Protein AF-G9ERY9-F1 (afdb_monomer_lite)

Structure (mmCIF, N/CA/C/O backbone):
data_AF-G9ERY9-F1
#
_entry.id   AF-G9ERY9-F1
#
loop_
_atom_site.group_PDB
_atom_site.id
_atom_site.type_symbol
_atom_site.label_atom_id
_atom_site.label_alt_id
_atom_site.label_comp_id
_atom_site.label_asym_id
_atom_site.label_entity_id
_atom_site.label_seq_id
_atom_site.pdbx_PDB_ins_code
_atom_site.Cartn_x
_atom_site.Cartn_y
_atom_site.Cartn_z
_atom_site.occupancy
_atom_site.B_iso_or_equiv
_atom_site.auth_seq_id
_atom_site.auth_comp_id
_atom_site.auth_asym_id
_atom_site.auth_atom_id
_atom_site.pdbx_PDB_model_num
ATOM 1 N N . MET A 1 1 ? 37.069 -18.683 26.179 1.00 31.55 1 MET A N 1
ATOM 2 C CA . MET A 1 1 ? 37.207 -19.927 25.382 1.00 31.55 1 MET A CA 1
ATOM 3 C C . MET A 1 1 ? 35.954 -20.815 25.437 1.00 31.55 1 MET A C 1
ATOM 5 O O . MET A 1 1 ? 35.380 -21.038 24.384 1.00 31.55 1 MET A O 1
ATOM 9 N N . LYS A 1 2 ? 35.440 -21.227 26.614 1.00 27.58 2 LYS A N 1
ATOM 10 C CA . LYS A 1 2 ? 34.160 -21.979 26.735 1.00 27.58 2 LYS A CA 1
ATOM 11 C C . LYS A 1 2 ? 32.944 -21.283 26.090 1.00 27.58 2 LYS A C 1
ATOM 13 O O . LYS A 1 2 ? 32.167 -21.942 25.417 1.00 27.58 2 LYS A O 1
ATOM 18 N N . TYR A 1 3 ? 32.823 -19.959 26.221 1.00 30.16 3 TYR A N 1
ATOM 19 C CA . TYR A 1 3 ? 31.755 -19.169 25.582 1.00 30.16 3 TYR A CA 1
ATOM 20 C C . TYR A 1 3 ? 31.857 -19.143 24.044 1.00 30.16 3 TYR A C 1
ATOM 22 O O . TYR A 1 3 ? 30.856 -19.273 23.351 1.00 30.16 3 TYR A O 1
ATOM 30 N N . LEU A 1 4 ? 33.077 -19.050 23.501 1.00 29.89 4 LEU A N 1
ATOM 31 C CA . LEU A 1 4 ? 33.338 -19.108 22.055 1.00 29.89 4 LEU A CA 1
ATOM 32 C C . LEU A 1 4 ? 33.089 -20.513 21.484 1.00 29.89 4 LEU A C 1
ATOM 34 O O . LEU A 1 4 ? 32.514 -20.636 20.409 1.00 29.89 4 LEU A O 1
ATOM 38 N N . LEU A 1 5 ? 33.462 -21.563 22.223 1.00 34.53 5 LEU A N 1
ATOM 39 C CA . LEU A 1 5 ? 33.172 -22.960 21.874 1.00 34.53 5 LEU A CA 1
ATOM 40 C C . LEU A 1 5 ? 31.668 -23.260 21.909 1.00 34.53 5 LEU A C 1
ATOM 42 O O . LEU A 1 5 ? 31.151 -23.871 20.980 1.00 34.53 5 LEU A O 1
ATOM 46 N N . ALA A 1 6 ? 30.952 -22.777 22.929 1.00 48.00 6 ALA A N 1
ATOM 47 C CA . ALA A 1 6 ? 29.497 -22.877 22.993 1.00 48.00 6 ALA A CA 1
ATOM 48 C C . ALA A 1 6 ? 28.842 -22.152 21.807 1.00 48.00 6 ALA A C 1
ATOM 50 O O . ALA A 1 6 ? 28.004 -22.734 21.131 1.00 48.00 6 ALA A O 1
ATOM 51 N N . LYS A 1 7 ? 29.286 -20.931 21.481 1.00 52.31 7 LYS A N 1
ATOM 52 C CA . LYS A 1 7 ? 28.780 -20.167 20.331 1.00 52.31 7 LYS A CA 1
ATOM 53 C C . LYS A 1 7 ? 29.043 -20.878 18.995 1.00 52.31 7 LYS A C 1
ATOM 55 O O . LYS A 1 7 ? 28.149 -20.922 18.160 1.00 52.31 7 LYS A O 1
ATOM 60 N N . ASN A 1 8 ? 30.213 -21.497 18.815 1.00 56.69 8 ASN A N 1
ATOM 61 C CA . ASN A 1 8 ? 30.522 -22.299 17.625 1.00 56.69 8 ASN A CA 1
ATOM 62 C C . ASN A 1 8 ? 29.672 -23.572 17.523 1.00 56.69 8 ASN A C 1
ATOM 64 O O . ASN A 1 8 ? 29.185 -23.882 16.441 1.00 56.69 8 ASN A O 1
ATOM 68 N N . ASN A 1 9 ? 29.434 -24.276 18.632 1.00 62.88 9 ASN A N 1
ATOM 69 C CA . ASN A 1 9 ? 28.569 -25.459 18.636 1.00 62.88 9 ASN A CA 1
ATOM 70 C C . ASN A 1 9 ? 27.101 -25.098 18.357 1.00 62.88 9 ASN A C 1
ATOM 72 O O . ASN A 1 9 ? 26.420 -25.821 17.634 1.00 62.88 9 ASN A O 1
ATOM 76 N N . LEU A 1 10 ? 26.625 -23.961 18.876 1.00 59.19 10 LEU A N 1
ATOM 77 C CA . LEU A 1 10 ? 25.276 -23.449 18.602 1.00 59.19 10 LEU A CA 1
ATOM 78 C C . LEU A 1 10 ? 25.121 -23.050 17.126 1.00 59.19 10 LEU A C 1
ATOM 80 O O . LEU A 1 10 ? 24.116 -23.383 16.505 1.00 59.19 10 LEU A O 1
ATOM 84 N N . LEU A 1 11 ? 26.135 -22.406 16.539 1.00 60.53 11 LEU A N 1
ATOM 85 C CA . LEU A 1 11 ? 26.160 -22.068 15.111 1.00 60.53 11 LEU A CA 1
ATOM 86 C C . LEU A 1 11 ? 26.257 -23.310 14.211 1.00 60.53 11 LEU A C 1
ATOM 88 O O . LEU A 1 11 ? 25.631 -23.345 13.153 1.00 60.53 11 LEU A O 1
ATOM 92 N N . HIS A 1 12 ? 26.997 -24.340 14.629 1.00 66.88 12 HIS A N 1
ATOM 93 C CA . HIS A 1 12 ? 27.064 -25.615 13.913 1.00 66.88 12 HIS A CA 1
ATOM 94 C C . HIS A 1 12 ? 25.707 -26.324 13.913 1.00 66.88 12 HIS A C 1
ATOM 96 O O . HIS A 1 12 ? 25.222 -26.714 12.855 1.00 66.88 12 HIS A O 1
ATOM 102 N N . LYS A 1 13 ? 25.055 -26.407 15.079 1.00 68.38 13 LYS A N 1
ATOM 103 C CA . LYS A 1 13 ? 23.714 -26.987 15.213 1.00 68.38 13 LYS A CA 1
ATOM 104 C C . LYS A 1 13 ? 22.680 -26.225 14.378 1.00 68.38 13 LYS A C 1
ATOM 106 O O . LYS A 1 13 ? 21.900 -26.841 13.665 1.00 68.38 13 LYS A O 1
ATOM 111 N N . LEU A 1 14 ? 22.736 -24.889 14.381 1.00 62.44 14 LEU A N 1
ATOM 112 C CA . LEU A 1 14 ? 21.904 -24.046 13.516 1.00 62.44 14 LEU A CA 1
ATOM 113 C C . LEU A 1 14 ? 22.112 -24.367 12.027 1.00 62.44 14 LEU A C 1
ATOM 115 O O . LEU A 1 14 ? 21.144 -24.459 11.277 1.00 62.44 14 LEU A O 1
ATOM 119 N N . SER A 1 15 ? 23.361 -24.552 11.596 1.00 67.44 15 SER A N 1
ATOM 120 C CA . SER A 1 15 ? 23.687 -24.933 10.216 1.00 67.44 15 SER A CA 1
ATOM 121 C C . SER A 1 15 ? 23.118 -26.310 9.845 1.00 67.44 15 SER A C 1
ATOM 123 O O . SER A 1 15 ? 22.549 -26.470 8.763 1.00 67.44 15 SER A O 1
ATOM 125 N N . GLU A 1 16 ? 23.218 -27.293 10.745 1.00 71.88 16 GLU A N 1
ATOM 126 C CA . GLU A 1 16 ? 22.655 -28.636 10.553 1.00 71.88 16 GLU A CA 1
ATOM 127 C C . GLU A 1 16 ? 21.124 -28.623 10.501 1.00 71.88 16 GLU A C 1
ATOM 129 O O . GLU A 1 16 ? 20.548 -29.215 9.588 1.00 71.88 16 GLU A O 1
ATOM 134 N N . ASP A 1 17 ? 20.468 -27.886 11.399 1.00 67.56 17 ASP A N 1
ATOM 135 C CA . ASP A 1 17 ? 19.011 -27.742 11.414 1.00 67.56 17 ASP A CA 1
ATOM 136 C C . ASP A 1 17 ? 18.522 -27.039 10.134 1.00 67.56 17 ASP A C 1
ATOM 138 O O . ASP A 1 17 ? 17.611 -27.529 9.461 1.00 67.56 17 ASP A O 1
ATOM 142 N N . ILE A 1 18 ? 19.171 -25.941 9.714 1.00 67.56 18 ILE A N 1
ATOM 143 C CA . ILE A 1 18 ? 18.870 -25.263 8.439 1.00 67.56 18 ILE A CA 1
ATOM 144 C C . ILE A 1 18 ? 19.021 -26.234 7.263 1.00 67.56 18 ILE A C 1
ATOM 146 O O . ILE A 1 18 ? 18.171 -26.248 6.366 1.00 67.56 18 ILE A O 1
ATOM 150 N N . LYS A 1 19 ? 20.077 -27.056 7.253 1.00 69.31 19 LYS A N 1
ATOM 151 C CA . LYS A 1 19 ? 20.311 -28.053 6.204 1.00 69.31 19 LYS A CA 1
ATOM 152 C C . LYS A 1 19 ? 19.212 -29.119 6.192 1.00 69.31 19 LYS A C 1
ATOM 154 O O . LYS A 1 19 ? 18.646 -29.366 5.130 1.00 69.31 19 LYS A O 1
ATOM 159 N N . PHE A 1 20 ? 18.846 -29.664 7.351 1.00 72.44 20 PHE A N 1
ATOM 160 C CA . PHE A 1 20 ? 17.773 -30.650 7.503 1.00 72.44 20 PHE A CA 1
ATOM 161 C C . PHE A 1 20 ? 16.418 -30.124 7.002 1.00 72.44 20 PHE A C 1
ATOM 163 O O . PHE A 1 20 ? 15.750 -30.775 6.192 1.00 72.44 20 PHE A O 1
ATOM 170 N N . TYR A 1 21 ? 16.015 -28.918 7.418 1.00 59.97 21 TYR A N 1
ATOM 171 C CA . TYR A 1 21 ? 14.769 -28.310 6.938 1.00 59.97 21 TYR A CA 1
ATOM 172 C C . TYR A 1 21 ? 14.830 -27.988 5.436 1.00 59.97 21 TYR A C 1
ATOM 174 O O . TYR A 1 21 ? 13.851 -28.212 4.721 1.00 59.97 21 TYR A O 1
ATOM 182 N N . SER A 1 22 ? 15.983 -27.538 4.927 1.00 60.41 22 SER A N 1
ATOM 183 C CA . SER A 1 22 ? 16.190 -27.286 3.492 1.00 60.41 22 SER A CA 1
ATOM 184 C C . SER A 1 22 ? 16.083 -28.559 2.646 1.00 60.41 22 SER A C 1
ATOM 186 O O . SER A 1 22 ? 15.556 -28.516 1.535 1.00 60.41 22 SER A O 1
ATOM 188 N N . GLU A 1 23 ? 16.569 -29.694 3.152 1.00 63.62 23 GLU A N 1
ATOM 189 C CA . GLU A 1 23 ? 16.479 -31.000 2.489 1.00 63.62 23 GLU A CA 1
ATOM 190 C C . GLU A 1 23 ? 15.034 -31.520 2.463 1.00 63.62 23 GLU A C 1
ATOM 192 O O . GLU A 1 23 ? 14.545 -31.873 1.391 1.00 63.62 23 GLU A O 1
ATOM 197 N N . ARG A 1 24 ? 14.272 -31.409 3.564 1.00 59.38 24 ARG A N 1
ATOM 198 C CA . ARG A 1 24 ? 12.833 -31.759 3.562 1.00 59.38 24 ARG A CA 1
ATOM 199 C C . ARG A 1 24 ? 11.997 -30.905 2.606 1.00 59.38 24 ARG A C 1
ATOM 201 O O . ARG A 1 24 ? 11.005 -31.390 2.061 1.00 59.38 24 ARG A O 1
ATOM 208 N N . ILE A 1 25 ? 12.362 -29.635 2.405 1.00 55.06 25 ILE A N 1
ATOM 209 C CA . ILE A 1 25 ? 11.708 -28.772 1.408 1.00 55.06 25 ILE A CA 1
ATOM 210 C C . ILE A 1 25 ? 12.026 -29.266 -0.010 1.00 55.06 25 ILE A C 1
ATOM 212 O O . ILE A 1 25 ? 11.127 -29.307 -0.850 1.00 55.06 25 ILE A O 1
ATOM 216 N N . LYS A 1 26 ? 13.269 -29.686 -0.277 1.00 52.78 26 LYS A N 1
ATOM 217 C CA . LYS A 1 26 ? 13.679 -30.242 -1.578 1.00 52.78 26 LYS A CA 1
ATOM 218 C C . LYS A 1 26 ? 13.009 -31.581 -1.886 1.00 52.78 26 LYS A C 1
ATOM 220 O O . LYS A 1 26 ? 12.602 -31.773 -3.026 1.00 52.78 26 LYS A O 1
ATOM 225 N N . ASP A 1 27 ? 12.813 -32.450 -0.896 1.00 46.78 27 ASP A N 1
ATOM 226 C CA . ASP A 1 27 ? 12.156 -33.754 -1.089 1.00 46.78 27 ASP A CA 1
ATOM 227 C C . ASP A 1 27 ? 10.664 -33.635 -1.448 1.00 46.78 27 ASP A C 1
ATOM 229 O O . ASP A 1 27 ? 10.109 -34.499 -2.126 1.00 46.78 27 ASP A O 1
ATOM 233 N N . LYS A 1 28 ? 10.009 -32.523 -1.079 1.00 47.00 28 LYS A N 1
ATOM 234 C CA . LYS A 1 28 ? 8.652 -32.188 -1.554 1.00 47.00 28 LYS A CA 1
ATOM 235 C C . LYS A 1 28 ? 8.624 -31.654 -2.992 1.00 47.00 28 LYS A C 1
ATOM 237 O O . LYS A 1 28 ? 7.559 -31.610 -3.607 1.00 47.00 28 LYS A O 1
ATOM 242 N N . VAL A 1 29 ? 9.772 -31.268 -3.549 1.00 46.28 29 VAL A N 1
ATOM 243 C CA . VAL A 1 29 ? 9.941 -30.849 -4.946 1.00 46.28 29 VAL A CA 1
ATOM 244 C C . VAL A 1 29 ? 10.417 -32.058 -5.750 1.00 46.28 29 VAL A C 1
ATOM 246 O O . VAL A 1 29 ? 11.562 -32.126 -6.196 1.00 46.28 29 VAL A O 1
ATOM 249 N N . GLN A 1 30 ? 9.538 -33.044 -5.951 1.00 41.75 30 GLN A N 1
ATOM 250 C CA . GLN A 1 30 ? 9.819 -34.110 -6.912 1.00 41.75 30 GLN A CA 1
ATOM 251 C C . GLN A 1 30 ? 10.067 -33.477 -8.288 1.00 41.75 30 GLN A C 1
ATOM 253 O O . GLN A 1 30 ? 9.176 -32.881 -8.902 1.00 41.75 30 GLN A O 1
ATOM 258 N N . ARG A 1 31 ? 11.304 -33.583 -8.786 1.00 40.28 31 ARG A N 1
ATOM 259 C CA . ARG A 1 31 ? 11.570 -33.396 -10.214 1.00 40.28 31 ARG A CA 1
ATOM 260 C C . ARG A 1 31 ? 10.789 -34.490 -10.944 1.00 40.28 31 ARG A C 1
ATOM 262 O O . ARG A 1 31 ? 10.953 -35.650 -10.577 1.00 40.28 31 ARG A O 1
ATOM 269 N N . PRO A 1 32 ? 9.984 -34.174 -11.971 1.00 39.62 32 PRO A N 1
ATOM 270 C CA . PRO A 1 32 ? 9.470 -35.214 -12.845 1.00 39.62 32 PRO A CA 1
ATOM 271 C C . PRO A 1 32 ? 10.673 -35.918 -13.474 1.00 39.62 32 PRO A C 1
ATOM 273 O O . PRO A 1 32 ? 11.436 -35.301 -14.218 1.00 39.62 32 PRO A O 1
ATOM 276 N N . THR A 1 33 ? 10.873 -37.183 -13.123 1.00 38.81 33 THR A N 1
ATOM 277 C CA . THR A 1 33 ? 11.865 -38.071 -13.741 1.00 38.81 33 THR A CA 1
ATOM 278 C C . THR A 1 33 ? 11.364 -38.639 -15.068 1.00 38.81 33 THR A C 1
ATOM 280 O O . THR A 1 33 ? 12.100 -39.347 -15.747 1.00 38.81 33 THR A O 1
ATOM 283 N N . SER A 1 34 ? 10.134 -38.322 -15.477 1.00 40.38 34 SER A N 1
ATOM 284 C CA . SER A 1 34 ? 9.628 -38.656 -16.800 1.00 40.38 34 SER A CA 1
ATOM 285 C C . SER A 1 34 ? 10.011 -37.567 -17.801 1.00 40.38 34 SER A C 1
ATOM 287 O O . SER A 1 34 ? 9.466 -36.461 -17.817 1.00 40.38 34 SER A O 1
ATOM 289 N N . LEU A 1 35 ? 10.969 -37.903 -18.667 1.00 37.59 35 LEU A N 1
ATOM 290 C CA . LEU A 1 35 ? 11.048 -37.305 -19.996 1.00 37.59 35 LEU A CA 1
ATOM 291 C C . LEU A 1 35 ? 9.655 -37.429 -20.645 1.00 37.59 35 LEU A C 1
ATOM 293 O O . LEU A 1 35 ? 9.053 -38.502 -20.542 1.00 37.59 35 LEU A O 1
ATOM 297 N N . PRO A 1 36 ? 9.104 -36.367 -21.262 1.00 40.75 36 PRO A N 1
ATOM 298 C CA . PRO A 1 36 ? 7.878 -36.507 -22.038 1.00 40.75 36 PRO A CA 1
ATOM 299 C C . PRO A 1 36 ? 8.086 -37.590 -23.103 1.00 40.75 36 PRO A C 1
ATOM 301 O O . PRO A 1 36 ? 9.182 -37.709 -23.657 1.00 40.75 36 PRO A O 1
ATOM 304 N N . SER A 1 37 ? 7.047 -38.395 -23.336 1.00 43.81 37 SER A N 1
ATOM 305 C CA . SER A 1 37 ? 7.030 -39.441 -24.358 1.00 43.81 37 SER A CA 1
ATOM 306 C C . SER A 1 37 ? 7.540 -38.906 -25.700 1.00 43.81 37 SER A C 1
ATOM 308 O O . SER A 1 37 ? 7.298 -37.755 -26.066 1.00 43.81 37 SER A O 1
ATOM 310 N N . SER A 1 38 ? 8.275 -39.753 -26.419 1.00 48.03 38 SER A N 1
ATOM 311 C CA . SER A 1 38 ? 9.025 -39.469 -27.650 1.00 48.03 38 SER A CA 1
ATOM 312 C C . SER A 1 38 ? 8.173 -39.136 -28.884 1.00 48.03 38 SER A C 1
ATOM 314 O O . SER A 1 38 ? 8.677 -39.224 -29.997 1.00 48.03 38 SER A O 1
ATOM 316 N N . ASP A 1 39 ? 6.916 -38.735 -28.710 1.00 49.09 39 ASP A N 1
ATOM 317 C CA . ASP A 1 39 ? 5.981 -38.447 -29.806 1.00 49.09 39 ASP A CA 1
ATOM 318 C C . ASP A 1 39 ? 5.974 -36.963 -30.211 1.00 49.09 39 ASP A C 1
ATOM 320 O O . ASP A 1 39 ? 5.118 -36.513 -30.972 1.00 49.09 39 ASP A O 1
ATOM 324 N N . ALA A 1 40 ? 6.927 -36.169 -29.710 1.00 59.19 40 ALA A N 1
ATOM 325 C CA . ALA A 1 40 ? 7.118 -34.808 -30.191 1.00 59.19 40 ALA A CA 1
ATOM 326 C C . ALA A 1 40 ? 7.701 -34.854 -31.618 1.00 59.19 40 ALA A C 1
ATOM 328 O O . ALA A 1 40 ? 8.755 -35.468 -31.811 1.00 59.19 40 ALA A O 1
ATOM 329 N N . PRO A 1 41 ? 7.065 -34.213 -32.617 1.00 63.06 41 PRO A N 1
ATOM 330 C CA . PRO A 1 41 ? 7.571 -34.211 -33.985 1.00 63.06 41 PRO A CA 1
ATOM 331 C C . PRO A 1 41 ? 9.010 -33.685 -34.023 1.00 63.06 41 PRO A C 1
ATOM 333 O O . PRO A 1 41 ? 9.349 -32.712 -33.343 1.00 63.06 41 PRO A O 1
ATOM 336 N N . SER A 1 42 ? 9.867 -34.341 -34.811 1.00 71.56 42 SER A N 1
ATOM 337 C CA . SER A 1 42 ? 11.263 -33.937 -34.977 1.00 71.56 42 SER A CA 1
ATOM 338 C C . SER A 1 42 ? 11.326 -32.498 -35.488 1.00 71.56 42 SER A C 1
ATOM 340 O O . SER A 1 42 ? 10.813 -32.200 -36.568 1.00 71.56 42 SER A O 1
ATOM 342 N N . LEU A 1 43 ? 11.952 -31.610 -34.715 1.00 77.56 43 LEU A N 1
ATOM 343 C CA . LEU A 1 43 ? 12.177 -30.223 -35.118 1.00 77.56 43 LEU A CA 1
ATOM 344 C C . LEU A 1 43 ? 13.003 -30.192 -36.407 1.00 77.56 43 LEU A C 1
ATOM 346 O O . LEU A 1 43 ? 14.006 -30.902 -36.513 1.00 77.56 43 LEU A O 1
ATOM 350 N N . SER A 1 44 ? 12.626 -29.341 -37.362 1.00 86.00 44 SER A N 1
ATOM 351 C CA . SER A 1 44 ? 13.487 -29.088 -38.518 1.00 86.00 44 SER A CA 1
ATOM 352 C C . SER A 1 44 ? 14.810 -28.457 -38.068 1.00 86.00 44 SER A C 1
ATOM 354 O O . SER A 1 44 ? 14.892 -27.828 -37.006 1.00 86.00 44 SER A O 1
ATOM 356 N N . GLN A 1 45 ? 15.862 -28.596 -38.877 1.00 84.06 45 GLN A N 1
ATOM 357 C CA . GLN A 1 45 ? 17.170 -28.005 -38.578 1.00 84.06 45 GLN A CA 1
ATOM 358 C C . GLN A 1 45 ? 17.076 -26.485 -38.354 1.00 84.06 45 GLN A C 1
ATOM 360 O O . GLN A 1 45 ? 17.671 -25.970 -37.407 1.00 84.06 45 GLN A O 1
ATOM 365 N N . ASP A 1 46 ? 16.262 -25.786 -39.149 1.00 80.00 46 ASP A N 1
ATOM 366 C CA . ASP A 1 46 ? 16.034 -24.343 -39.016 1.00 80.00 46 ASP A CA 1
ATOM 367 C C . ASP A 1 46 ? 15.289 -23.984 -37.726 1.00 80.00 46 ASP A C 1
ATOM 369 O O . ASP A 1 46 ? 15.641 -23.020 -37.040 1.00 80.00 46 ASP A O 1
ATOM 373 N N . GLN A 1 47 ? 14.291 -24.787 -37.340 1.00 74.50 47 GLN A N 1
ATOM 374 C CA . GLN A 1 47 ? 13.581 -24.613 -36.072 1.00 74.50 47 GLN A CA 1
ATOM 375 C C . GLN A 1 47 ? 14.525 -24.821 -34.884 1.00 74.50 47 GLN A C 1
ATOM 377 O O . GLN A 1 47 ? 14.554 -24.003 -33.960 1.00 74.50 47 GLN A O 1
ATOM 382 N N . ALA A 1 48 ? 15.344 -25.875 -34.920 1.00 77.56 48 ALA A N 1
ATOM 383 C CA . ALA A 1 48 ? 16.335 -26.153 -33.889 1.00 77.56 48 ALA A CA 1
ATOM 384 C C . ALA A 1 48 ? 17.384 -25.031 -33.794 1.00 77.56 48 ALA A C 1
ATOM 386 O O . ALA A 1 48 ? 17.663 -24.541 -32.694 1.00 77.56 48 ALA A O 1
ATOM 387 N N . ALA A 1 49 ? 17.911 -24.564 -34.931 1.00 79.12 49 ALA A N 1
ATOM 388 C CA . ALA A 1 49 ? 18.855 -23.453 -34.996 1.00 79.12 49 ALA A CA 1
ATOM 389 C C . ALA A 1 49 ? 18.255 -22.165 -34.412 1.00 79.12 49 ALA A C 1
ATOM 391 O O . ALA A 1 49 ? 18.889 -21.516 -33.577 1.00 79.12 49 ALA A O 1
ATOM 392 N N . CYS A 1 50 ? 17.008 -21.833 -34.762 1.00 74.94 50 CYS A N 1
ATOM 393 C CA . CYS A 1 50 ? 16.308 -20.668 -34.224 1.00 74.94 50 CYS A CA 1
ATOM 394 C C . CYS A 1 50 ? 16.126 -20.758 -32.698 1.00 74.94 50 CYS A C 1
ATOM 396 O O . CYS A 1 50 ? 16.365 -19.781 -31.984 1.00 74.94 50 CYS A O 1
ATOM 398 N N . ILE A 1 51 ? 15.755 -21.931 -32.169 1.00 76.81 51 ILE A N 1
ATOM 399 C CA . ILE A 1 51 ? 15.610 -22.154 -30.720 1.00 76.81 51 ILE A CA 1
ATOM 400 C C . ILE A 1 51 ? 16.955 -21.979 -30.002 1.00 76.81 51 ILE A C 1
ATOM 402 O O . ILE A 1 51 ? 17.019 -21.310 -28.966 1.00 76.81 51 ILE A O 1
ATOM 406 N N . ILE A 1 52 ? 18.034 -22.559 -30.540 1.00 78.94 52 ILE A N 1
ATOM 407 C CA . ILE A 1 52 ? 19.383 -22.458 -29.964 1.00 78.94 52 ILE A CA 1
ATOM 408 C C . ILE A 1 52 ? 19.857 -21.003 -29.967 1.00 78.94 52 ILE A C 1
ATOM 410 O O . ILE A 1 52 ? 20.286 -20.499 -28.927 1.00 78.94 52 ILE A O 1
ATOM 414 N N . GLN A 1 53 ? 19.730 -20.306 -31.098 1.00 79.62 53 GLN A N 1
ATOM 415 C CA . GLN A 1 53 ? 20.119 -18.902 -31.223 1.00 79.62 53 GLN A CA 1
ATOM 416 C C . GLN A 1 53 ? 19.326 -18.010 -30.266 1.00 79.62 53 GLN A C 1
ATOM 418 O O . GLN A 1 53 ? 19.920 -17.181 -29.576 1.00 79.62 53 GLN A O 1
ATOM 423 N N . ARG A 1 54 ? 18.006 -18.211 -30.150 1.00 76.81 54 ARG A N 1
ATOM 424 C CA . ARG A 1 54 ? 17.163 -17.466 -29.204 1.00 76.81 54 ARG A CA 1
ATOM 425 C C . ARG A 1 54 ? 17.608 -17.692 -27.759 1.00 76.81 54 ARG A C 1
ATOM 427 O O . ARG A 1 54 ? 17.770 -16.728 -27.014 1.00 76.81 54 ARG A O 1
ATOM 434 N N . LYS A 1 55 ? 17.874 -18.942 -27.365 1.00 80.06 55 LYS A N 1
ATOM 435 C CA . LYS A 1 55 ? 18.387 -19.258 -26.019 1.00 80.06 55 LYS A CA 1
ATOM 436 C C . LYS A 1 55 ? 19.758 -18.636 -25.761 1.00 80.06 55 LYS A C 1
ATOM 438 O O . LYS A 1 55 ? 19.996 -18.130 -24.666 1.00 80.06 55 LYS A O 1
ATOM 443 N N . TRP A 1 56 ? 20.651 -18.659 -26.748 1.00 83.19 56 TRP A N 1
ATOM 444 C CA . TRP A 1 56 ? 21.982 -18.067 -26.632 1.00 83.19 56 TRP A CA 1
ATOM 445 C C . TRP A 1 56 ? 21.924 -16.538 -26.504 1.00 83.19 56 TRP A C 1
ATOM 447 O O . TRP A 1 56 ? 22.543 -15.986 -25.596 1.00 83.19 56 TRP A O 1
ATOM 457 N N . ARG A 1 57 ? 21.111 -15.856 -27.326 1.00 81.62 57 ARG A N 1
ATOM 458 C CA . ARG A 1 57 ? 20.867 -14.405 -27.218 1.00 81.62 57 ARG A CA 1
ATOM 459 C C . ARG A 1 57 ? 20.253 -14.037 -25.869 1.00 81.62 57 ARG A C 1
ATOM 461 O O . ARG A 1 57 ? 20.773 -13.165 -25.182 1.00 81.62 57 ARG A O 1
ATOM 468 N N . GLY A 1 58 ? 19.224 -14.767 -25.431 1.00 84.31 58 GLY A N 1
ATOM 469 C CA . GLY A 1 58 ? 18.622 -14.576 -24.109 1.00 84.31 58 GLY A CA 1
ATOM 470 C C . GLY A 1 58 ? 19.632 -14.758 -22.971 1.00 84.31 58 GLY A C 1
ATOM 471 O O . GLY A 1 58 ? 19.636 -13.982 -22.020 1.00 84.31 58 GLY A O 1
ATOM 472 N N . ARG A 1 59 ? 20.553 -15.725 -23.087 1.00 85.88 59 ARG A N 1
ATOM 473 C CA . ARG A 1 59 ? 21.659 -15.892 -22.133 1.00 85.88 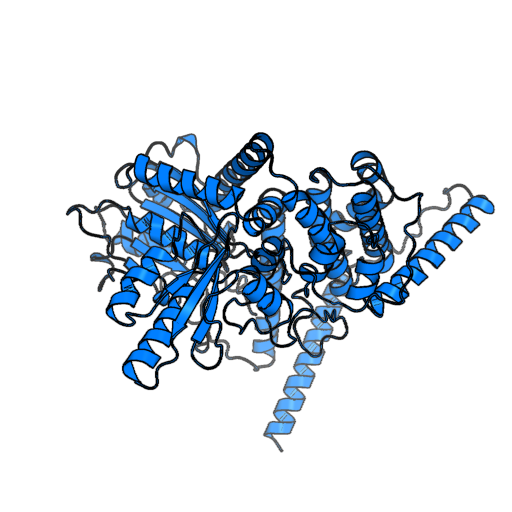59 ARG A CA 1
ATOM 474 C C . ARG A 1 59 ? 22.609 -14.689 -22.128 1.00 85.88 59 ARG A C 1
ATOM 476 O O . ARG A 1 59 ? 23.062 -14.316 -21.052 1.00 85.88 59 ARG A O 1
ATOM 483 N N . LYS A 1 60 ? 22.908 -14.081 -23.279 1.00 87.88 60 LYS A N 1
ATOM 484 C CA . LYS A 1 60 ? 23.745 -12.871 -23.345 1.00 87.88 60 LYS A CA 1
ATOM 485 C C . LYS A 1 60 ? 23.083 -11.677 -22.672 1.00 87.88 60 LYS A C 1
ATOM 487 O O . LYS A 1 60 ? 23.708 -11.057 -21.820 1.00 87.88 60 LYS A O 1
ATOM 492 N N . ILE A 1 61 ? 21.803 -11.441 -22.952 1.00 86.94 61 ILE A N 1
ATOM 493 C CA . ILE A 1 61 ? 21.019 -10.394 -22.281 1.00 86.94 61 ILE A CA 1
ATOM 494 C C . ILE A 1 61 ? 20.991 -10.634 -20.765 1.00 86.94 61 ILE A C 1
ATOM 496 O O . ILE A 1 61 ? 21.256 -9.729 -19.979 1.00 86.94 61 ILE A O 1
ATOM 500 N N . LYS A 1 62 ? 20.751 -11.883 -20.347 1.00 87.50 62 LYS A N 1
ATOM 501 C CA . LYS A 1 62 ? 20.808 -12.300 -18.942 1.00 87.50 62 LYS A CA 1
ATOM 502 C C . LYS A 1 62 ? 22.165 -11.982 -18.301 1.00 87.50 62 LYS A C 1
ATOM 504 O O . LYS A 1 62 ? 22.195 -11.447 -17.199 1.00 87.50 62 LYS A O 1
ATOM 509 N N . GLU A 1 63 ? 23.276 -12.330 -18.955 1.00 86.69 63 GLU A N 1
ATOM 510 C CA . GLU A 1 63 ? 24.635 -12.047 -18.466 1.00 86.69 63 GLU A CA 1
ATOM 511 C C . GLU A 1 63 ? 24.857 -10.539 -18.268 1.00 86.69 63 GLU A C 1
ATOM 513 O O . GLU A 1 63 ? 25.459 -10.148 -17.269 1.00 86.69 63 GLU A O 1
ATOM 518 N N . THR A 1 64 ? 24.326 -9.698 -19.158 1.00 87.19 64 THR A N 1
ATOM 519 C CA . THR A 1 64 ? 24.395 -8.235 -19.039 1.00 87.19 64 THR A CA 1
ATOM 520 C C . THR A 1 64 ? 23.550 -7.708 -17.878 1.00 87.19 64 THR A C 1
ATOM 522 O O . THR A 1 64 ? 24.075 -6.998 -17.023 1.00 87.19 64 THR A O 1
ATOM 525 N N . ILE A 1 65 ? 22.279 -8.120 -17.781 1.00 84.88 65 ILE A N 1
ATOM 526 C CA . ILE A 1 65 ? 21.377 -7.710 -16.690 1.00 84.88 65 ILE A CA 1
ATOM 527 C C . ILE A 1 65 ? 21.930 -8.135 -15.330 1.00 84.88 65 ILE A C 1
ATOM 529 O O . ILE A 1 65 ? 21.871 -7.371 -14.380 1.00 84.88 65 ILE A O 1
ATOM 533 N N . VAL A 1 66 ? 22.510 -9.333 -15.209 1.00 81.69 66 VAL A N 1
ATOM 534 C CA . VAL A 1 66 ? 23.091 -9.794 -13.936 1.00 81.69 66 VAL A CA 1
ATOM 535 C C . VAL A 1 66 ? 24.277 -8.935 -13.499 1.00 81.69 66 VAL A C 1
ATOM 537 O O . VAL A 1 66 ? 24.443 -8.724 -12.299 1.00 81.69 66 VAL A O 1
ATOM 540 N N . LYS A 1 67 ? 25.097 -8.469 -14.449 1.00 83.25 67 LYS A N 1
ATOM 541 C CA . LYS A 1 67 ? 26.278 -7.643 -14.169 1.00 83.25 67 LYS A CA 1
ATOM 542 C C . LYS A 1 67 ? 25.920 -6.211 -13.793 1.00 83.25 67 LYS A C 1
ATOM 544 O O . LYS A 1 67 ? 26.611 -5.628 -12.970 1.00 83.25 67 LYS A O 1
ATOM 549 N N . SER A 1 68 ? 24.894 -5.644 -14.422 1.00 81.94 68 SER A N 1
ATOM 550 C CA . SER A 1 68 ? 24.500 -4.256 -14.189 1.00 81.94 68 SER A CA 1
ATOM 551 C C . SER A 1 68 ? 22.989 -4.078 -14.379 1.00 81.94 68 SER A C 1
ATOM 553 O O . SER A 1 68 ? 22.556 -3.601 -15.425 1.00 81.94 68 SER A O 1
ATOM 555 N N . PRO A 1 69 ? 22.160 -4.496 -13.402 1.00 81.81 69 PRO A N 1
ATOM 556 C CA . PRO A 1 69 ? 20.711 -4.571 -13.596 1.00 81.81 69 PRO A CA 1
ATOM 557 C C . PRO A 1 69 ? 20.064 -3.214 -13.901 1.00 81.81 69 PRO A C 1
ATOM 559 O O . PRO A 1 69 ? 19.246 -3.128 -14.814 1.00 81.81 69 PRO A O 1
ATOM 562 N N . TYR A 1 70 ? 20.474 -2.164 -13.178 1.00 81.94 70 TYR A N 1
ATOM 563 C CA . TYR A 1 70 ? 20.004 -0.785 -13.354 1.00 81.94 70 TYR A CA 1
ATOM 564 C C . TYR A 1 70 ? 20.272 -0.275 -14.772 1.00 81.94 70 TYR A C 1
ATOM 566 O O . TYR A 1 70 ? 19.349 -0.010 -15.541 1.00 81.94 70 TYR A O 1
ATOM 574 N N . PHE A 1 71 ? 21.546 -0.217 -15.154 1.00 84.69 71 PHE A N 1
ATOM 575 C CA . PHE A 1 71 ? 21.949 0.323 -16.445 1.00 84.69 71 PHE A CA 1
ATOM 576 C C . PHE A 1 71 ? 21.500 -0.545 -17.626 1.00 84.69 71 PHE A C 1
ATOM 578 O O . PHE A 1 71 ? 21.133 -0.013 -18.670 1.00 84.69 71 PHE A O 1
ATOM 585 N N . ALA A 1 72 ? 21.477 -1.872 -17.467 1.00 87.38 72 ALA A N 1
ATOM 586 C CA . ALA A 1 72 ? 20.981 -2.772 -18.502 1.00 87.38 72 ALA A CA 1
ATOM 587 C C . ALA A 1 72 ? 19.487 -2.565 -18.767 1.00 87.38 72 ALA A C 1
ATOM 589 O O . ALA A 1 72 ? 19.080 -2.543 -19.923 1.00 87.38 72 ALA A O 1
ATOM 590 N N . TYR A 1 73 ? 18.669 -2.392 -17.726 1.00 86.88 73 TYR A N 1
ATOM 591 C CA . TYR A 1 73 ? 17.254 -2.095 -17.922 1.00 86.88 73 TYR A CA 1
ATOM 592 C C . TYR A 1 73 ? 17.050 -0.738 -18.605 1.00 86.88 73 TYR A C 1
ATOM 594 O O . TYR A 1 73 ? 16.343 -0.673 -19.607 1.00 86.88 73 TYR A O 1
ATOM 602 N N . LEU A 1 74 ? 17.725 0.317 -18.137 1.00 84.88 74 LEU A N 1
ATOM 603 C CA . LEU A 1 74 ? 17.601 1.647 -18.740 1.00 84.88 74 LEU A CA 1
ATOM 604 C C . LEU A 1 74 ? 18.087 1.704 -20.192 1.00 84.88 74 LEU A C 1
ATOM 606 O O . LEU A 1 74 ? 17.519 2.455 -20.976 1.00 84.88 74 LEU A O 1
ATOM 610 N N . SER A 1 75 ? 19.064 0.875 -20.581 1.00 87.12 75 SER A N 1
ATOM 611 C CA . SER A 1 75 ? 19.500 0.771 -21.985 1.00 87.12 75 SER A CA 1
ATOM 612 C C . SER A 1 75 ? 18.411 0.263 -22.940 1.00 87.12 75 SER A C 1
ATOM 614 O O . SER A 1 75 ? 18.515 0.457 -24.146 1.00 87.12 75 SER A O 1
ATOM 616 N N . LEU A 1 76 ? 17.351 -0.371 -22.417 1.00 87.69 76 LEU A N 1
ATOM 617 C CA . LEU A 1 76 ? 16.197 -0.823 -23.204 1.00 87.69 76 LEU A CA 1
ATOM 618 C C . LEU A 1 76 ? 15.181 0.299 -23.474 1.00 87.69 76 LEU A C 1
ATOM 620 O O . LEU A 1 76 ? 14.194 0.075 -24.182 1.00 87.69 76 LEU A O 1
ATOM 624 N N .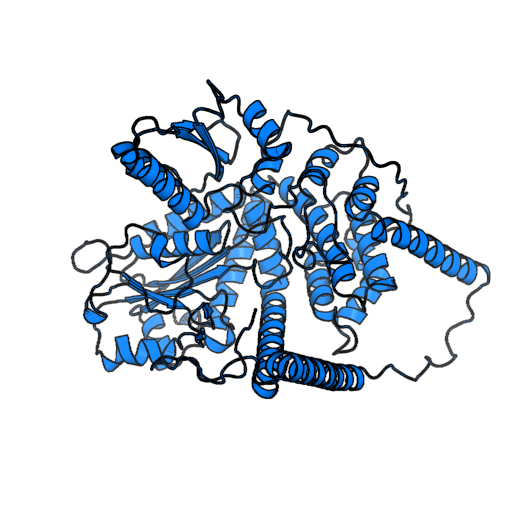 ILE A 1 77 ? 15.364 1.470 -22.863 1.00 86.75 77 ILE A N 1
ATOM 625 C CA . ILE A 1 77 ? 14.509 2.643 -23.035 1.00 86.75 77 ILE A CA 1
ATOM 626 C C . ILE A 1 77 ? 15.201 3.576 -24.021 1.00 86.75 77 ILE A C 1
ATOM 628 O O . ILE A 1 77 ? 16.375 3.905 -23.852 1.00 86.75 77 ILE A O 1
ATOM 632 N N . ASP A 1 78 ? 14.467 3.981 -25.057 1.00 82.19 78 ASP A N 1
ATOM 633 C CA . ASP A 1 78 ? 14.987 4.869 -26.092 1.00 82.19 78 ASP A CA 1
ATOM 634 C C . ASP A 1 78 ? 15.502 6.175 -25.450 1.00 82.19 78 ASP A C 1
ATOM 636 O O . ASP A 1 78 ? 14.781 6.778 -24.652 1.00 82.19 78 ASP A O 1
ATOM 640 N N . PRO A 1 79 ? 16.727 6.635 -25.766 1.00 79.62 79 PRO A N 1
ATOM 641 C CA . PRO A 1 79 ? 17.225 7.938 -25.331 1.00 79.62 79 PRO A CA 1
ATOM 642 C C . PRO A 1 79 ? 16.346 9.135 -25.700 1.00 79.62 79 PRO A C 1
ATOM 644 O O . PRO A 1 79 ? 16.442 10.183 -25.064 1.00 79.62 79 PRO A O 1
ATOM 647 N N . ALA A 1 80 ? 15.507 8.995 -26.726 1.00 80.44 80 ALA A N 1
ATOM 648 C CA . ALA A 1 80 ? 14.521 9.992 -27.116 1.00 80.44 80 ALA A CA 1
ATOM 649 C C . ALA A 1 80 ? 13.165 9.831 -26.401 1.00 80.44 80 ALA A C 1
ATOM 651 O O . ALA A 1 80 ? 12.294 10.681 -26.581 1.00 80.44 80 ALA A O 1
ATOM 652 N N . ASP A 1 81 ? 12.960 8.771 -25.607 1.00 81.31 81 ASP A N 1
ATOM 653 C CA . ASP A 1 81 ? 11.735 8.579 -24.828 1.00 81.31 81 ASP A CA 1
ATOM 654 C C . ASP A 1 81 ? 11.638 9.663 -23.746 1.00 81.31 81 ASP A C 1
ATOM 656 O O . ASP A 1 81 ? 12.523 9.819 -22.901 1.00 81.31 81 ASP A O 1
ATOM 660 N N . GLU A 1 82 ? 10.533 10.407 -23.744 1.00 76.12 82 GLU A N 1
ATOM 661 C CA . GLU A 1 82 ? 10.240 11.433 -22.738 1.00 76.12 82 GLU A CA 1
ATOM 662 C C . GLU A 1 82 ? 10.252 10.871 -21.305 1.00 76.12 82 GLU A C 1
ATOM 664 O O . GLU A 1 82 ? 10.558 11.586 -20.351 1.00 76.12 82 GLU A O 1
ATOM 669 N N . GLN A 1 83 ? 9.965 9.574 -21.143 1.00 76.50 83 GLN A N 1
ATOM 670 C CA . GLN A 1 83 ? 9.967 8.900 -19.852 1.00 76.50 83 GLN A CA 1
ATOM 671 C C . GLN A 1 83 ? 11.355 8.401 -19.450 1.00 76.50 83 GLN A C 1
ATOM 673 O O . GLN A 1 83 ? 11.477 7.858 -18.359 1.00 76.50 83 GLN A O 1
ATOM 678 N N . GLN A 1 84 ? 12.410 8.565 -20.257 1.00 79.81 84 GLN A N 1
ATOM 679 C CA . GLN A 1 84 ? 13.724 7.992 -19.949 1.00 79.81 84 GLN A CA 1
ATOM 680 C C . GLN A 1 84 ? 14.317 8.549 -18.650 1.00 79.81 84 GLN A C 1
ATOM 682 O O . GLN A 1 84 ? 14.721 7.782 -17.775 1.00 79.81 84 GLN A O 1
ATOM 687 N N . GLN A 1 85 ? 14.348 9.877 -18.499 1.00 77.94 85 GLN A N 1
ATOM 688 C CA . GLN A 1 85 ? 14.846 10.510 -17.275 1.00 77.94 85 GLN A CA 1
ATOM 689 C C . GLN A 1 85 ? 13.999 10.088 -16.075 1.00 77.94 85 GLN A C 1
ATOM 691 O O . GLN A 1 85 ? 14.532 9.694 -15.041 1.00 77.94 85 GLN A O 1
ATOM 696 N N . LEU A 1 86 ? 12.679 10.148 -16.232 1.00 78.56 86 LEU A N 1
ATOM 697 C CA . LEU A 1 86 ? 11.751 9.812 -15.168 1.00 78.56 86 LEU A CA 1
ATOM 698 C C . LEU A 1 86 ? 11.894 8.343 -14.744 1.00 78.56 86 LEU A C 1
ATOM 700 O O . LEU A 1 86 ? 11.991 8.040 -13.560 1.00 78.56 86 LEU A O 1
ATOM 704 N N . SER A 1 87 ? 12.025 7.445 -15.717 1.00 81.56 87 SER A N 1
ATOM 705 C CA . SER A 1 87 ? 12.302 6.027 -15.525 1.00 81.56 87 SER A CA 1
ATOM 706 C C . SER A 1 87 ? 13.610 5.802 -14.768 1.00 81.56 87 SER A C 1
ATOM 708 O O . SER A 1 87 ? 13.620 5.041 -13.806 1.00 81.56 87 SER A O 1
ATOM 710 N N . ALA A 1 88 ? 14.688 6.505 -15.129 1.00 78.50 88 ALA A N 1
ATOM 711 C CA . ALA A 1 88 ? 15.974 6.412 -14.440 1.00 78.50 88 ALA A CA 1
ATOM 712 C C . ALA A 1 88 ? 15.877 6.825 -12.964 1.00 78.50 88 ALA A C 1
ATOM 714 O O . ALA A 1 88 ? 16.356 6.111 -12.083 1.00 78.50 88 ALA A O 1
ATOM 715 N N . ILE A 1 89 ? 15.195 7.937 -12.682 1.00 74.25 89 ILE A N 1
ATOM 716 C CA . ILE A 1 89 ? 14.991 8.425 -11.313 1.00 74.25 89 ILE A CA 1
ATOM 717 C C . ILE A 1 89 ? 14.134 7.443 -10.503 1.00 74.25 89 ILE A C 1
ATOM 719 O O . ILE A 1 89 ? 14.440 7.138 -9.352 1.00 74.25 89 ILE A O 1
ATOM 723 N N . MET A 1 90 ? 13.064 6.932 -11.111 1.00 74.44 90 MET A N 1
ATOM 724 C CA . MET A 1 90 ? 12.065 6.095 -10.448 1.00 74.44 90 MET A CA 1
ATOM 725 C C . MET A 1 90 ? 12.492 4.624 -10.314 1.00 74.44 90 MET A C 1
ATOM 727 O O . MET A 1 90 ? 11.914 3.879 -9.517 1.00 74.44 90 MET A O 1
ATOM 731 N N . PHE A 1 91 ? 13.519 4.178 -11.041 1.00 76.25 91 PHE A N 1
ATOM 732 C CA . PHE A 1 91 ? 14.014 2.803 -10.981 1.00 76.25 91 PHE A CA 1
ATOM 733 C C . PHE A 1 91 ? 14.957 2.582 -9.787 1.00 76.25 91 PHE A C 1
ATOM 735 O O . PHE A 1 91 ? 16.174 2.494 -9.924 1.00 76.25 91 PHE A O 1
ATOM 742 N N . GLY A 1 92 ? 14.397 2.535 -8.581 1.00 66.00 92 GLY A N 1
ATOM 743 C CA . GLY A 1 92 ? 15.110 2.301 -7.325 1.00 66.00 92 GLY A CA 1
ATOM 744 C C . GLY A 1 92 ? 15.506 0.859 -6.978 1.00 66.00 92 GLY A C 1
ATOM 745 O O . GLY A 1 92 ? 15.618 -0.022 -7.830 1.00 66.00 92 GLY A O 1
ATOM 746 N N . ARG A 1 93 ? 15.801 0.622 -5.690 1.00 63.88 93 ARG A N 1
ATOM 747 C CA . ARG A 1 93 ? 16.235 -0.697 -5.200 1.00 63.88 93 ARG A CA 1
ATOM 748 C C . ARG A 1 93 ? 15.037 -1.568 -4.842 1.00 63.88 93 ARG A C 1
ATOM 750 O O . ARG A 1 93 ? 13.977 -1.089 -4.438 1.00 63.88 93 ARG A O 1
ATOM 757 N N . HIS A 1 94 ? 15.251 -2.875 -4.929 1.00 62.91 94 HIS A N 1
ATOM 758 C CA . HIS A 1 94 ? 14.305 -3.879 -4.467 1.00 62.91 94 HIS A CA 1
ATOM 759 C C . HIS A 1 94 ? 14.662 -4.352 -3.042 1.00 62.91 94 HIS A C 1
ATOM 761 O O . HIS A 1 94 ? 15.822 -4.607 -2.718 1.00 62.91 94 HIS A O 1
ATOM 767 N N . VAL A 1 95 ? 13.652 -4.518 -2.184 1.00 54.94 95 VAL A N 1
ATOM 768 C CA . VAL A 1 95 ? 13.755 -4.816 -0.744 1.00 54.94 95 VAL A CA 1
ATOM 769 C C . VAL A 1 95 ? 14.509 -6.113 -0.457 1.00 54.94 95 VAL A C 1
ATOM 771 O O . VAL A 1 95 ? 15.237 -6.195 0.533 1.00 54.94 95 VAL A O 1
ATOM 774 N N . ALA A 1 96 ? 14.415 -7.103 -1.352 1.00 51.97 96 ALA A N 1
ATOM 775 C CA . ALA A 1 96 ? 15.155 -8.364 -1.222 1.00 51.97 96 ALA A CA 1
ATOM 776 C C . ALA A 1 96 ? 16.689 -8.187 -1.204 1.00 51.97 96 ALA A C 1
ATOM 778 O O . ALA A 1 96 ? 17.404 -9.134 -0.882 1.00 51.97 96 ALA A O 1
ATOM 779 N N . GLU A 1 97 ? 17.193 -6.993 -1.524 1.00 54.06 97 GLU A N 1
ATOM 780 C CA . GLU A 1 97 ? 18.614 -6.702 -1.697 1.00 54.06 97 GLU A CA 1
ATOM 781 C C . GLU A 1 97 ? 19.106 -5.506 -0.860 1.00 54.06 97 GLU A C 1
ATOM 783 O O . GLU A 1 97 ? 20.247 -5.078 -1.011 1.00 54.06 97 GLU A O 1
ATOM 788 N N . ILE A 1 98 ? 18.285 -4.981 0.063 1.00 55.34 98 ILE A N 1
ATOM 789 C CA . ILE A 1 98 ? 18.626 -3.797 0.884 1.00 55.34 98 ILE A CA 1
ATOM 790 C C . ILE A 1 98 ? 19.861 -4.023 1.776 1.00 55.34 98 ILE A C 1
ATOM 792 O O . ILE A 1 98 ? 20.529 -3.070 2.183 1.00 55.34 98 ILE A O 1
ATOM 796 N N . ARG A 1 99 ? 20.226 -5.277 2.075 1.00 61.00 99 ARG A N 1
ATOM 797 C CA . ARG A 1 99 ? 21.453 -5.559 2.832 1.00 61.00 99 ARG A CA 1
ATOM 798 C C . ARG A 1 99 ? 22.666 -5.164 1.991 1.00 61.00 99 ARG A C 1
ATOM 800 O O . ARG A 1 99 ? 22.857 -5.698 0.906 1.00 61.00 99 ARG A O 1
ATOM 807 N N . GLN A 1 100 ? 23.542 -4.316 2.536 1.00 60.53 100 GLN A N 1
ATOM 808 C CA . GLN A 1 100 ? 24.767 -3.864 1.852 1.00 60.53 100 GLN A CA 1
ATOM 809 C C . GLN A 1 100 ? 25.644 -5.016 1.325 1.00 60.53 100 GLN A C 1
ATOM 811 O O . GLN A 1 100 ? 26.377 -4.826 0.363 1.00 60.53 100 GLN A O 1
ATOM 816 N N . SER A 1 101 ? 25.557 -6.203 1.935 1.00 60.31 101 SER A N 1
ATOM 817 C CA . SER A 1 101 ? 26.291 -7.414 1.554 1.00 60.31 101 SER A CA 1
ATOM 818 C C . SER A 1 101 ? 25.537 -8.363 0.607 1.00 60.31 101 SER A C 1
ATOM 820 O O . SER A 1 101 ? 26.038 -9.456 0.328 1.00 60.31 101 SER A O 1
ATOM 822 N N . ALA A 1 102 ? 24.340 -8.003 0.131 1.00 66.00 102 ALA A N 1
ATOM 823 C CA . ALA A 1 102 ? 23.581 -8.830 -0.803 1.00 66.00 102 ALA A CA 1
ATOM 824 C C . ALA A 1 102 ? 24.335 -8.953 -2.137 1.00 66.00 102 ALA A C 1
ATOM 826 O O . ALA A 1 102 ? 24.698 -7.955 -2.753 1.00 66.00 102 ALA A O 1
ATOM 827 N N . ARG A 1 103 ? 24.565 -10.190 -2.596 1.00 66.88 103 ARG A N 1
ATOM 828 C CA . ARG A 1 103 ? 25.299 -10.462 -3.846 1.00 66.88 103 ARG A CA 1
ATOM 829 C C . ARG A 1 103 ? 24.523 -10.028 -5.086 1.00 66.88 103 ARG A C 1
ATOM 831 O O . ARG A 1 103 ? 25.104 -9.864 -6.154 1.00 66.88 103 ARG A O 1
ATOM 838 N N . GLU A 1 104 ? 23.209 -9.925 -4.959 1.00 68.12 104 GLU A N 1
ATOM 839 C CA . GLU A 1 104 ? 22.286 -9.637 -6.048 1.00 68.12 104 GLU A CA 1
ATOM 840 C C . GLU A 1 104 ? 21.949 -8.151 -6.188 1.00 68.12 104 GLU A C 1
ATOM 842 O O . GLU A 1 104 ? 21.289 -7.808 -7.161 1.00 68.12 104 GLU A O 1
ATOM 847 N N . ARG A 1 105 ? 22.459 -7.298 -5.286 1.00 69.50 105 ARG A N 1
ATOM 848 C CA . ARG A 1 105 ? 22.139 -5.872 -5.180 1.00 69.50 105 ARG A CA 1
ATOM 849 C C . ARG A 1 105 ? 22.163 -5.121 -6.512 1.00 69.50 105 ARG A C 1
ATOM 851 O O . ARG A 1 105 ? 23.154 -5.142 -7.240 1.00 69.50 105 ARG A O 1
ATOM 858 N N . VAL A 1 106 ? 21.087 -4.380 -6.766 1.00 68.62 106 VAL A N 1
ATOM 859 C CA . VAL A 1 106 ? 21.028 -3.332 -7.789 1.00 68.62 106 VAL A CA 1
ATOM 860 C C . VAL A 1 106 ? 21.672 -2.043 -7.270 1.00 68.62 106 VAL A C 1
ATOM 862 O O . VAL A 1 106 ? 21.175 -1.423 -6.326 1.00 68.62 106 VAL A O 1
ATOM 865 N N . ASP A 1 107 ? 22.756 -1.611 -7.910 1.00 68.88 107 ASP A N 1
ATOM 866 C CA . ASP A 1 107 ? 23.337 -0.286 -7.690 1.00 68.88 107 ASP A CA 1
ATOM 867 C C . ASP A 1 107 ? 22.613 0.751 -8.563 1.00 68.88 107 ASP A C 1
ATOM 869 O O . ASP A 1 107 ? 22.693 0.696 -9.791 1.00 68.88 107 ASP A O 1
ATOM 873 N N . ASN A 1 108 ? 21.900 1.686 -7.925 1.00 72.00 108 ASN A N 1
ATOM 874 C CA . ASN A 1 108 ? 21.331 2.873 -8.566 1.00 72.00 108 ASN A CA 1
ATOM 875 C C . ASN A 1 108 ? 22.143 4.110 -8.116 1.00 72.00 108 ASN A C 1
ATOM 877 O O . ASN A 1 108 ? 22.144 4.407 -6.920 1.00 72.00 108 ASN A O 1
ATOM 881 N N . PRO A 1 109 ? 22.814 4.836 -9.032 1.00 71.12 109 PRO A N 1
ATOM 882 C CA . PRO A 1 109 ? 23.635 6.003 -8.694 1.00 71.12 109 PRO A CA 1
ATOM 883 C C . PRO A 1 109 ? 22.834 7.235 -8.237 1.00 71.12 109 PRO A C 1
ATOM 885 O O . PRO A 1 109 ? 23.417 8.161 -7.680 1.00 71.12 109 PRO A O 1
ATOM 888 N N . LEU A 1 110 ? 21.520 7.270 -8.472 1.00 71.31 110 LEU A N 1
ATOM 889 C CA . LEU A 1 110 ? 20.637 8.388 -8.124 1.00 71.31 110 LEU A CA 1
ATOM 890 C C . LEU A 1 110 ? 20.000 8.250 -6.733 1.00 71.31 110 LEU A C 1
ATOM 892 O O . LEU A 1 110 ? 19.376 9.197 -6.260 1.00 71.31 110 LEU A O 1
ATOM 896 N N . ILE A 1 111 ? 20.169 7.099 -6.076 1.00 67.69 111 ILE A N 1
ATOM 897 C CA . ILE A 1 111 ? 19.629 6.810 -4.742 1.00 67.69 111 ILE A CA 1
ATOM 898 C C . ILE A 1 111 ? 20.785 6.650 -3.763 1.00 67.69 111 ILE A C 1
ATOM 900 O O . ILE A 1 111 ? 21.732 5.898 -4.008 1.00 67.69 111 ILE A O 1
ATOM 904 N N . ASN A 1 112 ? 20.709 7.331 -2.621 1.00 67.31 112 ASN A N 1
ATOM 905 C CA . ASN A 1 112 ? 21.755 7.234 -1.610 1.00 67.31 112 ASN A CA 1
ATOM 906 C C . ASN A 1 112 ? 21.823 5.801 -1.045 1.00 67.31 112 ASN A C 1
ATOM 908 O O . ASN A 1 112 ? 20.812 5.185 -0.715 1.00 67.31 112 ASN A O 1
ATOM 912 N N . VAL A 1 113 ? 23.030 5.260 -0.861 1.00 64.62 113 VAL A N 1
ATOM 913 C CA . VAL A 1 113 ? 23.235 3.920 -0.276 1.00 64.62 113 VAL A CA 1
ATOM 914 C C . VAL A 1 113 ? 22.604 3.790 1.118 1.00 64.62 113 VAL A C 1
ATOM 916 O O . VAL A 1 113 ? 22.229 2.687 1.515 1.00 64.62 113 VAL A O 1
ATOM 919 N N . GLN A 1 114 ? 22.492 4.902 1.848 1.00 61.75 114 GLN A N 1
ATOM 920 C CA . GLN A 1 114 ? 21.893 4.979 3.180 1.00 61.75 114 GLN A CA 1
ATOM 921 C C . GLN A 1 114 ? 20.391 5.262 3.162 1.00 61.75 114 GLN A C 1
ATOM 923 O O . GLN A 1 114 ? 19.739 5.020 4.179 1.00 61.75 114 GLN A O 1
ATOM 928 N N . GLU A 1 115 ? 19.837 5.747 2.042 1.00 58.81 115 GLU A N 1
ATOM 929 C CA . GLU A 1 115 ? 18.385 5.771 1.873 1.00 58.81 115 GLU A CA 1
ATOM 930 C C . GLU A 1 115 ? 17.890 4.349 2.109 1.00 58.81 115 GLU A C 1
ATOM 932 O O . GLU A 1 115 ? 18.498 3.376 1.672 1.00 58.81 115 GLU A O 1
ATOM 937 N N . VAL A 1 116 ? 16.824 4.203 2.871 1.00 54.22 116 VAL A N 1
ATOM 938 C CA . VAL A 1 116 ? 16.124 2.940 3.059 1.00 54.22 116 VAL A CA 1
ATOM 939 C C . VAL A 1 116 ? 14.653 3.228 2.865 1.00 54.22 116 VAL A C 1
ATOM 941 O O . VAL A 1 116 ? 14.224 4.377 2.855 1.00 54.22 116 VAL A O 1
ATOM 944 N N . TYR A 1 117 ? 13.897 2.149 2.786 1.00 52.09 117 TYR A N 1
ATOM 945 C CA . TYR A 1 117 ? 12.451 2.053 2.717 1.00 52.09 117 TYR A CA 1
ATOM 946 C C . TYR A 1 117 ? 11.627 3.078 3.562 1.00 52.09 117 TYR A C 1
ATOM 948 O O . TYR A 1 117 ? 10.452 3.311 3.287 1.00 52.09 117 TYR A O 1
ATOM 956 N N . HIS A 1 118 ? 12.214 3.730 4.574 1.00 54.72 118 HIS A N 1
ATOM 957 C CA . HIS A 1 118 ? 11.531 4.612 5.522 1.00 54.72 118 HIS A CA 1
ATOM 958 C C . HIS A 1 118 ? 11.719 6.113 5.226 1.00 54.72 118 HIS A C 1
ATOM 960 O O . HIS A 1 118 ? 12.835 6.609 5.105 1.00 54.72 118 HIS A O 1
ATOM 966 N N . ARG A 1 119 ? 10.610 6.867 5.273 1.00 55.62 119 ARG A N 1
ATOM 967 C CA . ARG A 1 119 ? 10.504 8.349 5.206 1.00 55.62 119 ARG A CA 1
ATOM 968 C C . ARG A 1 119 ? 11.306 9.122 6.264 1.00 55.62 119 ARG A C 1
ATOM 970 O O . ARG A 1 119 ? 11.261 10.348 6.324 1.00 55.62 119 ARG A O 1
ATOM 977 N N . SER A 1 120 ? 11.993 8.408 7.147 1.00 50.72 120 SER A N 1
ATOM 978 C CA . SER A 1 120 ? 12.842 8.959 8.194 1.00 50.72 120 SER A CA 1
ATOM 979 C C . SER A 1 120 ? 14.255 9.289 7.718 1.00 50.72 120 SER A C 1
ATOM 981 O O . SER A 1 120 ? 14.979 9.942 8.471 1.00 50.72 120 SER A O 1
ATOM 983 N N . VAL A 1 121 ? 14.659 8.839 6.523 1.00 56.78 121 VAL A N 1
ATOM 984 C CA . VAL A 1 121 ? 16.021 9.047 6.015 1.00 56.78 121 VAL A CA 1
ATOM 985 C C . VAL A 1 121 ? 16.189 10.442 5.424 1.00 56.78 121 VAL A C 1
ATOM 987 O O . VAL A 1 121 ? 15.278 10.988 4.806 1.00 56.78 121 VAL A O 1
ATOM 990 N N . HIS A 1 122 ? 17.373 11.023 5.621 1.00 58.72 122 HIS A N 1
ATOM 991 C CA . HIS A 1 122 ? 17.758 12.251 4.943 1.00 58.72 122 HIS A CA 1
ATOM 992 C C . HIS A 1 122 ? 17.807 12.018 3.429 1.00 58.72 122 HIS A C 1
ATOM 994 O O . HIS A 1 122 ? 18.669 11.293 2.939 1.00 58.72 122 HIS A O 1
ATOM 1000 N N . LEU A 1 123 ? 16.886 12.659 2.711 1.00 63.84 123 LEU A N 1
ATOM 1001 C CA . LEU A 1 123 ? 16.905 12.773 1.257 1.00 63.84 123 LEU A CA 1
ATOM 1002 C C . LEU A 1 123 ? 18.003 13.777 0.884 1.00 63.84 123 LEU A C 1
ATOM 1004 O O . LEU A 1 123 ? 17.784 14.986 0.890 1.00 63.84 123 LEU A O 1
ATOM 1008 N N . ALA A 1 124 ? 19.217 13.276 0.675 1.00 67.06 124 ALA A N 1
ATOM 1009 C CA . ALA A 1 124 ? 20.371 14.064 0.254 1.00 67.06 124 ALA A CA 1
ATOM 1010 C C . ALA A 1 124 ? 20.961 13.397 -0.990 1.00 67.06 124 ALA A C 1
ATOM 1012 O O . ALA A 1 124 ? 21.865 12.560 -0.903 1.00 67.06 124 ALA A O 1
ATOM 1013 N N . ASN A 1 125 ? 20.365 13.717 -2.137 1.00 73.50 125 ASN A N 1
ATOM 1014 C CA . ASN A 1 125 ? 20.703 13.161 -3.440 1.00 73.50 125 ASN A CA 1
ATOM 1015 C C . ASN A 1 125 ? 20.420 14.188 -4.553 1.00 73.50 125 ASN A C 1
ATOM 1017 O O . ASN A 1 125 ? 19.689 15.161 -4.352 1.00 73.50 125 ASN A O 1
ATOM 1021 N N . ALA A 1 126 ? 20.959 13.933 -5.749 1.00 77.12 126 ALA A N 1
ATOM 1022 C CA . ALA A 1 126 ? 20.834 14.834 -6.897 1.00 77.12 126 ALA A CA 1
ATOM 1023 C C . ALA A 1 126 ? 19.376 15.091 -7.330 1.00 77.12 126 ALA A C 1
ATOM 1025 O O . ALA A 1 126 ? 19.085 16.136 -7.909 1.00 77.12 126 ALA A O 1
ATOM 1026 N N . VAL A 1 127 ? 18.457 14.160 -7.045 1.00 79.56 127 VAL A N 1
ATOM 1027 C CA . VAL A 1 127 ? 17.020 14.302 -7.334 1.00 79.56 127 VAL A CA 1
ATOM 1028 C C . VAL A 1 127 ? 16.391 15.359 -6.434 1.00 79.56 127 VAL A C 1
ATOM 1030 O O . VAL A 1 127 ? 15.659 16.225 -6.905 1.00 79.56 127 VAL A O 1
ATOM 1033 N N . THR A 1 128 ? 16.723 15.328 -5.147 1.00 79.56 128 THR A N 1
ATOM 1034 C CA . THR A 1 128 ? 16.203 16.270 -4.153 1.00 79.56 128 THR A CA 1
ATOM 1035 C C . THR A 1 128 ? 16.776 17.672 -4.378 1.00 79.56 128 THR A C 1
ATOM 1037 O O . THR A 1 128 ? 16.037 18.653 -4.317 1.00 79.56 128 THR A O 1
ATOM 1040 N N . ASP A 1 129 ? 18.060 17.773 -4.735 1.00 80.88 129 ASP A N 1
ATOM 1041 C CA . ASP A 1 129 ? 18.698 19.051 -5.082 1.00 80.88 129 ASP A CA 1
ATOM 1042 C C . ASP A 1 129 ? 18.078 19.675 -6.341 1.00 80.88 129 ASP A C 1
ATOM 1044 O O . ASP A 1 129 ? 17.775 20.872 -6.372 1.00 80.88 129 ASP A O 1
ATOM 1048 N N . ALA A 1 130 ? 17.842 18.859 -7.377 1.00 83.06 130 ALA A N 1
ATOM 1049 C CA . ALA A 1 130 ? 17.134 19.290 -8.579 1.00 83.06 130 ALA A CA 1
ATOM 1050 C C . ALA A 1 130 ? 15.715 19.771 -8.248 1.00 83.06 130 ALA A C 1
ATOM 1052 O O . ALA A 1 130 ? 15.279 20.796 -8.772 1.00 83.06 130 ALA A O 1
ATOM 1053 N N . PHE A 1 131 ? 15.028 19.076 -7.338 1.00 86.25 131 PHE A N 1
ATOM 1054 C CA . PHE A 1 131 ? 13.684 19.444 -6.909 1.00 86.25 131 PHE A CA 1
ATOM 1055 C C . PHE A 1 131 ? 13.663 20.791 -6.194 1.00 86.25 131 PHE A C 1
ATOM 1057 O O . PHE A 1 131 ? 12.884 21.659 -6.574 1.00 86.25 131 PHE A O 1
ATOM 1064 N N . PHE A 1 132 ? 14.555 21.026 -5.231 1.00 86.44 132 PHE A N 1
ATOM 1065 C CA . PHE A 1 132 ? 14.636 22.319 -4.547 1.00 86.44 132 PHE A CA 1
ATOM 1066 C C . PHE A 1 132 ? 14.957 23.476 -5.495 1.00 86.44 132 PHE A C 1
ATOM 1068 O O . PHE A 1 132 ? 14.400 24.565 -5.341 1.00 86.44 132 PHE A O 1
ATOM 1075 N N . LYS A 1 133 ? 15.799 23.235 -6.506 1.00 84.94 133 LYS A N 1
ATOM 1076 C CA . LYS A 1 133 ? 16.093 24.219 -7.551 1.00 84.94 133 LYS A CA 1
ATOM 1077 C C . LYS A 1 133 ? 14.868 24.526 -8.418 1.00 84.94 133 LYS A C 1
ATOM 1079 O O . LYS A 1 133 ? 14.611 25.686 -8.711 1.00 84.94 133 LYS A O 1
ATOM 1084 N N . GLU A 1 134 ? 14.113 23.509 -8.824 1.00 85.38 134 GLU A N 1
ATOM 1085 C CA . GLU A 1 134 ? 12.910 23.675 -9.652 1.00 85.38 134 GLU A CA 1
ATOM 1086 C C . GLU A 1 134 ? 11.740 24.320 -8.896 1.00 85.38 134 GLU A C 1
ATOM 1088 O O . GLU A 1 134 ? 10.955 25.110 -9.444 1.00 85.38 134 GLU A O 1
ATOM 1093 N N . PHE A 1 135 ? 11.644 24.009 -7.606 1.00 86.31 135 PHE A N 1
ATOM 1094 C CA . PHE A 1 135 ? 10.652 24.597 -6.722 1.00 86.31 135 PHE A CA 1
ATOM 1095 C C . PHE A 1 135 ? 10.887 26.100 -6.511 1.00 86.31 135 PHE A C 1
ATOM 1097 O O . PHE A 1 135 ? 9.938 26.806 -6.181 1.00 86.31 135 PHE A O 1
ATOM 1104 N N . ASP A 1 136 ? 12.097 26.589 -6.821 1.00 82.50 136 ASP A N 1
ATOM 1105 C CA . ASP A 1 136 ? 12.509 27.995 -6.741 1.00 82.50 136 ASP A CA 1
ATOM 1106 C C . ASP A 1 136 ? 12.316 28.554 -5.326 1.00 82.50 136 ASP A C 1
ATOM 1108 O O . ASP A 1 136 ? 11.590 29.518 -5.098 1.00 82.50 136 ASP A O 1
ATOM 1112 N N . LEU A 1 137 ? 12.907 27.861 -4.346 1.00 82.31 137 LEU A N 1
ATOM 1113 C CA . LEU A 1 137 ? 12.795 28.223 -2.936 1.00 82.31 137 LEU A CA 1
ATOM 1114 C C . LEU A 1 137 ? 13.483 29.575 -2.681 1.00 82.31 137 LEU A C 1
ATOM 1116 O O . LEU A 1 137 ? 14.712 29.647 -2.803 1.00 82.31 137 LEU A O 1
ATOM 1120 N N . PRO A 1 138 ? 12.736 30.624 -2.278 1.00 70.00 138 PRO A N 1
ATOM 1121 C CA . PRO A 1 138 ? 13.335 31.893 -1.885 1.00 70.00 138 PRO A CA 1
ATOM 1122 C C . PRO A 1 138 ? 14.316 31.654 -0.734 1.00 70.00 138 PRO A C 1
ATOM 1124 O O . PRO A 1 138 ? 13.998 30.926 0.208 1.00 70.00 138 PRO A O 1
ATOM 1127 N N . ASP A 1 139 ? 15.512 32.236 -0.822 1.00 75.88 139 ASP A N 1
ATOM 1128 C CA . ASP A 1 139 ? 16.540 32.148 0.221 1.00 75.88 139 ASP A CA 1
ATOM 1129 C C . ASP A 1 139 ? 16.939 30.705 0.600 1.00 75.88 139 ASP A C 1
ATOM 1131 O O . ASP A 1 139 ? 17.086 30.368 1.780 1.00 75.88 139 ASP A O 1
ATOM 1135 N N . PHE A 1 140 ? 17.121 29.829 -0.400 1.00 85.56 140 PHE A N 1
ATOM 1136 C CA . PHE A 1 140 ? 17.652 28.480 -0.183 1.00 85.56 140 PHE A CA 1
ATOM 1137 C C . PHE A 1 140 ? 19.030 28.522 0.508 1.00 85.56 140 PHE A C 1
ATOM 1139 O O . PHE A 1 140 ? 20.058 28.798 -0.110 1.00 85.56 140 PHE A O 1
ATOM 1146 N N . ASP A 1 141 ? 19.040 28.225 1.807 1.00 88.12 141 ASP A N 1
ATOM 1147 C CA . ASP A 1 141 ? 20.213 28.234 2.678 1.00 88.12 141 ASP A CA 1
ATOM 1148 C C . ASP A 1 141 ? 20.171 26.983 3.579 1.00 88.12 141 ASP A C 1
ATOM 1150 O O . ASP A 1 141 ? 19.599 27.006 4.679 1.00 88.12 141 ASP A O 1
ATOM 1154 N N . PRO A 1 142 ? 20.758 25.854 3.138 1.00 85.25 142 PRO A N 1
ATOM 1155 C CA . PRO A 1 142 ? 20.770 24.613 3.908 1.00 85.25 142 PRO A CA 1
ATOM 1156 C C . PRO A 1 142 ? 21.621 24.707 5.183 1.00 85.25 142 PRO A C 1
ATOM 1158 O O . PRO A 1 142 ? 21.527 23.824 6.040 1.00 85.25 142 PRO A O 1
ATOM 1161 N N . ALA A 1 143 ? 22.438 25.755 5.358 1.00 87.38 143 ALA A N 1
ATOM 1162 C CA . ALA A 1 143 ? 23.143 25.990 6.615 1.00 87.38 143 ALA A CA 1
ATOM 1163 C C . ALA A 1 143 ? 22.188 26.531 7.691 1.00 87.38 143 ALA A C 1
ATOM 1165 O O . ALA A 1 143 ? 22.306 26.141 8.853 1.00 87.38 143 ALA A O 1
ATOM 1166 N N . LYS A 1 144 ? 21.205 27.352 7.301 1.00 90.44 144 LYS A N 1
ATOM 1167 C CA . LYS A 1 144 ? 20.219 27.954 8.215 1.00 90.44 144 LYS A CA 1
ATOM 1168 C C . LYS A 1 144 ? 18.906 27.198 8.322 1.00 90.44 144 LYS A C 1
ATOM 1170 O O . LYS A 1 144 ? 18.230 27.328 9.333 1.00 90.44 144 LYS A O 1
ATOM 1175 N N . ASN A 1 145 ? 18.538 26.406 7.322 1.00 90.38 145 ASN A N 1
ATOM 1176 C CA . ASN A 1 145 ? 17.233 25.756 7.270 1.00 90.38 145 ASN A CA 1
ATOM 1177 C C . ASN A 1 145 ? 17.346 24.248 7.036 1.00 90.38 145 ASN A C 1
ATOM 1179 O O . ASN A 1 145 ? 18.337 23.730 6.519 1.00 90.38 145 ASN A O 1
ATOM 1183 N N . THR A 1 146 ? 16.301 23.534 7.440 1.00 89.56 146 THR A N 1
ATOM 1184 C CA . THR A 1 146 ? 16.027 22.152 7.043 1.00 89.56 146 THR A CA 1
ATOM 1185 C C . THR A 1 146 ? 14.845 22.166 6.085 1.00 89.56 146 THR A C 1
ATOM 1187 O O . THR A 1 146 ? 13.815 22.759 6.397 1.00 89.56 146 THR A O 1
ATOM 1190 N N . TYR A 1 147 ? 14.987 21.503 4.941 1.00 89.06 147 TYR A N 1
ATOM 1191 C CA . TYR A 1 147 ? 13.964 21.434 3.902 1.00 89.06 147 TYR A CA 1
ATOM 1192 C C . TYR A 1 147 ? 13.396 20.020 3.851 1.00 89.06 147 TYR A C 1
ATOM 1194 O O . TYR A 1 147 ? 14.146 19.052 3.725 1.00 89.06 147 TYR A O 1
ATOM 1202 N N . MET A 1 148 ? 12.077 19.892 3.969 1.00 89.81 148 MET A N 1
ATOM 1203 C CA . MET A 1 148 ? 11.388 18.607 3.886 1.00 89.81 148 MET A CA 1
ATOM 1204 C C . MET A 1 148 ? 10.371 18.637 2.743 1.00 89.81 148 MET A C 1
ATOM 1206 O O . MET A 1 148 ? 9.419 19.413 2.823 1.00 89.81 148 MET A O 1
ATOM 1210 N N . PRO A 1 149 ? 10.530 17.803 1.702 1.00 90.38 149 PRO A N 1
ATOM 1211 C CA . PRO A 1 149 ? 9.486 17.573 0.708 1.00 90.38 149 PRO A CA 1
ATOM 1212 C C . PRO A 1 149 ? 8.267 16.901 1.352 1.00 90.38 149 PRO A C 1
ATOM 1214 O O . PRO A 1 149 ? 8.403 15.869 2.014 1.00 90.38 149 PRO A O 1
ATOM 1217 N N . ILE A 1 150 ? 7.081 17.474 1.160 1.00 91.88 150 ILE A N 1
ATOM 1218 C CA . ILE A 1 150 ? 5.822 17.041 1.773 1.00 91.88 150 ILE A CA 1
ATOM 1219 C C . ILE A 1 150 ? 4.784 16.732 0.697 1.00 91.88 150 ILE A C 1
ATOM 1221 O O . ILE A 1 150 ? 4.519 17.570 -0.158 1.00 91.88 150 ILE A O 1
ATOM 1225 N N . THR A 1 151 ? 4.137 15.574 0.778 1.00 92.00 151 THR A N 1
ATOM 1226 C CA . THR A 1 151 ? 2.969 15.245 -0.048 1.00 92.00 151 THR A CA 1
ATOM 1227 C C . THR A 1 151 ? 1.736 16.006 0.435 1.00 92.00 151 THR A C 1
ATOM 1229 O O . THR A 1 151 ? 1.405 15.979 1.623 1.00 92.00 151 THR A O 1
ATOM 1232 N N . LEU A 1 152 ? 1.041 16.681 -0.481 1.00 94.12 152 LEU A N 1
ATOM 1233 C CA . LEU A 1 152 ? -0.164 17.449 -0.170 1.00 94.12 152 LEU A CA 1
ATOM 1234 C C . LEU A 1 152 ? -1.413 16.565 -0.236 1.00 94.12 152 LEU A C 1
ATOM 1236 O O . LEU A 1 152 ? -2.020 16.447 -1.293 1.00 94.12 152 LEU A O 1
ATOM 1240 N N . LEU A 1 153 ? -1.807 15.998 0.906 1.00 94.06 153 LEU A N 1
ATOM 1241 C CA . LEU A 1 153 ? -2.986 15.133 1.032 1.00 94.06 153 LEU A CA 1
ATOM 1242 C C . LEU A 1 153 ? -4.206 15.895 1.565 1.00 94.06 153 LEU A C 1
ATOM 1244 O O . LEU A 1 153 ? -4.089 16.702 2.490 1.00 94.06 153 LEU A O 1
ATOM 1248 N N . LYS A 1 154 ? -5.393 15.586 1.045 1.00 94.94 154 LYS A N 1
ATOM 1249 C CA . LYS A 1 154 ? -6.686 16.112 1.506 1.00 94.94 154 LYS A CA 1
ATOM 1250 C C . LYS A 1 154 ? -7.146 15.441 2.793 1.00 94.94 154 LYS A C 1
ATOM 1252 O O . LYS A 1 154 ? -7.598 16.123 3.711 1.00 94.94 154 LYS A O 1
ATOM 1257 N N . ASN A 1 155 ? -6.989 14.119 2.900 1.00 91.94 155 ASN A N 1
ATOM 1258 C CA . ASN A 1 155 ? -7.391 13.385 4.105 1.00 91.94 155 ASN A CA 1
ATOM 1259 C C . ASN A 1 155 ? -6.428 13.553 5.290 1.00 91.94 155 ASN A C 1
ATOM 1261 O O . ASN A 1 155 ? -6.814 13.324 6.439 1.00 91.94 155 ASN A O 1
ATOM 1265 N N . ASN A 1 156 ? -5.192 13.979 5.029 1.00 89.62 156 ASN A N 1
ATOM 1266 C CA . ASN A 1 156 ? -4.186 14.252 6.053 1.00 89.62 156 ASN A CA 1
ATOM 1267 C C . ASN A 1 156 ? -3.402 15.535 5.710 1.00 89.62 156 ASN A C 1
ATOM 1269 O O . ASN A 1 156 ? -2.255 15.459 5.268 1.00 89.62 156 ASN A O 1
ATOM 1273 N N . PRO A 1 157 ? -4.019 16.720 5.847 1.00 92.25 157 PRO A N 1
ATOM 1274 C CA . PRO A 1 157 ? -3.408 17.964 5.405 1.00 92.25 157 PRO A CA 1
ATOM 1275 C C . PRO A 1 157 ? -2.251 18.368 6.322 1.00 92.25 157 PRO A C 1
ATOM 1277 O O . PRO A 1 157 ? -2.406 18.498 7.535 1.00 92.25 157 PRO A O 1
ATOM 1280 N N . ILE A 1 158 ? -1.088 18.659 5.731 1.00 93.19 158 ILE A N 1
ATOM 1281 C CA . ILE A 1 158 ? 0.084 19.178 6.459 1.00 93.19 158 ILE A CA 1
ATOM 1282 C C . ILE A 1 158 ? -0.221 20.484 7.210 1.00 93.19 158 ILE A C 1
ATOM 1284 O O . ILE A 1 158 ? 0.405 20.770 8.232 1.00 93.19 158 ILE A O 1
ATOM 1288 N N . GLN A 1 159 ? -1.205 21.252 6.739 1.00 92.56 159 GLN A N 1
ATOM 1289 C CA . GLN A 1 159 ? -1.615 22.509 7.355 1.00 92.56 159 GLN A CA 1
ATOM 1290 C C . GLN A 1 159 ? -2.030 22.328 8.826 1.00 92.56 159 GLN A C 1
ATOM 1292 O O . GLN A 1 159 ? -1.604 23.122 9.662 1.00 92.56 159 GLN A O 1
ATOM 1297 N N . ASP A 1 160 ? -2.726 21.228 9.158 1.00 88.38 160 ASP A N 1
ATOM 1298 C CA . ASP A 1 160 ? -3.133 20.893 10.535 1.00 88.38 160 ASP A CA 1
ATOM 1299 C C . ASP A 1 160 ? -1.910 20.805 11.477 1.00 88.38 160 ASP A C 1
ATOM 1301 O O . ASP A 1 160 ? -1.976 21.171 12.652 1.00 88.38 160 ASP A O 1
ATOM 1305 N N . VAL A 1 161 ? -0.767 20.335 10.963 1.00 90.19 161 VAL A N 1
ATOM 1306 C CA . VAL A 1 161 ? 0.493 20.224 11.715 1.00 90.19 161 VAL A CA 1
ATOM 1307 C C . VAL A 1 161 ? 1.203 21.573 11.782 1.00 90.19 161 VAL A C 1
ATOM 1309 O O . VAL A 1 161 ? 1.646 21.990 12.851 1.00 90.19 161 VAL A O 1
ATOM 1312 N N . VAL A 1 162 ? 1.315 22.263 10.646 1.00 92.81 162 VAL A N 1
ATOM 1313 C CA . VAL A 1 162 ? 2.009 23.553 10.538 1.00 92.81 162 VAL A CA 1
ATOM 1314 C C . VAL A 1 162 ? 1.380 24.588 11.465 1.00 92.81 162 VAL A C 1
ATOM 1316 O O . VAL A 1 162 ? 2.105 25.260 12.195 1.00 92.81 162 VAL A O 1
ATOM 1319 N N . ASP A 1 163 ? 0.052 24.682 11.498 1.00 91.44 163 ASP A N 1
ATOM 1320 C CA . ASP A 1 163 ? -0.648 25.668 12.325 1.00 91.44 163 ASP A CA 1
ATOM 1321 C C . ASP A 1 163 ? -0.453 25.418 13.823 1.00 91.44 163 ASP A C 1
ATOM 1323 O O . ASP A 1 163 ? -0.260 26.366 14.585 1.00 91.44 163 ASP A O 1
ATOM 1327 N N . TYR A 1 164 ? -0.395 24.150 14.243 1.00 89.12 164 TYR A N 1
ATOM 1328 C CA . TYR A 1 164 ? -0.064 23.797 15.623 1.00 89.12 164 TYR A CA 1
ATOM 1329 C C . TYR A 1 164 ? 1.365 24.224 16.000 1.00 89.12 164 TYR A C 1
ATOM 1331 O O . TYR A 1 164 ? 1.587 24.794 17.070 1.00 89.12 164 TYR A O 1
ATOM 1339 N N . PHE A 1 165 ? 2.348 23.975 15.128 1.00 91.94 165 PHE A N 1
ATOM 1340 C CA . PHE A 1 165 ? 3.756 24.255 15.430 1.00 91.94 165 PHE A CA 1
ATOM 1341 C C . PHE A 1 165 ? 4.173 25.715 15.219 1.00 91.94 165 PHE A C 1
ATOM 1343 O O . PHE A 1 165 ? 5.138 26.148 15.850 1.00 91.94 165 PHE A O 1
ATOM 1350 N N . LYS A 1 166 ? 3.436 26.506 14.428 1.00 91.06 166 LYS A N 1
ATOM 1351 C CA . LYS A 1 166 ? 3.678 27.952 14.259 1.00 91.06 166 LYS A CA 1
ATOM 1352 C C . LYS A 1 166 ? 3.652 28.729 15.576 1.00 91.06 166 LYS A C 1
ATOM 1354 O O . LYS A 1 166 ? 4.398 29.691 15.727 1.00 91.06 166 LYS A O 1
ATOM 1359 N N . GLY A 1 167 ? 2.861 28.284 16.558 1.00 88.00 167 GLY A N 1
ATOM 1360 C CA . GLY A 1 167 ? 2.850 28.875 17.903 1.00 88.00 167 GLY A CA 1
ATOM 1361 C C . GLY A 1 167 ? 4.178 28.733 18.663 1.00 88.00 167 GLY A C 1
ATOM 1362 O O . GLY A 1 167 ? 4.452 29.512 19.572 1.00 88.00 167 GLY A O 1
ATOM 1363 N N . TYR A 1 168 ? 5.018 27.767 18.280 1.00 89.38 168 TYR A N 1
ATOM 1364 C CA . TYR A 1 168 ? 6.323 27.495 18.894 1.00 89.38 168 TYR A CA 1
ATOM 1365 C C . TYR A 1 168 ? 7.501 27.881 17.987 1.00 89.38 168 TYR A C 1
ATOM 1367 O O . TYR A 1 168 ? 8.582 28.213 18.476 1.00 89.38 168 TYR A O 1
ATOM 1375 N N . ILE A 1 169 ? 7.294 27.832 16.670 1.00 91.31 169 ILE A N 1
ATOM 1376 C CA . ILE A 1 169 ? 8.277 28.134 15.627 1.00 91.31 169 ILE A CA 1
ATOM 1377 C C . ILE A 1 169 ? 7.635 29.152 14.666 1.00 91.31 169 ILE A C 1
ATOM 1379 O O . ILE A 1 169 ? 7.065 28.751 13.651 1.00 91.31 169 ILE A O 1
ATOM 1383 N N . PRO A 1 170 ? 7.692 30.462 14.977 1.00 87.81 170 PRO A N 1
ATOM 1384 C CA . PRO A 1 170 ? 6.986 31.485 14.201 1.00 87.81 170 PRO A CA 1
ATOM 1385 C C . PRO A 1 170 ? 7.422 31.567 12.733 1.00 87.81 170 PRO A C 1
ATOM 1387 O O . PRO A 1 170 ? 6.592 31.803 11.861 1.00 87.81 170 PRO A O 1
ATOM 1390 N N . ASP A 1 171 ? 8.704 31.308 12.459 1.00 89.12 171 ASP A N 1
ATOM 1391 C CA . ASP A 1 171 ? 9.298 31.413 11.119 1.00 89.12 171 ASP A CA 1
ATOM 1392 C C . ASP A 1 171 ? 9.132 30.130 10.278 1.00 89.12 171 ASP A C 1
ATOM 1394 O O . ASP A 1 171 ? 9.822 29.940 9.278 1.00 89.12 171 ASP A O 1
ATOM 1398 N N . LEU A 1 172 ? 8.247 29.213 10.685 1.00 92.75 172 LEU A N 1
ATOM 1399 C CA . LEU A 1 172 ? 7.941 28.002 9.926 1.00 92.75 172 LEU A CA 1
ATOM 1400 C C . LEU A 1 172 ? 7.202 28.354 8.626 1.00 92.75 172 LEU A C 1
ATOM 1402 O O . LEU A 1 172 ? 6.134 28.971 8.662 1.00 92.75 172 LEU A O 1
ATOM 1406 N N . GLN A 1 173 ? 7.718 27.897 7.483 1.00 92.31 173 GLN A N 1
ATOM 1407 C CA . GLN A 1 173 ? 7.110 28.158 6.175 1.00 92.31 173 GLN A CA 1
ATOM 1408 C C . GLN A 1 173 ? 6.745 26.860 5.456 1.00 92.31 173 GLN A C 1
ATOM 1410 O O . GLN A 1 173 ? 7.522 25.908 5.427 1.00 92.31 173 GLN A O 1
ATOM 1415 N N . LEU A 1 174 ? 5.562 26.840 4.845 1.00 93.56 174 LEU A N 1
ATOM 1416 C CA . LEU A 1 174 ? 5.147 25.804 3.906 1.00 93.56 174 LEU A CA 1
ATOM 1417 C C . LEU A 1 174 ? 5.073 26.440 2.519 1.00 93.56 174 LEU A C 1
ATOM 1419 O O . LEU A 1 174 ? 4.147 27.199 2.233 1.00 93.56 174 LEU A O 1
ATOM 1423 N N . VAL A 1 175 ? 6.057 26.152 1.673 1.00 92.69 175 VAL A N 1
ATOM 1424 C CA . VAL A 1 175 ? 6.100 26.668 0.305 1.00 92.69 175 VAL A CA 1
ATOM 1425 C C . VAL A 1 175 ? 5.315 25.709 -0.585 1.00 92.69 175 VAL A C 1
ATOM 1427 O O . VAL A 1 175 ? 5.618 24.517 -0.644 1.00 92.69 175 VAL A O 1
ATOM 1430 N N . THR A 1 176 ? 4.294 26.226 -1.262 1.00 91.94 176 THR A N 1
ATOM 1431 C CA . THR A 1 176 ? 3.457 25.494 -2.224 1.00 91.94 176 THR A CA 1
ATOM 1432 C C . THR A 1 176 ? 3.553 26.182 -3.581 1.00 91.94 176 THR A C 1
ATOM 1434 O O . THR A 1 176 ? 3.747 27.397 -3.645 1.00 91.94 176 THR A O 1
ATOM 1437 N N . LYS A 1 177 ? 3.456 25.418 -4.668 1.00 88.31 177 LYS A N 1
ATOM 1438 C CA . LYS A 1 177 ? 3.533 25.949 -6.031 1.00 88.31 177 LYS A CA 1
ATOM 1439 C C . LYS A 1 177 ? 2.673 25.077 -6.935 1.00 88.31 177 LYS A C 1
ATOM 1441 O O . LYS A 1 177 ? 2.864 23.868 -6.987 1.00 88.31 177 LYS A O 1
ATOM 1446 N N . GLU A 1 178 ? 1.712 25.674 -7.626 1.00 84.62 178 GLU A N 1
ATOM 1447 C CA . GLU A 1 178 ? 0.954 24.959 -8.655 1.00 84.62 178 GLU A CA 1
ATOM 1448 C C . GLU A 1 178 ? 1.854 24.725 -9.884 1.00 84.62 178 GLU A C 1
ATOM 1450 O O . GLU A 1 178 ? 2.689 25.584 -10.193 1.00 84.62 178 GLU A O 1
ATOM 1455 N N . PRO A 1 179 ? 1.719 23.595 -10.601 1.00 82.44 179 PRO A N 1
ATOM 1456 C CA . PRO A 1 179 ? 0.735 22.519 -10.427 1.00 82.44 179 PRO A CA 1
ATOM 1457 C C . PRO A 1 179 ? 1.225 21.341 -9.552 1.00 82.44 179 PRO A C 1
ATOM 1459 O O . PRO A 1 179 ? 0.761 20.213 -9.724 1.00 82.44 179 PRO A O 1
ATOM 1462 N N . TYR A 1 180 ? 2.205 21.541 -8.664 1.00 87.94 180 TYR A N 1
ATOM 1463 C CA . TYR A 1 180 ? 2.850 20.431 -7.955 1.00 87.94 180 TYR A CA 1
ATOM 1464 C C . TYR A 1 180 ? 1.925 19.763 -6.919 1.00 87.94 180 TYR A C 1
ATOM 1466 O O . TYR A 1 180 ? 1.159 20.407 -6.196 1.00 87.94 180 TYR A O 1
ATOM 1474 N N . SER A 1 181 ? 2.019 18.434 -6.805 1.00 90.19 181 SER A N 1
ATOM 1475 C CA . SER A 1 181 ? 1.334 17.640 -5.768 1.00 90.19 181 SER A CA 1
ATOM 1476 C C . SER A 1 181 ? 2.087 17.608 -4.435 1.00 90.19 181 SER A C 1
ATOM 1478 O O . SER A 1 181 ? 1.610 17.030 -3.454 1.00 90.19 181 SER A O 1
ATOM 1480 N N . ILE A 1 182 ? 3.240 18.272 -4.383 1.00 91.69 182 ILE A N 1
ATOM 1481 C CA . ILE A 1 182 ? 4.121 18.350 -3.224 1.00 91.69 182 ILE A CA 1
ATOM 1482 C C . ILE A 1 182 ? 4.445 19.793 -2.848 1.00 91.69 182 ILE A C 1
ATOM 1484 O O . ILE A 1 182 ? 4.402 20.709 -3.665 1.00 91.69 182 ILE A O 1
ATOM 1488 N N . ALA A 1 183 ? 4.792 19.971 -1.582 1.00 93.56 183 ALA A N 1
ATOM 1489 C CA . ALA A 1 183 ? 5.228 21.217 -0.978 1.00 93.56 183 ALA A CA 1
ATOM 1490 C C . ALA A 1 183 ? 6.607 21.050 -0.342 1.00 93.56 183 ALA A C 1
ATOM 1492 O O . ALA A 1 183 ? 7.091 19.932 -0.158 1.00 93.56 183 ALA A O 1
ATOM 1493 N N . VAL A 1 184 ? 7.219 22.160 0.056 1.00 93.31 184 VAL A N 1
ATOM 1494 C CA . VAL A 1 184 ? 8.440 22.147 0.864 1.00 93.31 184 VAL A CA 1
ATOM 1495 C C . VAL A 1 184 ? 8.161 22.802 2.205 1.00 93.31 184 VAL A C 1
ATOM 1497 O O . VAL A 1 184 ? 7.833 23.985 2.280 1.00 93.31 184 VAL A O 1
ATOM 1500 N N . LEU A 1 185 ? 8.305 22.026 3.276 1.00 93.81 185 LEU A N 1
ATOM 1501 C CA . LEU A 1 185 ? 8.319 22.546 4.636 1.00 93.81 185 LEU A CA 1
ATOM 1502 C C . LEU A 1 185 ? 9.733 23.037 4.959 1.00 93.81 185 LEU A C 1
ATOM 1504 O O . LEU A 1 185 ? 10.683 22.251 4.966 1.00 93.81 185 LEU A O 1
ATOM 1508 N N . VAL A 1 186 ? 9.859 24.333 5.227 1.00 92.94 186 VAL A N 1
ATOM 1509 C CA . VAL A 1 186 ? 11.111 25.002 5.587 1.00 92.94 186 VAL A CA 1
ATOM 1510 C C . VAL A 1 186 ? 11.130 25.206 7.095 1.00 92.94 186 VAL A C 1
ATOM 1512 O O . VAL A 1 186 ? 10.317 25.951 7.643 1.00 92.94 186 VAL A O 1
ATOM 1515 N N . ILE A 1 187 ? 12.053 24.519 7.768 1.00 93.00 187 ILE A N 1
ATOM 1516 C CA . ILE A 1 187 ? 12.199 24.537 9.224 1.00 93.00 187 ILE A CA 1
ATOM 1517 C C . ILE A 1 187 ? 13.499 25.272 9.580 1.00 93.00 187 ILE A C 1
ATOM 1519 O O . ILE A 1 187 ? 14.579 24.762 9.258 1.00 93.00 187 ILE A O 1
ATOM 1523 N N . PRO A 1 188 ? 13.440 26.423 10.270 1.00 91.44 188 PRO A N 1
ATOM 1524 C CA . PRO A 1 188 ? 14.638 27.152 10.666 1.00 91.44 188 PRO A CA 1
ATOM 1525 C C . PRO A 1 188 ? 15.465 26.344 11.669 1.00 91.44 188 PRO A C 1
ATOM 1527 O O . PRO A 1 188 ? 14.953 25.843 12.675 1.00 91.44 188 PRO A O 1
ATOM 1530 N N . LYS A 1 189 ? 16.771 26.236 11.416 1.00 90.38 189 LYS A N 1
ATOM 1531 C CA . LYS A 1 189 ? 17.740 25.745 12.396 1.00 90.38 189 LYS A CA 1
ATOM 1532 C C . LYS A 1 189 ? 17.959 26.869 13.398 1.00 90.38 189 LYS A C 1
ATOM 1534 O O . LYS A 1 189 ? 18.384 27.962 13.038 1.00 90.38 189 LYS A O 1
ATOM 1539 N N . ASN A 1 190 ? 17.620 26.612 14.654 1.00 82.88 190 ASN A N 1
ATOM 1540 C CA . ASN A 1 190 ? 17.770 27.587 15.725 1.00 82.88 190 ASN A CA 1
ATOM 1541 C C . ASN A 1 190 ? 18.881 27.152 16.679 1.00 82.88 190 ASN A C 1
ATOM 1543 O O . ASN A 1 190 ? 19.097 25.954 16.843 1.00 82.88 190 ASN A O 1
ATOM 1547 N N . GLU A 1 191 ? 19.569 28.099 17.315 1.00 83.38 191 GLU A N 1
ATOM 1548 C CA . GLU A 1 191 ? 20.539 27.800 18.375 1.00 83.38 191 GLU A CA 1
ATOM 1549 C C . GLU A 1 191 ? 19.859 27.555 19.729 1.00 83.38 191 GLU A C 1
ATOM 1551 O O . GLU A 1 191 ? 20.392 26.804 20.544 1.00 83.38 191 GLU A O 1
ATOM 1556 N N . ASP A 1 192 ? 18.657 28.104 19.931 1.00 88.75 192 ASP A N 1
ATOM 1557 C CA . ASP A 1 192 ? 17.839 27.904 21.127 1.00 88.75 192 ASP A CA 1
ATOM 1558 C C . ASP A 1 192 ? 17.382 26.439 21.268 1.00 88.75 192 ASP A C 1
ATOM 1560 O O . ASP A 1 192 ? 16.693 25.892 20.402 1.00 88.75 192 ASP A O 1
ATOM 1564 N N . GLU A 1 193 ? 17.742 25.803 22.386 1.00 89.31 193 GLU A N 1
ATOM 1565 C CA . GLU A 1 193 ? 17.455 24.387 22.652 1.00 89.31 193 GLU A CA 1
ATOM 1566 C C . GLU A 1 193 ? 15.956 24.059 22.725 1.00 89.31 193 GLU A C 1
ATOM 1568 O O . GLU A 1 193 ? 15.531 22.985 22.287 1.00 89.31 193 GLU A O 1
ATOM 1573 N N . ALA A 1 194 ? 15.120 24.972 23.229 1.00 87.69 194 ALA A N 1
ATOM 1574 C CA . ALA A 1 194 ? 13.678 24.750 23.272 1.00 87.69 194 ALA A CA 1
ATOM 1575 C C . ALA A 1 194 ? 13.094 24.745 21.853 1.00 87.69 194 ALA A C 1
ATOM 1577 O O . ALA A 1 194 ? 12.314 23.852 21.514 1.00 87.69 194 ALA A O 1
ATOM 1578 N N . LYS A 1 195 ? 13.525 25.676 20.993 1.00 88.19 195 LYS A N 1
ATOM 1579 C CA . LYS A 1 195 ? 13.128 25.708 19.577 1.00 88.19 195 LYS A CA 1
ATOM 1580 C C . LYS A 1 195 ? 13.673 24.513 18.796 1.00 88.19 195 LYS A C 1
ATOM 1582 O O . LYS A 1 195 ? 12.922 23.926 18.017 1.00 88.19 195 LYS A O 1
ATOM 1587 N N . LYS A 1 196 ? 14.918 24.080 19.042 1.00 89.94 196 LYS A N 1
ATOM 1588 C CA . LYS A 1 196 ? 15.474 22.839 18.461 1.00 89.94 196 LYS A CA 1
ATOM 1589 C C . LYS A 1 196 ? 14.622 21.625 18.813 1.00 89.94 196 LYS A C 1
ATOM 1591 O O . LYS A 1 196 ? 14.289 20.830 17.935 1.00 89.94 196 LYS A O 1
ATOM 1596 N N . LYS A 1 197 ? 14.219 21.499 20.081 1.00 91.00 197 LYS A N 1
ATOM 1597 C CA . LYS A 1 197 ? 13.348 20.409 20.533 1.00 91.00 197 LYS A CA 1
ATOM 1598 C C . LYS A 1 197 ? 11.999 20.432 19.813 1.00 91.00 197 LYS A C 1
ATOM 1600 O O . LYS A 1 197 ? 11.540 19.385 19.366 1.00 91.00 197 LYS A O 1
ATOM 1605 N N . GLN A 1 198 ? 11.382 21.604 19.660 1.00 91.50 198 GLN A N 1
ATOM 1606 C CA . GLN A 1 198 ? 10.121 21.735 18.920 1.00 91.50 198 GLN A CA 1
ATOM 1607 C C . GLN A 1 198 ? 10.284 21.407 17.433 1.00 91.50 198 GLN A C 1
ATOM 1609 O O . GLN A 1 198 ? 9.435 20.725 16.867 1.00 91.50 198 GLN A O 1
ATOM 1614 N N . ALA A 1 199 ? 11.396 21.811 16.814 1.00 90.94 199 ALA A N 1
ATOM 1615 C CA . ALA A 1 199 ? 11.708 21.457 15.433 1.00 90.94 199 ALA A CA 1
ATOM 1616 C C . ALA A 1 199 ? 11.866 19.937 15.259 1.00 90.94 199 ALA A C 1
ATOM 1618 O O . ALA A 1 199 ? 11.334 19.378 14.304 1.00 90.94 199 ALA A O 1
ATOM 1619 N N . SER A 1 200 ? 12.532 19.252 16.196 1.00 89.69 200 SER A N 1
ATOM 1620 C CA . SER A 1 200 ? 12.626 17.784 16.195 1.00 89.69 200 SER A CA 1
ATOM 1621 C C . SER A 1 200 ? 11.248 17.133 16.323 1.00 89.69 200 SER A C 1
ATOM 1623 O O . SER A 1 200 ? 10.918 16.248 15.540 1.00 89.69 200 SER A O 1
ATOM 1625 N N . LEU A 1 201 ? 10.413 17.608 17.255 1.00 89.06 201 LEU A N 1
ATOM 1626 C CA . LEU A 1 201 ? 9.053 17.092 17.443 1.00 89.06 201 LEU A CA 1
ATOM 1627 C C . LEU A 1 201 ? 8.181 17.293 16.198 1.00 89.06 201 LEU A C 1
ATOM 1629 O O . LEU A 1 201 ? 7.425 16.393 15.842 1.00 89.06 201 LEU A O 1
ATOM 1633 N N . LEU A 1 202 ? 8.302 18.436 15.518 1.00 90.94 202 LEU A N 1
ATOM 1634 C CA . LEU A 1 202 ? 7.638 18.695 14.241 1.00 90.94 202 LEU A CA 1
ATOM 1635 C C . LEU A 1 202 ? 8.087 17.690 13.173 1.00 90.94 202 LEU A C 1
ATOM 1637 O O . LEU A 1 202 ? 7.245 17.077 12.519 1.00 90.94 202 LEU A O 1
ATOM 1641 N N . GLN A 1 203 ? 9.396 17.489 13.007 1.00 89.00 203 GLN A N 1
ATOM 1642 C CA . GLN A 1 203 ? 9.929 16.536 12.029 1.00 89.00 203 GLN A CA 1
ATOM 1643 C C . GLN A 1 203 ? 9.439 15.113 12.306 1.00 89.00 203 GLN A C 1
ATOM 1645 O O . GLN A 1 203 ? 8.973 14.431 11.391 1.00 89.00 203 GLN A O 1
ATOM 1650 N N . ASP A 1 204 ? 9.495 14.679 13.565 1.00 85.62 204 ASP A N 1
ATOM 1651 C CA . ASP A 1 204 ? 8.994 13.372 13.984 1.00 85.62 204 ASP A CA 1
ATOM 1652 C C . ASP A 1 204 ? 7.491 13.264 13.740 1.00 85.62 204 ASP A C 1
ATOM 1654 O O . ASP A 1 204 ? 7.015 12.234 13.267 1.00 85.62 204 ASP A O 1
ATOM 1658 N N . LYS A 1 205 ? 6.732 14.338 13.982 1.00 86.25 205 LYS A N 1
ATOM 1659 C CA . LYS A 1 205 ? 5.293 14.368 13.727 1.00 86.25 205 LYS A CA 1
ATOM 1660 C C . LYS A 1 205 ? 4.964 14.188 12.250 1.00 86.25 205 LYS A C 1
ATOM 1662 O O . LYS A 1 205 ? 4.123 13.362 11.914 1.00 86.25 205 LYS A O 1
ATOM 1667 N N . VAL A 1 206 ? 5.640 14.928 11.377 1.00 88.81 206 VAL A N 1
ATOM 1668 C CA . VAL A 1 206 ? 5.474 14.852 9.918 1.00 88.81 206 VAL A CA 1
ATOM 1669 C C . VAL A 1 206 ? 5.812 13.449 9.400 1.00 88.81 206 VAL A C 1
ATOM 1671 O O . VAL A 1 206 ? 5.065 12.881 8.599 1.00 88.81 206 VAL A O 1
ATOM 1674 N N . LYS A 1 207 ? 6.899 12.848 9.902 1.00 84.00 207 LYS A N 1
ATOM 1675 C CA . LYS A 1 207 ? 7.285 11.463 9.587 1.00 84.00 207 LYS A CA 1
ATOM 1676 C C . LYS A 1 207 ? 6.230 10.462 10.070 1.00 84.00 207 LYS A C 1
ATOM 1678 O O . LYS A 1 207 ? 5.775 9.636 9.282 1.00 84.00 207 LYS A O 1
ATOM 1683 N N . ASN A 1 208 ? 5.774 10.601 11.315 1.00 80.62 208 ASN A N 1
ATOM 1684 C CA . ASN A 1 208 ? 4.758 9.754 11.953 1.00 80.62 208 ASN A CA 1
ATOM 1685 C C . ASN A 1 208 ? 3.327 10.001 11.450 1.00 80.62 208 ASN A C 1
ATOM 1687 O O . ASN A 1 208 ? 2.397 9.354 11.912 1.00 80.62 208 ASN A O 1
ATOM 1691 N N . LEU A 1 209 ? 3.125 10.925 10.515 1.00 84.88 209 LEU A N 1
ATOM 1692 C CA . LEU A 1 209 ? 1.874 11.068 9.771 1.00 84.88 209 LEU A CA 1
ATOM 1693 C C . LEU A 1 209 ? 1.995 10.529 8.342 1.00 84.88 209 LEU A C 1
ATOM 1695 O O . LEU A 1 209 ? 1.016 10.528 7.599 1.00 84.88 209 LEU A O 1
ATOM 1699 N N . GLY A 1 210 ? 3.185 10.070 7.943 1.00 83.19 210 GLY A N 1
ATOM 1700 C CA . GLY A 1 210 ? 3.456 9.687 6.568 1.00 83.19 210 GLY A CA 1
ATOM 1701 C C . GLY A 1 210 ? 3.203 10.854 5.616 1.00 83.19 210 GLY A C 1
ATOM 1702 O O . GLY A 1 210 ? 2.500 10.682 4.627 1.00 83.19 210 GLY A O 1
ATOM 1703 N N . LEU A 1 211 ? 3.744 12.039 5.908 1.00 88.88 211 LEU A N 1
ATOM 1704 C CA . LEU A 1 211 ? 3.587 13.220 5.047 1.00 88.88 211 LEU A CA 1
ATOM 1705 C C . LEU A 1 211 ? 4.821 13.528 4.198 1.00 88.88 211 LEU A C 1
ATOM 1707 O O . LEU A 1 211 ? 4.711 14.246 3.214 1.00 88.88 211 LEU A O 1
ATOM 1711 N N . VAL A 1 212 ? 5.989 12.983 4.547 1.00 87.62 212 VAL A N 1
ATOM 1712 C CA . VAL A 1 212 ? 7.203 13.146 3.732 1.00 87.62 212 VAL A CA 1
ATOM 1713 C C . VAL A 1 212 ? 6.983 12.506 2.361 1.00 87.62 212 VAL A C 1
ATOM 1715 O O . VAL A 1 212 ? 6.545 11.355 2.292 1.00 87.62 212 VAL A O 1
ATOM 1718 N N . ALA A 1 213 ? 7.287 13.244 1.297 1.00 85.44 213 ALA A N 1
ATOM 1719 C CA . ALA A 1 213 ? 7.151 12.754 -0.068 1.00 85.44 213 ALA A CA 1
ATOM 1720 C C . ALA A 1 213 ? 8.124 11.599 -0.347 1.00 85.44 213 ALA A C 1
ATOM 1722 O O . ALA A 1 213 ? 9.266 11.602 0.119 1.00 85.44 213 ALA A O 1
ATOM 1723 N N . SER A 1 214 ? 7.661 10.594 -1.094 1.00 78.12 214 SER A N 1
ATOM 1724 C CA . SER A 1 214 ? 8.525 9.529 -1.605 1.00 78.12 214 SER A CA 1
ATOM 1725 C C . SER A 1 214 ? 9.437 10.078 -2.708 1.00 78.12 214 SER A C 1
ATOM 1727 O O . SER A 1 214 ? 9.142 11.107 -3.319 1.00 78.12 214 SER A O 1
ATOM 1729 N N . SER A 1 215 ? 10.533 9.378 -3.012 1.00 74.62 215 SER A N 1
ATOM 1730 C CA . SER A 1 215 ? 11.383 9.735 -4.157 1.00 74.62 215 SER A CA 1
ATOM 1731 C C . SER A 1 215 ? 10.596 9.743 -5.472 1.00 74.62 215 SER A C 1
ATOM 1733 O O . SER A 1 215 ? 10.926 10.509 -6.369 1.00 74.62 215 SER A O 1
ATOM 1735 N N . TRP A 1 216 ? 9.541 8.930 -5.572 1.00 76.38 216 TRP A N 1
ATOM 1736 C CA . TRP A 1 216 ? 8.618 8.893 -6.705 1.00 76.38 216 TRP A CA 1
ATOM 1737 C C . TRP A 1 216 ? 7.771 10.144 -6.814 1.00 76.38 216 TRP A C 1
ATOM 1739 O O . TRP A 1 216 ? 7.744 10.776 -7.866 1.00 76.38 216 TRP A O 1
ATOM 1749 N N . GLU A 1 217 ? 7.149 10.538 -5.709 1.00 81.19 217 GLU A N 1
ATOM 1750 C CA . GLU A 1 217 ? 6.358 11.756 -5.666 1.00 81.19 217 GLU A CA 1
ATOM 1751 C C . GLU A 1 217 ? 7.242 12.984 -5.967 1.00 81.19 217 GLU A C 1
ATOM 1753 O O . GLU A 1 217 ? 6.833 13.881 -6.696 1.00 81.19 217 GLU A O 1
ATOM 17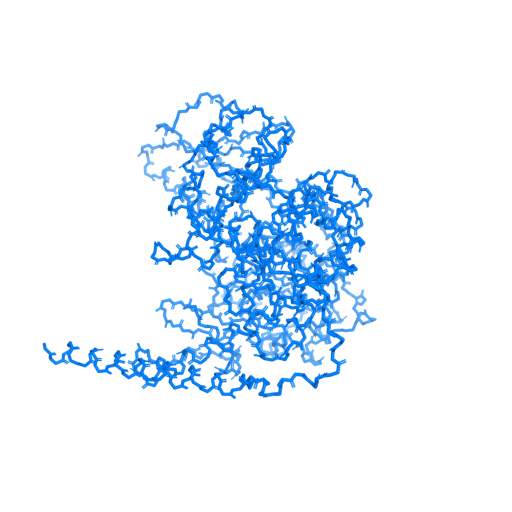58 N N . ILE A 1 218 ? 8.497 13.002 -5.503 1.00 83.06 218 ILE A N 1
ATOM 1759 C CA . ILE A 1 218 ? 9.474 14.043 -5.869 1.00 83.06 218 ILE A CA 1
ATOM 1760 C C . ILE A 1 218 ? 9.801 13.990 -7.370 1.00 83.06 218 ILE A C 1
ATOM 1762 O O . ILE A 1 218 ? 9.776 15.022 -8.037 1.00 83.06 218 ILE A O 1
ATOM 1766 N N . ALA A 1 219 ? 10.085 12.803 -7.912 1.00 79.94 219 ALA A N 1
ATOM 1767 C CA . ALA A 1 219 ? 10.482 12.613 -9.306 1.00 79.94 219 ALA A CA 1
ATOM 1768 C C . ALA A 1 219 ? 9.388 13.003 -10.305 1.00 79.94 219 ALA A C 1
ATOM 1770 O O . ALA A 1 219 ? 9.675 13.663 -11.299 1.00 79.94 219 ALA A O 1
ATOM 1771 N N . GLU A 1 220 ? 8.135 12.632 -10.042 1.00 81.38 220 GLU A N 1
ATOM 1772 C CA . GLU A 1 220 ? 6.993 13.026 -10.870 1.00 81.38 220 GLU A CA 1
ATOM 1773 C C . GLU A 1 220 ? 6.845 14.550 -10.934 1.00 81.38 220 GLU A C 1
ATOM 1775 O O . GLU A 1 220 ? 6.451 15.098 -11.965 1.00 81.38 220 GLU A O 1
ATOM 1780 N N . ASN A 1 221 ? 7.178 15.240 -9.847 1.00 83.56 221 ASN A N 1
ATOM 1781 C CA . ASN A 1 221 ? 7.095 16.690 -9.740 1.00 83.56 221 ASN A CA 1
ATOM 1782 C C . ASN A 1 221 ? 8.346 17.413 -10.276 1.00 83.56 221 ASN A C 1
ATOM 1784 O O . ASN A 1 221 ? 8.415 18.632 -10.183 1.00 83.56 221 ASN A O 1
ATOM 1788 N N . LEU A 1 222 ? 9.303 16.708 -10.889 1.00 83.12 222 LEU A N 1
ATOM 1789 C CA . LEU A 1 222 ? 10.379 17.307 -11.683 1.00 83.12 222 LEU A CA 1
ATOM 1790 C C . LEU A 1 222 ? 9.960 17.375 -13.155 1.00 83.12 222 LEU A C 1
ATOM 1792 O O . LEU A 1 222 ? 9.960 16.369 -13.864 1.00 83.12 222 LEU A O 1
ATOM 1796 N N . LYS A 1 223 ? 9.587 18.562 -13.628 1.00 76.56 223 LYS A N 1
ATOM 1797 C CA . LYS A 1 223 ? 9.092 18.813 -14.988 1.00 76.56 223 LYS A CA 1
ATOM 1798 C C . LYS A 1 223 ? 10.138 19.449 -15.903 1.00 76.56 223 LYS A C 1
ATOM 1800 O O . LYS A 1 223 ? 10.061 19.257 -17.114 1.00 76.56 223 LYS A O 1
ATOM 1805 N N . VAL A 1 224 ? 11.094 20.207 -15.362 1.00 75.38 224 VAL A N 1
ATOM 1806 C CA . VAL A 1 224 ? 12.013 21.037 -16.170 1.00 75.38 224 VAL A CA 1
ATOM 1807 C C . VAL A 1 224 ? 13.477 20.649 -15.981 1.00 75.38 224 VAL A C 1
ATOM 1809 O O . VAL A 1 224 ? 14.253 20.626 -16.940 1.00 75.38 224 VAL A O 1
ATOM 1812 N N . THR A 1 225 ? 13.885 20.356 -14.751 1.00 77.38 225 THR A N 1
ATOM 1813 C CA . THR A 1 225 ? 15.293 20.172 -14.411 1.00 77.38 225 THR A CA 1
ATOM 1814 C C . THR A 1 225 ? 15.776 18.803 -14.867 1.00 77.38 225 THR A C 1
ATOM 1816 O O . THR A 1 225 ? 15.335 17.760 -14.382 1.00 77.38 225 THR A O 1
ATOM 1819 N N . LYS A 1 226 ? 16.738 18.792 -15.794 1.00 75.94 226 LYS A N 1
ATOM 1820 C CA . LYS A 1 226 ? 17.418 17.561 -16.198 1.00 75.94 226 LYS A CA 1
ATOM 1821 C C . LYS A 1 226 ? 18.432 17.151 -15.141 1.00 75.94 226 LYS A C 1
ATOM 1823 O O . LYS A 1 226 ? 19.328 17.926 -14.809 1.00 75.94 226 LYS A O 1
ATOM 1828 N N . ILE A 1 227 ? 18.312 15.921 -14.656 1.00 74.81 227 ILE A N 1
ATOM 1829 C CA . ILE A 1 227 ? 19.310 15.326 -13.771 1.00 74.81 227 ILE A CA 1
ATOM 1830 C C . ILE A 1 227 ? 20.401 14.702 -14.643 1.00 74.81 227 ILE A C 1
ATOM 1832 O O . ILE A 1 227 ? 20.093 13.825 -15.454 1.00 74.81 227 ILE A O 1
ATOM 1836 N N . PRO A 1 228 ? 21.665 15.134 -14.512 1.00 65.44 228 PRO A N 1
ATOM 1837 C CA . PRO A 1 228 ? 22.761 14.494 -15.218 1.00 65.44 228 PRO A CA 1
ATOM 1838 C C . PRO A 1 228 ? 22.956 13.077 -14.669 1.00 65.44 228 PRO A C 1
ATOM 1840 O O . PRO A 1 228 ? 23.188 12.894 -13.476 1.00 65.44 228 PRO A O 1
ATOM 1843 N N . TYR A 1 229 ? 22.877 12.073 -15.540 1.00 68.56 229 TYR A N 1
ATOM 1844 C CA . TYR A 1 229 ? 23.271 10.703 -15.226 1.00 68.56 229 TYR A CA 1
ATOM 1845 C C . TYR A 1 229 ? 24.110 10.137 -16.372 1.00 68.56 229 TYR A C 1
ATOM 1847 O O . TYR A 1 229 ? 23.898 10.475 -17.538 1.00 68.56 229 TYR A O 1
ATOM 1855 N N . GLU A 1 230 ? 25.097 9.307 -16.038 1.00 65.94 230 GLU A N 1
ATOM 1856 C CA . GLU A 1 230 ? 25.945 8.668 -17.040 1.00 65.94 230 GLU A CA 1
ATOM 1857 C C . GLU A 1 230 ? 25.108 7.704 -17.883 1.00 65.94 230 GLU A C 1
ATOM 1859 O O . GLU A 1 230 ? 24.497 6.763 -17.364 1.00 65.94 230 GLU A O 1
ATOM 1864 N N . GLN A 1 231 ? 25.075 7.935 -19.197 1.00 63.56 231 GLN A N 1
ATOM 1865 C CA . GLN A 1 231 ? 24.524 6.955 -20.122 1.00 63.56 231 GLN A CA 1
ATOM 1866 C C . GLN A 1 231 ? 25.406 5.710 -20.095 1.00 63.56 231 GLN A C 1
ATOM 1868 O O . GLN A 1 231 ? 26.631 5.781 -20.188 1.00 63.56 231 GLN A O 1
ATOM 1873 N N . SER A 1 232 ? 24.771 4.552 -19.941 1.00 66.25 232 SER A N 1
ATOM 1874 C CA . SER A 1 232 ? 25.493 3.291 -19.937 1.00 66.25 232 SER A CA 1
ATOM 1875 C C . SER A 1 232 ? 26.069 2.986 -21.316 1.00 66.25 232 SER A C 1
ATOM 1877 O O . SER A 1 232 ? 25.371 3.107 -22.316 1.00 66.25 232 SER A O 1
ATOM 1879 N N . ASN A 1 233 ? 27.293 2.454 -21.361 1.00 70.50 233 ASN A N 1
ATOM 1880 C CA . ASN A 1 233 ? 27.868 1.845 -22.570 1.00 70.50 233 ASN A CA 1
ATOM 1881 C C . ASN A 1 233 ? 27.268 0.456 -22.889 1.00 70.50 233 ASN A C 1
ATOM 1883 O O . ASN A 1 233 ? 27.823 -0.297 -23.690 1.00 70.50 233 ASN A O 1
ATOM 1887 N N . ILE A 1 234 ? 26.188 0.065 -22.209 1.00 81.31 234 ILE A N 1
ATOM 1888 C CA . ILE A 1 234 ? 25.476 -1.187 -22.447 1.00 81.31 234 ILE A CA 1
ATOM 1889 C C . ILE A 1 234 ? 24.498 -0.980 -23.606 1.00 81.31 234 ILE A C 1
ATOM 1891 O O . ILE A 1 234 ? 23.595 -0.160 -23.507 1.00 81.31 234 ILE A O 1
ATOM 1895 N N . ASP A 1 235 ? 24.650 -1.775 -24.664 1.00 77.44 235 ASP A N 1
ATOM 1896 C CA . ASP A 1 235 ? 23.710 -1.832 -25.785 1.00 77.44 235 ASP A CA 1
ATOM 1897 C C . ASP A 1 235 ? 22.960 -3.172 -25.760 1.00 77.44 235 ASP A C 1
ATOM 1899 O O . ASP A 1 235 ? 23.546 -4.246 -25.955 1.00 77.44 235 ASP A O 1
ATOM 1903 N N . ILE A 1 236 ? 21.661 -3.118 -25.455 1.00 82.19 236 ILE A N 1
ATOM 1904 C CA . ILE A 1 236 ? 20.750 -4.258 -25.563 1.00 82.19 236 ILE A CA 1
ATOM 1905 C C . ILE A 1 236 ? 19.623 -3.876 -26.515 1.00 82.19 236 ILE A C 1
ATOM 1907 O O . ILE A 1 236 ? 18.736 -3.098 -26.179 1.00 82.19 236 ILE A O 1
ATOM 1911 N N . THR A 1 237 ? 19.594 -4.501 -27.687 1.00 81.00 237 THR A N 1
ATOM 1912 C CA . THR A 1 237 ? 18.500 -4.306 -28.640 1.00 81.00 237 THR A CA 1
ATOM 1913 C C . THR A 1 237 ? 17.308 -5.205 -28.302 1.00 81.00 237 THR A C 1
ATOM 1915 O O . THR A 1 237 ? 17.455 -6.426 -28.170 1.00 81.00 237 THR A O 1
ATOM 1918 N N . LEU A 1 238 ? 16.109 -4.621 -28.209 1.00 82.44 238 LEU A N 1
ATOM 1919 C CA . LEU A 1 238 ? 14.861 -5.381 -28.093 1.00 82.44 238 LEU A CA 1
ATOM 1920 C C . LEU A 1 238 ? 14.626 -6.214 -29.359 1.00 82.44 238 LEU A C 1
ATOM 1922 O O . LEU A 1 238 ? 14.694 -5.703 -30.476 1.00 82.44 238 LEU A O 1
ATOM 1926 N N . ASP A 1 239 ? 14.316 -7.502 -29.191 1.00 83.00 239 ASP A N 1
ATOM 1927 C CA . ASP A 1 239 ? 13.982 -8.361 -30.327 1.00 83.00 239 ASP A CA 1
ATOM 1928 C C . ASP A 1 239 ? 12.659 -7.878 -30.956 1.00 83.00 239 ASP A C 1
ATOM 1930 O O . ASP A 1 239 ? 11.621 -7.882 -30.281 1.00 83.00 239 ASP A O 1
ATOM 1934 N N . PRO A 1 240 ? 12.648 -7.482 -32.245 1.00 85.94 240 PRO A N 1
ATOM 1935 C CA . PRO A 1 240 ? 11.449 -6.977 -32.909 1.00 85.94 240 PRO A CA 1
ATOM 1936 C C . PRO A 1 240 ? 10.314 -8.008 -32.990 1.00 85.94 240 PRO A C 1
ATOM 1938 O O . PRO A 1 240 ? 9.179 -7.619 -33.264 1.00 85.94 240 PRO A O 1
ATOM 1941 N N . LYS A 1 241 ? 10.604 -9.298 -32.754 1.00 87.25 241 LYS A N 1
ATOM 1942 C CA . LYS A 1 241 ? 9.623 -10.393 -32.705 1.00 87.25 241 LYS A CA 1
ATOM 1943 C C . LYS A 1 241 ? 8.924 -10.537 -31.352 1.00 87.25 241 LYS A C 1
ATOM 1945 O O . LYS A 1 241 ? 8.015 -11.359 -31.239 1.00 87.25 241 LYS A O 1
ATOM 1950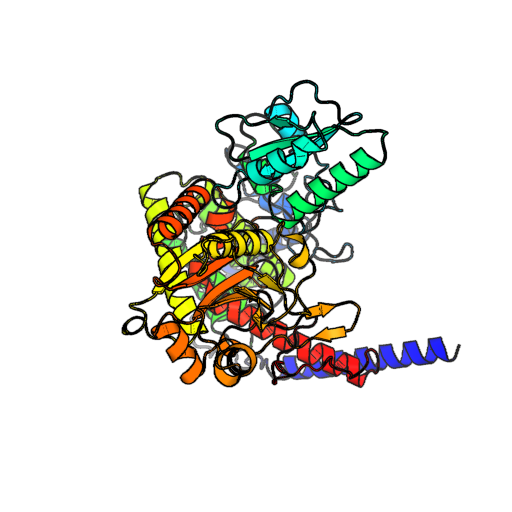 N N . LEU A 1 242 ? 9.345 -9.803 -30.319 1.00 92.12 242 LEU A N 1
ATOM 1951 C CA . LEU A 1 242 ? 8.619 -9.785 -29.048 1.00 92.12 242 LEU A CA 1
ATOM 1952 C C . LEU A 1 242 ? 7.221 -9.173 -29.237 1.00 92.12 242 LEU A C 1
ATOM 1954 O O . LEU A 1 242 ? 7.073 -8.268 -30.063 1.00 92.12 242 LEU A O 1
ATOM 1958 N N . PRO A 1 243 ? 6.213 -9.636 -28.473 1.00 96.12 243 PRO A N 1
ATOM 1959 C CA . PRO A 1 243 ? 4.874 -9.060 -28.492 1.00 96.12 243 PRO A CA 1
ATOM 1960 C C . PRO A 1 243 ? 4.885 -7.542 -28.313 1.00 96.12 243 PRO A C 1
ATOM 1962 O O . PRO A 1 243 ? 5.648 -7.018 -27.507 1.00 96.12 243 PRO A O 1
ATOM 1965 N N . LYS A 1 244 ? 4.016 -6.858 -29.061 1.00 96.19 244 LYS A N 1
ATOM 1966 C CA . LYS A 1 244 ? 3.877 -5.392 -29.075 1.00 96.19 244 LYS A CA 1
ATOM 1967 C C . LYS A 1 244 ? 2.521 -4.902 -28.570 1.00 96.19 244 LYS A C 1
ATOM 1969 O O . LYS A 1 244 ? 2.324 -3.705 -28.430 1.00 96.19 244 LYS A O 1
ATOM 1974 N N . THR A 1 245 ? 1.588 -5.814 -28.321 1.00 96.81 245 THR A N 1
ATOM 1975 C CA . THR A 1 245 ? 0.264 -5.508 -27.770 1.00 96.81 245 THR A CA 1
ATOM 1976 C C . THR A 1 245 ? -0.021 -6.430 -26.593 1.00 96.81 245 THR A C 1
ATOM 1978 O O . THR A 1 245 ? 0.592 -7.499 -26.470 1.00 96.81 245 THR A O 1
ATOM 1981 N N . LYS A 1 246 ? -0.947 -6.020 -25.723 1.00 96.44 246 LYS A N 1
ATOM 1982 C CA . LYS A 1 246 ? -1.394 -6.824 -24.582 1.00 96.44 246 LYS A CA 1
ATOM 1983 C C . LYS A 1 246 ? -1.932 -8.177 -25.047 1.00 96.44 246 LYS A C 1
ATOM 1985 O O . LYS A 1 246 ? -1.556 -9.200 -24.489 1.00 96.44 246 LYS A O 1
ATOM 1990 N N . GLU A 1 247 ? -2.734 -8.192 -26.104 1.00 96.88 247 GLU A N 1
ATOM 1991 C CA . GLU A 1 247 ? -3.350 -9.393 -26.678 1.00 96.88 247 GLU A CA 1
ATOM 1992 C C . GLU A 1 247 ? -2.268 -10.356 -27.176 1.00 96.88 247 GLU A C 1
ATOM 1994 O O . GLU A 1 247 ? -2.206 -11.505 -26.746 1.00 96.88 247 GLU A O 1
ATOM 1999 N N . ALA A 1 248 ? -1.319 -9.855 -27.975 1.00 96.75 248 ALA A N 1
ATOM 2000 C CA . ALA A 1 248 ? -0.210 -10.663 -28.474 1.00 96.75 248 ALA A CA 1
ATOM 2001 C C . ALA A 1 248 ? 0.689 -11.192 -27.343 1.00 96.75 248 ALA A C 1
ATOM 2003 O O . ALA A 1 248 ? 1.273 -12.270 -27.467 1.00 96.75 248 ALA A O 1
ATOM 2004 N N . LEU A 1 249 ? 0.834 -10.441 -26.244 1.00 96.69 249 LEU A N 1
ATOM 2005 C CA . LEU A 1 249 ? 1.561 -10.905 -25.067 1.00 96.69 249 LEU A CA 1
ATOM 2006 C C . LEU A 1 249 ? 0.802 -12.045 -24.383 1.00 96.69 249 LEU A C 1
ATOM 2008 O O . LEU A 1 249 ? 1.410 -13.084 -24.116 1.00 96.69 249 LEU A O 1
ATOM 2012 N N . LEU A 1 250 ? -0.497 -11.865 -24.132 1.00 96.50 250 LEU A N 1
ATOM 2013 C CA . LEU A 1 250 ? -1.372 -12.850 -23.489 1.00 96.50 250 LEU A CA 1
ATOM 2014 C C . LEU A 1 250 ? -1.453 -14.169 -24.271 1.00 96.50 250 LEU A C 1
ATOM 2016 O O . LEU A 1 250 ? -1.439 -15.231 -23.646 1.00 96.50 250 LEU A O 1
ATOM 2020 N N . ASP A 1 251 ? -1.401 -14.105 -25.602 1.00 95.75 251 ASP A N 1
ATOM 2021 C CA . ASP A 1 251 ? -1.424 -15.274 -26.492 1.00 95.75 251 ASP A CA 1
ATOM 2022 C C . ASP A 1 251 ? -0.045 -15.936 -26.692 1.00 95.75 251 ASP A C 1
ATOM 2024 O O . ASP A 1 251 ? 0.081 -16.981 -27.335 1.00 95.75 251 ASP A O 1
ATOM 2028 N N . SER A 1 252 ? 1.027 -15.353 -26.146 1.00 94.50 252 SER A N 1
ATOM 2029 C CA . SER A 1 252 ? 2.394 -15.822 -26.391 1.00 94.50 252 SER A CA 1
ATOM 2030 C C . SER A 1 252 ? 2.804 -17.044 -25.553 1.00 94.50 252 SER A C 1
ATOM 2032 O O . SER A 1 252 ? 2.354 -17.269 -24.424 1.00 94.50 252 SER A O 1
ATOM 2034 N N . GLU A 1 253 ? 3.810 -17.787 -26.035 1.00 91.31 253 GLU A N 1
ATOM 2035 C CA . GLU A 1 253 ? 4.458 -18.862 -25.262 1.00 91.31 253 GLU A CA 1
ATOM 2036 C C . GLU A 1 253 ? 5.044 -18.384 -23.922 1.00 91.31 253 GLU A C 1
ATOM 2038 O O . GLU A 1 253 ? 5.207 -19.179 -22.990 1.00 91.31 253 GLU A O 1
ATOM 2043 N N . ILE A 1 254 ? 5.377 -17.092 -23.812 1.00 94.06 254 ILE A N 1
ATOM 2044 C CA . ILE A 1 254 ? 5.912 -16.488 -22.588 1.00 94.06 254 ILE A CA 1
ATOM 2045 C C . ILE A 1 254 ? 4.877 -16.614 -21.464 1.00 94.06 254 ILE A C 1
ATOM 2047 O O . ILE A 1 254 ? 5.225 -17.036 -20.358 1.00 94.06 254 ILE A O 1
ATOM 2051 N N . ILE A 1 255 ? 3.604 -16.341 -21.762 1.00 95.50 255 ILE A N 1
ATOM 2052 C CA . ILE A 1 255 ? 2.498 -16.451 -20.805 1.00 95.50 255 ILE A CA 1
ATOM 2053 C C . ILE A 1 255 ? 2.154 -17.907 -20.509 1.00 95.50 255 ILE A C 1
ATOM 2055 O O . ILE A 1 255 ? 1.927 -18.255 -19.349 1.00 95.50 255 ILE A O 1
ATOM 2059 N N . ILE A 1 256 ? 2.230 -18.803 -21.497 1.00 93.25 256 ILE A N 1
ATOM 2060 C CA . ILE A 1 256 ? 2.070 -20.247 -21.255 1.00 93.25 256 ILE A CA 1
ATOM 2061 C C . ILE A 1 256 ? 3.098 -20.740 -20.220 1.00 93.25 256 ILE A C 1
ATOM 2063 O O . ILE A 1 256 ? 2.749 -21.485 -19.299 1.00 93.25 256 ILE A O 1
ATOM 2067 N N . LYS A 1 257 ? 4.364 -20.309 -20.319 1.00 93.38 257 LYS A N 1
ATOM 2068 C CA . LYS A 1 257 ? 5.397 -20.644 -19.322 1.00 93.38 257 LYS A CA 1
ATOM 2069 C C . LYS A 1 257 ? 5.101 -20.028 -17.950 1.00 93.38 257 LYS A C 1
ATOM 2071 O O . LYS A 1 257 ? 5.238 -20.734 -16.951 1.00 93.38 257 LYS A O 1
ATOM 2076 N N . LEU A 1 258 ? 4.681 -18.761 -17.896 1.00 95.12 258 LEU A N 1
ATOM 2077 C CA . LEU A 1 258 ? 4.298 -18.093 -16.646 1.00 95.12 258 LEU A CA 1
ATOM 2078 C C . LEU A 1 258 ? 3.185 -18.871 -15.930 1.00 95.12 258 LEU A C 1
ATOM 2080 O O . LEU A 1 258 ? 3.314 -19.202 -14.752 1.00 95.12 258 LEU A O 1
ATOM 2084 N N . ASN A 1 259 ? 2.137 -19.245 -16.668 1.00 94.00 259 ASN A N 1
ATOM 2085 C CA . ASN A 1 259 ? 0.998 -20.004 -16.156 1.00 94.00 259 ASN A CA 1
ATOM 2086 C C . ASN A 1 259 ? 1.432 -21.358 -15.581 1.00 94.00 259 ASN A C 1
ATOM 2088 O O . ASN A 1 259 ? 0.968 -21.755 -14.509 1.00 94.00 259 ASN A O 1
ATOM 2092 N N . ARG A 1 260 ? 2.371 -22.053 -16.240 1.00 93.56 260 ARG A N 1
ATOM 2093 C CA . ARG A 1 260 ? 2.950 -23.307 -15.725 1.00 93.56 260 ARG A CA 1
ATOM 2094 C C . ARG A 1 260 ? 3.689 -23.106 -14.402 1.00 93.56 260 ARG A C 1
ATOM 2096 O O . ARG A 1 260 ? 3.605 -23.973 -13.540 1.00 93.56 260 ARG A O 1
ATOM 2103 N N . ILE A 1 261 ? 4.403 -21.992 -14.220 1.00 92.00 261 ILE A N 1
ATOM 2104 C CA . ILE A 1 261 ? 5.088 -21.678 -12.954 1.00 92.00 261 ILE A CA 1
ATOM 2105 C C . ILE A 1 261 ? 4.058 -21.357 -11.861 1.00 92.00 261 ILE A C 1
ATOM 2107 O O . ILE A 1 261 ? 4.125 -21.934 -10.771 1.00 92.00 261 ILE A O 1
ATOM 2111 N N . ALA A 1 262 ? 3.076 -20.506 -12.167 1.00 91.31 262 ALA A N 1
ATOM 2112 C CA . ALA A 1 262 ? 2.028 -20.064 -11.244 1.00 91.31 262 ALA A CA 1
ATOM 2113 C C . ALA A 1 262 ? 1.167 -21.219 -10.695 1.00 91.31 262 ALA A C 1
ATOM 2115 O O . ALA A 1 262 ? 0.765 -21.206 -9.530 1.00 91.31 262 ALA A O 1
ATOM 2116 N N . THR A 1 263 ? 0.927 -22.248 -11.513 1.00 90.19 263 THR A N 1
ATOM 2117 C CA . THR A 1 263 ? 0.081 -23.413 -11.180 1.00 90.19 263 THR A CA 1
ATOM 2118 C C . THR A 1 263 ? 0.866 -24.638 -10.706 1.00 90.19 263 THR A C 1
ATOM 2120 O O . THR A 1 263 ? 0.287 -25.681 -10.422 1.00 90.19 263 THR A O 1
ATOM 2123 N N . SER A 1 264 ? 2.187 -24.525 -10.561 1.00 83.69 264 SER A N 1
ATOM 2124 C CA . SER A 1 264 ? 3.105 -25.655 -10.347 1.00 83.69 264 SER A CA 1
ATOM 2125 C C . SER A 1 264 ? 3.032 -26.379 -8.987 1.00 83.69 264 SER A C 1
ATOM 2127 O O . SER A 1 264 ? 3.943 -27.143 -8.648 1.00 83.69 264 SER A O 1
ATOM 2129 N N . GLY A 1 265 ? 1.995 -26.136 -8.181 1.00 73.31 265 GLY A N 1
ATOM 2130 C CA . GLY A 1 265 ? 1.841 -26.686 -6.834 1.00 73.31 265 GLY A CA 1
ATOM 2131 C C . GLY A 1 265 ? 2.929 -26.180 -5.884 1.00 73.31 265 GLY A C 1
ATOM 2132 O O . GLY A 1 265 ? 2.742 -25.163 -5.222 1.00 73.31 265 GLY A O 1
ATOM 2133 N N . GLY A 1 266 ? 4.070 -26.874 -5.822 1.00 74.38 266 GLY A N 1
ATOM 2134 C CA . GLY A 1 266 ? 5.243 -26.534 -5.001 1.00 74.38 266 GLY A CA 1
ATOM 2135 C C . GLY A 1 266 ? 6.582 -26.555 -5.744 1.00 74.38 266 GLY A C 1
ATOM 2136 O O . GLY A 1 266 ? 7.617 -26.347 -5.123 1.00 74.38 266 GLY A O 1
ATOM 2137 N N . ARG A 1 267 ? 6.588 -26.796 -7.062 1.00 82.81 267 ARG A N 1
ATOM 2138 C CA . ARG A 1 267 ? 7.830 -27.000 -7.826 1.00 82.81 267 ARG A CA 1
ATOM 2139 C C . ARG A 1 267 ? 8.726 -25.765 -7.887 1.00 82.81 267 ARG A C 1
ATOM 2141 O O . ARG A 1 267 ? 9.947 -25.905 -7.944 1.00 82.81 267 ARG A O 1
ATOM 2148 N N . TYR A 1 268 ? 8.125 -24.581 -7.958 1.00 84.06 268 TYR A N 1
ATOM 2149 C CA . TYR A 1 268 ? 8.853 -23.322 -8.068 1.00 84.06 268 TYR A CA 1
ATOM 2150 C C . TYR A 1 268 ? 8.653 -22.485 -6.799 1.00 84.06 268 TYR A C 1
ATOM 2152 O O . TYR A 1 268 ? 7.507 -22.189 -6.451 1.00 84.06 268 TYR A O 1
ATOM 2160 N N . PRO A 1 269 ? 9.735 -22.030 -6.138 1.00 81.44 269 PRO A N 1
ATOM 2161 C CA . PRO A 1 269 ? 9.629 -21.115 -5.000 1.00 81.44 269 PRO A CA 1
ATOM 2162 C C . PRO A 1 269 ? 9.039 -19.754 -5.407 1.00 81.44 269 PRO A C 1
ATOM 2164 O O . PRO A 1 269 ? 8.513 -19.027 -4.577 1.00 81.44 269 PRO A O 1
ATOM 2167 N N . THR A 1 270 ? 9.080 -19.425 -6.700 1.00 86.38 270 THR A N 1
ATOM 2168 C CA . THR A 1 270 ? 8.586 -18.172 -7.290 1.00 86.38 270 THR A CA 1
ATOM 2169 C C . THR A 1 270 ? 7.112 -18.225 -7.707 1.00 86.38 270 THR A C 1
ATOM 2171 O O . THR A 1 270 ? 6.591 -17.249 -8.241 1.00 86.38 270 THR A O 1
ATOM 2174 N N . LYS A 1 271 ? 6.407 -19.341 -7.463 1.00 89.25 271 LYS A N 1
ATOM 2175 C CA . LYS A 1 271 ? 5.026 -19.559 -7.935 1.00 89.25 271 LYS A CA 1
ATOM 2176 C C . LYS A 1 271 ? 4.052 -18.445 -7.531 1.00 89.25 271 LYS A C 1
ATOM 2178 O O . LYS A 1 271 ? 3.165 -18.113 -8.306 1.00 89.25 271 LYS A O 1
ATOM 2183 N N . ILE A 1 272 ? 4.208 -17.871 -6.336 1.00 87.44 272 ILE A N 1
ATOM 2184 C CA . ILE A 1 272 ? 3.293 -16.844 -5.825 1.00 87.44 272 ILE A CA 1
ATOM 2185 C C . ILE A 1 272 ? 3.535 -15.514 -6.554 1.00 87.44 272 ILE A C 1
ATOM 2187 O O . ILE A 1 272 ? 2.581 -14.915 -7.040 1.00 87.44 272 ILE A O 1
ATOM 2191 N N . LEU A 1 273 ? 4.800 -15.135 -6.791 1.00 87.31 273 LEU A N 1
ATOM 2192 C CA . LEU A 1 273 ? 5.143 -14.005 -7.670 1.00 87.31 273 LEU A CA 1
ATOM 2193 C C . LEU A 1 273 ? 4.629 -14.216 -9.104 1.00 87.31 273 LEU A C 1
ATOM 2195 O O . LEU A 1 273 ? 4.155 -13.279 -9.742 1.00 87.31 273 LEU A O 1
ATOM 2199 N N . ALA A 1 274 ? 4.679 -15.451 -9.611 1.00 91.81 274 ALA A N 1
ATOM 2200 C CA . ALA A 1 274 ? 4.139 -15.783 -10.926 1.00 91.81 274 ALA A CA 1
ATOM 2201 C C . ALA A 1 274 ? 2.611 -15.618 -11.001 1.00 91.81 274 ALA A C 1
ATOM 2203 O O . ALA A 1 274 ? 2.112 -15.077 -11.986 1.00 91.81 274 ALA A O 1
ATOM 2204 N N . LYS A 1 275 ? 1.869 -16.032 -9.962 1.00 92.00 275 LYS A N 1
ATOM 2205 C CA . LYS A 1 275 ? 0.415 -15.799 -9.862 1.00 92.00 275 LYS A CA 1
ATOM 2206 C C . LYS A 1 275 ? 0.089 -14.305 -9.855 1.00 92.00 275 LYS A C 1
ATOM 2208 O O . LYS A 1 275 ? -0.834 -13.879 -10.541 1.00 92.00 275 LYS A O 1
ATOM 2213 N N . CYS A 1 276 ? 0.863 -13.514 -9.118 1.00 89.75 276 CYS A N 1
ATOM 2214 C CA . CYS A 1 276 ? 0.716 -12.064 -9.097 1.00 89.75 276 CYS A CA 1
ATOM 2215 C C . CYS A 1 276 ? 0.912 -11.442 -10.483 1.00 89.75 276 CYS A C 1
ATOM 2217 O O . CYS A 1 276 ? 0.049 -10.710 -10.961 1.00 89.75 276 CYS A O 1
ATOM 2219 N N . LEU A 1 277 ? 2.016 -11.779 -11.161 1.00 91.94 277 LEU A N 1
ATOM 2220 C CA . LEU A 1 277 ? 2.266 -11.327 -12.531 1.00 91.94 277 LEU A CA 1
ATOM 2221 C C . LEU A 1 277 ? 1.130 -11.737 -13.466 1.00 91.94 277 LEU A C 1
ATOM 2223 O O . LEU A 1 277 ? 0.661 -10.912 -14.236 1.00 91.94 277 LEU A O 1
ATOM 2227 N N . GLN A 1 278 ? 0.641 -12.975 -13.374 1.00 93.12 278 GLN A N 1
ATOM 2228 C CA . GLN A 1 278 ? -0.483 -13.436 -14.188 1.00 93.12 278 GLN A CA 1
ATOM 2229 C C . GLN A 1 278 ? -1.707 -12.517 -14.033 1.00 93.12 278 GLN A C 1
ATOM 2231 O O . GLN A 1 278 ? -2.294 -12.120 -15.038 1.00 93.12 278 GLN A O 1
ATOM 2236 N N . LYS A 1 279 ? -2.068 -12.147 -12.797 1.00 92.44 279 LYS A N 1
ATOM 2237 C CA . LYS A 1 279 ? -3.205 -11.256 -12.523 1.00 92.44 279 LYS A CA 1
ATOM 2238 C C . LYS A 1 279 ? -2.984 -9.834 -13.025 1.00 92.44 279 LYS A C 1
ATOM 2240 O O . LYS A 1 279 ? -3.878 -9.283 -13.658 1.00 92.44 279 LYS A O 1
ATOM 2245 N N . MET A 1 280 ? -1.802 -9.265 -12.797 1.00 92.62 280 MET A N 1
ATOM 2246 C CA . MET A 1 280 ? -1.481 -7.918 -13.281 1.00 92.62 280 MET A CA 1
ATOM 2247 C C . MET A 1 280 ? -1.450 -7.855 -14.814 1.00 92.62 280 MET A C 1
ATOM 2249 O O . MET A 1 280 ? -1.952 -6.903 -15.396 1.00 92.62 280 MET A O 1
ATOM 2253 N N . LEU A 1 281 ? -0.919 -8.888 -15.478 1.00 94.12 281 LEU A N 1
ATOM 2254 C CA . LEU A 1 281 ? -0.788 -8.926 -16.939 1.00 94.12 281 LEU A CA 1
ATOM 2255 C C . LEU A 1 281 ? -2.134 -9.079 -17.663 1.00 94.12 281 LEU A C 1
ATOM 2257 O O . LEU A 1 281 ? -2.335 -8.501 -18.730 1.00 94.12 281 LEU A O 1
ATOM 2261 N N . GLN A 1 282 ? -3.072 -9.833 -17.079 1.00 93.12 282 GLN A N 1
ATOM 2262 C CA . GLN A 1 282 ? -4.442 -9.956 -17.601 1.00 93.12 282 GLN A CA 1
ATOM 2263 C C . GLN A 1 282 ? -5.147 -8.601 -17.690 1.00 93.12 282 GLN A C 1
ATOM 2265 O O . GLN A 1 282 ? -6.010 -8.393 -18.543 1.00 93.12 282 GLN A O 1
ATOM 2270 N N . ASP A 1 283 ? -4.744 -7.660 -16.846 1.00 90.50 283 ASP A N 1
ATOM 2271 C CA . ASP A 1 283 ? -5.418 -6.389 -16.684 1.00 90.50 283 ASP A CA 1
ATOM 2272 C C . ASP A 1 283 ? -4.449 -5.204 -16.672 1.00 90.50 283 ASP A C 1
ATOM 2274 O O . ASP A 1 283 ? -4.560 -4.292 -15.854 1.00 90.50 283 ASP A O 1
ATOM 2278 N N . LEU A 1 284 ? -3.483 -5.255 -17.596 1.00 93.12 284 LEU A N 1
ATOM 2279 C CA . LEU A 1 284 ? -2.554 -4.157 -17.847 1.00 93.12 284 LEU A CA 1
ATOM 2280 C C . LEU A 1 284 ? -3.295 -2.876 -18.243 1.00 93.12 284 LEU A C 1
ATOM 2282 O O . LEU A 1 284 ? -4.258 -2.980 -19.019 1.00 93.12 284 LEU A O 1
ATOM 2286 N N . PRO A 1 285 ? -2.804 -1.708 -17.786 1.00 91.50 285 PRO A N 1
ATOM 2287 C CA . PRO A 1 285 ? -3.201 -0.424 -18.343 1.00 91.50 285 PRO A CA 1
ATOM 2288 C C . PRO A 1 285 ? -2.689 -0.288 -19.785 1.00 91.50 285 PRO A C 1
ATOM 2290 O O . PRO A 1 285 ? -1.911 -1.116 -20.276 1.00 91.50 285 PRO A O 1
ATOM 2293 N N . GLU A 1 286 ? -3.129 0.759 -20.477 1.00 91.38 286 GLU A N 1
ATOM 2294 C CA . GLU A 1 286 ? -2.659 1.048 -21.829 1.00 91.38 286 GLU A CA 1
ATOM 2295 C C . GLU A 1 286 ? -1.159 1.378 -21.818 1.00 91.38 286 GLU A C 1
ATOM 2297 O O . GLU A 1 286 ? -0.690 2.260 -21.098 1.00 91.38 286 GLU A O 1
ATOM 2302 N N . LEU A 1 287 ? -0.384 0.633 -22.602 1.00 92.38 287 LEU A N 1
ATOM 2303 C CA . LEU A 1 287 ? 1.076 0.689 -22.628 1.00 92.38 287 LEU A CA 1
ATOM 2304 C C . LEU A 1 287 ? 1.555 0.843 -24.067 1.00 92.38 287 LEU A C 1
ATOM 2306 O O . LEU A 1 287 ? 0.961 0.291 -24.995 1.00 92.38 287 LEU A O 1
ATOM 2310 N N . SER A 1 288 ? 2.676 1.542 -24.249 1.00 92.25 288 SER A N 1
ATOM 2311 C CA . SER A 1 288 ? 3.307 1.640 -25.563 1.00 92.25 288 SER A CA 1
ATOM 2312 C C . SER A 1 288 ? 3.807 0.267 -26.040 1.00 92.25 288 SER A C 1
ATOM 2314 O O . SER A 1 288 ? 4.164 -0.592 -25.221 1.00 92.25 288 SER A O 1
ATOM 2316 N N . PRO A 1 289 ? 3.914 0.045 -27.363 1.00 93.75 289 PRO A N 1
ATOM 2317 C CA . PRO A 1 289 ? 4.470 -1.191 -27.906 1.00 93.75 289 PRO A CA 1
ATOM 2318 C C . PRO A 1 289 ? 5.843 -1.558 -27.336 1.00 93.75 289 PRO A C 1
ATOM 2320 O O . PRO A 1 289 ? 6.115 -2.724 -27.054 1.00 93.75 289 PRO A O 1
ATOM 2323 N N . GLN A 1 290 ? 6.698 -0.559 -27.123 1.00 92.25 290 GLN A N 1
ATOM 2324 C CA . GLN A 1 290 ? 8.039 -0.716 -26.571 1.00 92.25 290 GLN A CA 1
ATOM 2325 C C . GLN A 1 290 ? 7.992 -1.163 -25.105 1.00 92.25 290 GLN A C 1
ATOM 2327 O O . GLN A 1 290 ? 8.740 -2.064 -24.724 1.00 92.25 290 GLN A O 1
ATOM 2332 N N . ALA A 1 291 ? 7.084 -0.603 -24.299 1.00 93.12 291 ALA A N 1
ATOM 2333 C CA . ALA A 1 291 ? 6.874 -1.036 -22.919 1.00 93.12 291 ALA A CA 1
ATOM 2334 C C . ALA A 1 291 ? 6.396 -2.497 -22.857 1.00 93.12 291 ALA A C 1
ATOM 2336 O O . ALA A 1 291 ? 6.948 -3.298 -22.100 1.00 93.12 291 ALA A O 1
ATOM 2337 N N . ILE A 1 292 ? 5.456 -2.896 -23.726 1.00 96.44 292 ILE A N 1
ATOM 2338 C CA . ILE A 1 292 ? 5.013 -4.297 -23.831 1.00 96.44 292 ILE A CA 1
ATOM 2339 C C . ILE A 1 292 ? 6.173 -5.224 -24.224 1.00 96.44 292 ILE A C 1
ATOM 2341 O O . ILE A 1 292 ? 6.317 -6.302 -23.644 1.00 96.44 292 ILE A O 1
ATOM 23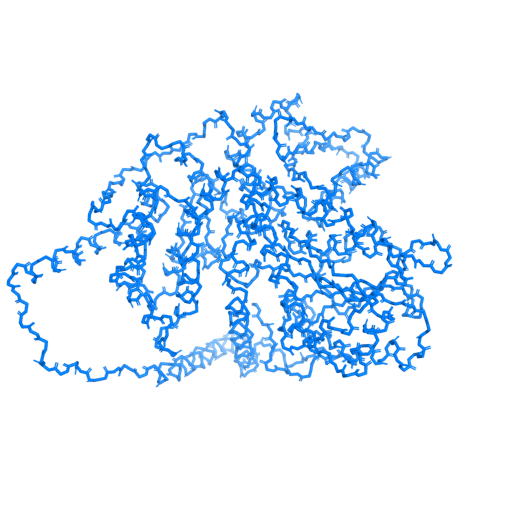45 N N . GLN A 1 293 ? 7.045 -4.810 -25.147 1.00 94.81 293 GLN A N 1
ATOM 2346 C CA . GLN A 1 293 ? 8.229 -5.594 -25.511 1.00 94.81 293 GLN A CA 1
ATOM 2347 C C . GLN A 1 293 ? 9.219 -5.735 -24.346 1.00 94.81 293 GLN A C 1
ATOM 2349 O O . GLN A 1 293 ? 9.755 -6.828 -24.141 1.00 94.81 293 GLN A O 1
ATOM 2354 N N . ARG A 1 294 ? 9.444 -4.679 -23.552 1.00 94.12 294 ARG A N 1
ATOM 2355 C CA . ARG A 1 294 ? 10.282 -4.745 -22.340 1.00 94.12 294 ARG A CA 1
ATOM 2356 C C . ARG A 1 294 ? 9.686 -5.689 -21.296 1.00 94.12 294 ARG A C 1
ATOM 2358 O O . ARG A 1 294 ? 10.405 -6.549 -20.784 1.00 94.12 294 ARG A O 1
ATOM 2365 N N . ILE A 1 295 ? 8.374 -5.615 -21.056 1.00 95.75 295 ILE A N 1
ATOM 2366 C CA . ILE A 1 295 ? 7.648 -6.566 -20.197 1.00 95.75 295 ILE A CA 1
ATOM 2367 C C . ILE A 1 295 ? 7.828 -7.997 -20.718 1.00 95.75 295 ILE A C 1
ATOM 2369 O O . ILE A 1 295 ? 8.181 -8.895 -19.951 1.00 95.75 295 ILE A O 1
ATOM 2373 N N . ALA A 1 296 ? 7.646 -8.223 -22.020 1.00 95.75 296 ALA A N 1
ATOM 2374 C CA . ALA A 1 296 ? 7.797 -9.539 -22.633 1.00 95.75 296 ALA A CA 1
ATOM 2375 C C . ALA A 1 296 ? 9.223 -10.095 -22.475 1.00 95.75 296 ALA A C 1
ATOM 2377 O O . ALA A 1 296 ? 9.389 -11.263 -22.118 1.00 95.75 296 ALA A O 1
ATOM 2378 N N . LEU A 1 297 ? 10.251 -9.266 -22.689 1.00 93.56 297 LEU A N 1
ATOM 2379 C CA . LEU A 1 297 ? 11.648 -9.643 -22.474 1.00 93.56 297 LEU A CA 1
ATOM 2380 C C . LEU A 1 297 ? 11.891 -10.044 -21.015 1.00 93.56 297 LEU A C 1
ATOM 2382 O O . LEU A 1 297 ? 12.430 -11.123 -20.757 1.00 93.56 297 LEU A O 1
ATOM 2386 N N . MET A 1 298 ? 11.470 -9.203 -20.065 1.00 93.31 298 MET A N 1
ATOM 2387 C CA . MET A 1 298 ? 11.639 -9.479 -18.639 1.00 93.31 298 MET A CA 1
ATOM 2388 C C . MET A 1 298 ? 10.913 -10.759 -18.233 1.00 93.31 298 MET A C 1
ATOM 2390 O O . MET A 1 298 ? 11.495 -11.586 -17.530 1.00 93.31 298 MET A O 1
ATOM 2394 N N . LEU A 1 299 ? 9.700 -11.000 -18.734 1.00 94.00 299 LEU A N 1
ATOM 2395 C CA . LEU A 1 299 ? 8.967 -12.244 -18.499 1.00 94.00 299 LEU A CA 1
ATOM 2396 C C . LEU A 1 299 ? 9.663 -13.469 -19.101 1.00 94.00 299 LEU A C 1
ATOM 2398 O O . LEU A 1 299 ? 9.747 -14.501 -18.435 1.00 94.00 299 LEU A O 1
ATOM 2402 N N . ASP A 1 300 ? 10.189 -13.393 -20.327 1.00 92.00 300 ASP A N 1
ATOM 2403 C CA . ASP A 1 300 ? 10.875 -14.538 -20.942 1.00 92.00 300 ASP A CA 1
ATOM 2404 C C . ASP A 1 300 ? 12.158 -14.886 -20.177 1.00 92.00 300 ASP A C 1
ATOM 2406 O O . ASP A 1 300 ? 12.411 -16.063 -19.903 1.00 92.00 300 ASP A O 1
ATOM 2410 N N . LEU A 1 301 ? 12.930 -13.879 -19.748 1.00 89.75 301 LEU A N 1
ATOM 2411 C CA . LEU A 1 301 ? 14.102 -14.068 -18.887 1.00 89.75 301 LEU A CA 1
ATOM 2412 C C . LEU A 1 301 ? 13.718 -14.693 -17.544 1.00 89.75 301 LEU A C 1
ATOM 2414 O O . LEU A 1 301 ? 14.330 -15.678 -17.118 1.00 89.75 301 LEU A O 1
ATOM 2418 N N . THR A 1 302 ? 12.675 -14.155 -16.914 1.00 89.88 302 THR A N 1
ATOM 2419 C CA . THR A 1 302 ? 12.128 -14.624 -15.638 1.00 89.88 302 THR A CA 1
ATOM 2420 C C . THR A 1 302 ? 11.750 -16.097 -15.711 1.00 89.88 302 THR A C 1
ATOM 2422 O O . THR A 1 302 ? 12.251 -16.926 -14.945 1.00 89.88 302 THR A O 1
ATOM 2425 N N . ASN A 1 303 ? 10.924 -16.447 -16.694 1.00 90.31 303 ASN A N 1
ATOM 2426 C CA . ASN A 1 303 ? 10.378 -17.788 -16.853 1.00 90.31 303 ASN A CA 1
ATOM 2427 C C . ASN A 1 303 ? 11.451 -18.795 -17.281 1.00 90.31 303 ASN A C 1
ATOM 2429 O O . ASN A 1 303 ? 11.445 -19.944 -16.833 1.00 90.31 303 ASN A O 1
ATOM 2433 N N . THR A 1 304 ? 12.388 -18.372 -18.133 1.00 87.38 304 THR A N 1
ATOM 2434 C CA . THR A 1 304 ? 13.410 -19.253 -18.709 1.00 87.38 304 THR A CA 1
ATOM 2435 C C . THR A 1 304 ? 14.592 -19.476 -17.765 1.00 87.38 304 THR A C 1
ATOM 2437 O O . THR A 1 304 ? 15.092 -20.599 -17.683 1.00 87.38 304 THR A O 1
ATOM 2440 N N . PHE A 1 305 ? 15.045 -18.449 -17.039 1.00 86.38 305 PHE A N 1
ATOM 2441 C CA . PHE A 1 305 ? 16.284 -18.515 -16.253 1.00 86.38 305 PHE A CA 1
ATOM 2442 C C . PHE A 1 305 ? 16.096 -18.389 -14.740 1.00 86.38 305 PHE A C 1
ATOM 2444 O O . PHE A 1 305 ? 16.952 -18.882 -14.004 1.00 86.38 305 PHE A O 1
ATOM 2451 N N . TYR A 1 306 ? 15.022 -17.749 -14.266 1.00 86.81 306 TYR A N 1
ATOM 2452 C CA . TYR A 1 306 ? 14.885 -17.355 -12.857 1.00 86.81 306 TYR A CA 1
ATOM 2453 C C . TYR A 1 306 ? 13.719 -18.001 -12.117 1.00 86.81 306 TYR A C 1
ATOM 2455 O O . TYR A 1 306 ? 13.538 -17.737 -10.935 1.00 86.81 306 TYR A O 1
ATOM 2463 N N . SER A 1 307 ? 12.992 -18.930 -12.738 1.00 87.56 307 SER A N 1
ATOM 2464 C CA . SER A 1 307 ? 11.883 -19.655 -12.092 1.00 87.56 307 SER A CA 1
ATOM 2465 C C . SER A 1 307 ? 12.252 -20.311 -10.747 1.00 87.56 307 SER A C 1
ATOM 2467 O O . SER A 1 307 ? 11.388 -20.505 -9.896 1.00 87.56 307 SER A O 1
ATOM 2469 N N . GLN A 1 308 ? 13.531 -20.615 -10.512 1.00 85.56 308 GLN A N 1
ATOM 2470 C CA . GLN A 1 308 ? 14.050 -21.183 -9.258 1.00 85.56 308 GLN A CA 1
ATOM 2471 C C . GLN A 1 308 ? 14.884 -20.194 -8.415 1.00 85.56 308 GLN A C 1
ATOM 2473 O O . GLN A 1 308 ? 15.366 -20.562 -7.349 1.00 85.56 308 GLN A O 1
ATOM 2478 N N . ASN A 1 309 ? 15.083 -18.954 -8.873 1.00 83.50 309 ASN A N 1
ATOM 2479 C CA . ASN A 1 309 ? 15.902 -17.941 -8.202 1.00 83.50 309 ASN A CA 1
ATOM 2480 C C . ASN A 1 309 ? 15.023 -16.749 -7.800 1.00 83.50 309 ASN A C 1
ATOM 2482 O O . ASN A 1 309 ? 14.754 -15.876 -8.621 1.00 83.50 309 ASN A O 1
ATOM 2486 N N . TYR A 1 310 ? 14.579 -16.728 -6.541 1.00 81.06 310 TYR A N 1
ATOM 2487 C CA . TYR A 1 310 ? 13.641 -15.718 -6.046 1.00 81.06 310 TYR A CA 1
ATOM 2488 C C . TYR A 1 310 ? 14.154 -14.274 -6.182 1.00 81.06 310 TYR A C 1
ATOM 2490 O O . TYR A 1 310 ? 13.425 -13.486 -6.778 1.00 81.06 310 TYR A O 1
ATOM 2498 N N . PRO A 1 311 ? 15.379 -13.907 -5.738 1.00 78.75 311 PRO A N 1
ATOM 2499 C CA . PRO A 1 311 ? 15.867 -12.532 -5.885 1.00 78.75 311 PRO A CA 1
ATOM 2500 C C . PRO A 1 311 ? 15.854 -12.036 -7.336 1.00 78.75 311 PRO A C 1
ATOM 2502 O O . PRO A 1 311 ? 15.306 -10.979 -7.633 1.00 78.75 311 PRO A O 1
ATOM 2505 N N . ARG A 1 312 ? 16.367 -12.845 -8.274 1.00 81.56 312 ARG A N 1
ATOM 2506 C CA . ARG A 1 312 ? 16.401 -12.469 -9.697 1.00 81.56 312 ARG A CA 1
ATOM 2507 C C . ARG A 1 312 ? 15.012 -12.450 -10.335 1.00 81.56 312 ARG A C 1
ATOM 2509 O O . ARG A 1 312 ? 14.769 -11.635 -11.217 1.00 81.56 312 ARG A O 1
ATOM 2516 N N . TYR A 1 313 ? 14.103 -13.315 -9.888 1.00 86.62 313 TYR A N 1
ATOM 2517 C CA . TYR A 1 313 ? 12.702 -13.272 -10.305 1.00 86.62 313 TYR A CA 1
ATOM 2518 C C . TYR A 1 313 ? 12.039 -11.973 -9.831 1.00 86.62 313 TYR A C 1
ATOM 2520 O O . TYR A 1 313 ? 11.374 -11.300 -10.613 1.00 86.62 313 TYR A O 1
ATOM 2528 N N . ALA A 1 314 ? 12.248 -11.605 -8.567 1.00 82.75 314 ALA A N 1
ATOM 2529 C CA . ALA A 1 314 ? 11.678 -10.406 -7.969 1.00 82.75 314 ALA A CA 1
ATOM 2530 C C . ALA A 1 314 ? 12.186 -9.122 -8.649 1.00 82.75 314 ALA A C 1
ATOM 2532 O O . ALA A 1 314 ? 11.384 -8.240 -8.930 1.00 82.75 314 ALA A O 1
ATOM 2533 N N . PHE A 1 315 ? 13.465 -9.058 -9.039 1.00 81.50 315 PHE A N 1
ATOM 2534 C CA . PHE A 1 315 ? 13.988 -7.961 -9.867 1.00 81.50 315 PHE A CA 1
ATOM 2535 C C . PHE A 1 315 ? 13.243 -7.807 -11.206 1.00 81.50 315 PHE A C 1
ATOM 2537 O O . PHE A 1 315 ? 12.938 -6.700 -11.643 1.00 81.50 315 PHE A O 1
ATOM 2544 N N . CYS A 1 316 ? 12.928 -8.906 -11.890 1.00 86.25 316 CYS A N 1
ATOM 2545 C CA . CYS A 1 316 ? 12.191 -8.803 -13.147 1.00 86.25 316 CYS A CA 1
ATOM 2546 C C . CYS A 1 316 ? 10.717 -8.429 -12.930 1.00 86.25 316 CYS A C 1
ATOM 2548 O O . CYS A 1 316 ? 10.169 -7.672 -13.726 1.00 86.25 316 CYS A O 1
ATOM 2550 N N . VAL A 1 317 ? 10.084 -8.915 -11.853 1.00 87.25 317 VAL A N 1
ATOM 2551 C CA . VAL A 1 317 ? 8.750 -8.446 -11.424 1.00 87.25 317 VAL A CA 1
ATOM 2552 C C . VAL A 1 317 ? 8.779 -6.939 -11.193 1.00 87.25 317 VAL A C 1
ATOM 2554 O O . VAL A 1 317 ? 7.893 -6.229 -11.654 1.00 87.25 317 VAL A O 1
ATOM 2557 N N . TYR A 1 318 ? 9.829 -6.462 -10.533 1.00 83.81 318 TYR A N 1
ATOM 2558 C CA . TYR A 1 318 ? 10.056 -5.058 -10.249 1.00 83.81 318 TYR A CA 1
ATOM 2559 C C . TYR A 1 318 ? 10.144 -4.201 -11.521 1.00 83.81 318 TYR A C 1
ATOM 2561 O O . TYR A 1 318 ? 9.426 -3.213 -11.643 1.00 83.81 318 TYR A O 1
ATOM 2569 N N . ALA A 1 319 ? 10.925 -4.625 -12.519 1.00 87.06 319 ALA A N 1
ATOM 2570 C CA . ALA A 1 319 ? 10.975 -3.946 -13.817 1.00 87.06 319 ALA A CA 1
ATOM 2571 C C . ALA A 1 319 ? 9.612 -3.923 -14.538 1.00 87.06 319 ALA A C 1
ATOM 2573 O O . ALA A 1 319 ? 9.280 -2.944 -15.195 1.00 87.06 319 ALA A O 1
ATOM 2574 N N . ILE A 1 320 ? 8.794 -4.972 -14.399 1.00 90.44 320 ILE A N 1
ATOM 2575 C CA . ILE A 1 320 ? 7.444 -5.009 -14.987 1.00 90.44 320 ILE A CA 1
ATOM 2576 C C . ILE A 1 320 ? 6.501 -4.036 -14.268 1.00 90.44 320 ILE A C 1
ATOM 2578 O O . ILE A 1 320 ? 5.749 -3.325 -14.929 1.00 90.44 320 ILE A O 1
ATOM 2582 N N . ILE A 1 321 ? 6.544 -3.988 -12.933 1.00 88.31 321 ILE A N 1
ATOM 2583 C CA . ILE A 1 321 ? 5.767 -3.021 -12.144 1.00 88.31 321 ILE A CA 1
ATOM 2584 C C . ILE A 1 321 ? 6.176 -1.597 -12.515 1.00 88.31 321 ILE A C 1
ATOM 2586 O O . ILE A 1 321 ? 5.302 -0.765 -12.708 1.00 88.31 321 ILE A O 1
ATOM 2590 N N . HIS A 1 322 ? 7.469 -1.333 -12.709 1.00 87.62 322 HIS A N 1
ATOM 2591 C CA . HIS A 1 322 ? 7.952 -0.028 -13.160 1.00 87.62 322 HIS A CA 1
ATOM 2592 C C . HIS A 1 322 ? 7.296 0.432 -14.471 1.00 87.62 322 HIS A C 1
ATOM 2594 O O . HIS A 1 322 ? 6.815 1.559 -14.544 1.00 87.62 322 HIS A O 1
ATOM 2600 N N . GLU A 1 323 ? 7.208 -0.437 -15.485 1.00 89.94 323 GLU A N 1
ATOM 2601 C CA . GLU A 1 323 ? 6.522 -0.114 -16.751 1.00 89.94 323 GLU A CA 1
ATOM 2602 C C . GLU A 1 323 ? 5.032 0.182 -16.542 1.00 89.94 323 GLU A C 1
ATOM 2604 O O . GLU A 1 323 ? 4.505 1.145 -17.098 1.00 89.94 323 GLU A O 1
ATOM 2609 N N . ILE A 1 324 ? 4.353 -0.625 -15.718 1.00 90.94 324 ILE A N 1
ATOM 2610 C CA . ILE A 1 324 ? 2.943 -0.407 -15.364 1.00 90.94 324 ILE A CA 1
ATOM 2611 C C . ILE A 1 324 ? 2.784 0.963 -14.707 1.00 90.94 324 ILE A C 1
ATOM 2613 O O . ILE A 1 324 ? 1.915 1.740 -15.087 1.00 90.94 324 ILE A O 1
ATOM 2617 N N . SER A 1 325 ? 3.649 1.283 -13.755 1.00 88.12 325 SER A N 1
ATOM 2618 C CA . SER A 1 325 ? 3.610 2.533 -13.018 1.00 88.12 325 SER A CA 1
ATOM 2619 C C . SER A 1 325 ? 3.852 3.762 -13.903 1.00 88.12 325 SER A C 1
ATOM 2621 O O . SER A 1 325 ? 3.156 4.765 -13.754 1.00 88.12 325 SER A O 1
ATOM 2623 N N . LEU A 1 326 ? 4.778 3.685 -14.867 1.00 87.12 326 LEU A N 1
ATOM 2624 C CA . LEU A 1 326 ? 4.991 4.743 -15.866 1.00 87.12 326 LEU A CA 1
ATOM 2625 C C . LEU A 1 326 ? 3.766 4.958 -16.770 1.00 87.12 326 LEU A C 1
ATOM 2627 O O . LEU A 1 326 ? 3.535 6.077 -17.230 1.00 87.12 326 LEU A O 1
ATOM 2631 N N . SER A 1 327 ? 2.986 3.907 -17.035 1.00 89.75 327 SER A N 1
ATOM 2632 C CA . SER A 1 327 ? 1.709 4.014 -17.752 1.00 89.75 327 SER A CA 1
ATOM 2633 C C . SER A 1 327 ? 0.621 4.646 -16.880 1.00 89.75 327 SER A C 1
ATOM 2635 O O . SER A 1 327 ? -0.015 5.606 -17.312 1.00 89.75 327 SER A O 1
ATOM 2637 N N . LEU A 1 328 ? 0.471 4.197 -15.629 1.00 90.38 328 LEU A N 1
ATOM 2638 C CA . LEU A 1 328 ? -0.494 4.771 -14.681 1.00 90.38 328 LEU A CA 1
ATOM 2639 C C . LEU A 1 328 ? -0.262 6.267 -14.462 1.00 90.38 328 LEU A C 1
ATOM 2641 O O . LEU A 1 328 ? -1.218 7.024 -14.339 1.00 90.38 328 LEU A O 1
ATOM 2645 N N . LEU A 1 329 ? 0.996 6.708 -14.465 1.00 87.06 329 LEU A N 1
ATOM 2646 C CA . LEU A 1 329 ? 1.346 8.121 -14.398 1.00 87.06 329 LEU A CA 1
ATOM 2647 C C . LEU A 1 329 ? 0.742 8.941 -15.552 1.00 87.06 329 LEU A C 1
ATOM 2649 O O . LEU A 1 329 ? 0.208 10.024 -15.320 1.00 87.06 329 LEU A O 1
ATOM 2653 N N . LYS A 1 330 ? 0.828 8.430 -16.788 1.00 86.25 330 LYS A N 1
ATOM 2654 C CA . LYS A 1 330 ? 0.308 9.095 -17.996 1.00 86.25 330 LYS A CA 1
ATOM 2655 C C . LYS A 1 330 ? -1.219 9.122 -18.051 1.00 86.25 330 LYS A C 1
ATOM 2657 O O . LYS A 1 330 ? -1.788 9.910 -18.802 1.00 86.25 330 LYS A O 1
ATOM 2662 N N . GLN A 1 331 ? -1.882 8.275 -17.270 1.00 86.38 331 GLN A N 1
ATOM 2663 C CA . GLN A 1 331 ? -3.331 8.200 -17.210 1.00 86.38 331 GLN A CA 1
ATOM 2664 C C . GLN A 1 331 ? -3.901 9.357 -16.374 1.00 86.38 331 GLN A C 1
ATOM 2666 O O . GLN A 1 331 ? -3.979 9.279 -15.148 1.00 86.38 331 GLN A O 1
ATOM 2671 N N . THR A 1 332 ? -4.308 10.429 -17.051 1.00 86.19 332 THR A N 1
ATOM 2672 C CA . THR A 1 332 ? -4.905 11.632 -16.440 1.00 86.19 332 THR A CA 1
ATOM 2673 C C . THR A 1 332 ? -6.393 11.804 -16.746 1.00 86.19 332 THR A C 1
ATOM 2675 O O . THR A 1 332 ? -7.024 12.716 -16.221 1.00 86.19 332 THR A O 1
ATOM 2678 N N . ASP A 1 333 ? -6.961 10.934 -17.584 1.00 93.56 333 ASP A N 1
ATOM 2679 C CA . ASP A 1 333 ? -8.387 10.922 -17.904 1.00 93.56 333 ASP A CA 1
ATOM 2680 C C . ASP A 1 333 ? -9.237 10.599 -16.665 1.00 93.56 333 ASP A C 1
ATOM 2682 O O . ASP A 1 333 ? -9.102 9.536 -16.051 1.00 93.56 333 ASP A O 1
ATOM 2686 N N . GLU A 1 334 ? -10.148 11.513 -16.335 1.00 94.31 334 GLU A N 1
ATOM 2687 C CA . GLU A 1 334 ? -11.025 11.423 -15.169 1.00 94.31 334 GLU A CA 1
ATOM 2688 C C . GLU A 1 334 ? -11.938 10.191 -15.220 1.00 94.31 334 GLU A C 1
ATOM 2690 O O . GLU A 1 334 ? -12.151 9.550 -14.194 1.00 94.31 334 GLU A O 1
ATOM 2695 N N . ALA A 1 335 ? -12.419 9.786 -16.402 1.00 95.50 335 ALA A N 1
ATOM 2696 C CA . ALA A 1 335 ? -13.317 8.638 -16.520 1.00 95.50 335 ALA A CA 1
ATOM 2697 C C . ALA A 1 335 ? -12.619 7.315 -16.155 1.00 95.50 335 ALA A C 1
ATOM 2699 O O . ALA A 1 335 ? -13.191 6.469 -15.461 1.00 95.50 335 ALA A O 1
ATOM 2700 N N . THR A 1 336 ? -11.372 7.124 -16.592 1.00 94.25 336 THR A N 1
ATOM 2701 C CA . THR A 1 336 ? -10.580 5.940 -16.243 1.00 94.25 336 THR A CA 1
ATOM 2702 C C . THR A 1 336 ? -10.112 6.006 -14.792 1.00 94.25 336 THR A C 1
ATOM 2704 O O . THR A 1 336 ? -10.102 4.975 -14.119 1.00 94.25 336 THR A O 1
ATOM 2707 N N . LEU A 1 337 ? -9.765 7.191 -14.276 1.00 95.94 337 LEU A N 1
ATOM 2708 C CA . LEU A 1 337 ? -9.436 7.366 -12.857 1.00 95.94 337 LEU A CA 1
ATOM 2709 C C . LEU A 1 337 ? -10.625 7.019 -11.946 1.00 95.94 337 LEU A C 1
ATOM 2711 O O . LEU A 1 337 ? -10.449 6.249 -11.003 1.00 95.94 337 LEU A O 1
ATOM 2715 N N . GLU A 1 338 ? -11.834 7.482 -12.267 1.00 97.31 338 GLU A N 1
ATOM 2716 C CA . GLU A 1 338 ? -13.065 7.142 -11.536 1.00 97.31 338 GLU A CA 1
ATOM 2717 C C . GLU A 1 338 ? -13.344 5.644 -11.584 1.00 97.31 338 GLU A C 1
ATOM 2719 O O . GLU A 1 338 ? -13.613 5.016 -10.561 1.00 97.31 338 GLU A O 1
ATOM 2724 N N . LYS A 1 339 ? -13.196 5.028 -12.759 1.00 96.38 339 LYS A N 1
ATOM 2725 C CA . LYS A 1 339 ? -13.365 3.582 -12.909 1.00 96.38 339 LYS A CA 1
ATOM 2726 C C . LYS A 1 339 ? -12.384 2.787 -12.039 1.00 96.38 339 LYS A C 1
ATOM 2728 O O . LYS A 1 339 ? -12.787 1.810 -11.404 1.00 96.38 339 LYS A O 1
ATOM 2733 N N . GLU A 1 340 ? -11.107 3.164 -12.009 1.00 95.69 340 GLU A N 1
ATOM 2734 C CA . GLU A 1 340 ? -10.110 2.472 -11.182 1.00 95.69 340 GLU A CA 1
ATOM 2735 C C . GLU A 1 340 ? -10.309 2.753 -9.684 1.00 95.69 340 GLU A C 1
ATOM 2737 O O . GLU A 1 340 ? -10.109 1.851 -8.866 1.00 95.69 340 GLU A O 1
ATOM 2742 N N . PHE A 1 341 ? -10.781 3.946 -9.309 1.00 97.44 341 PHE A N 1
ATOM 2743 C CA . PHE A 1 341 ? -11.148 4.247 -7.925 1.00 97.44 341 PHE A CA 1
ATOM 2744 C C . PHE A 1 341 ? -12.360 3.430 -7.460 1.00 97.44 341 PHE A C 1
ATOM 2746 O O . PHE A 1 341 ? -12.319 2.818 -6.391 1.00 97.44 341 PHE A O 1
ATOM 2753 N N . ALA A 1 342 ? -13.408 3.336 -8.281 1.00 97.50 342 ALA A N 1
ATOM 2754 C CA . ALA A 1 342 ? -14.574 2.500 -8.009 1.00 97.50 342 ALA A CA 1
ATOM 2755 C C . ALA A 1 342 ? -14.178 1.026 -7.842 1.00 97.50 342 ALA A C 1
ATOM 2757 O O . ALA A 1 342 ? -14.618 0.350 -6.914 1.00 97.50 342 ALA A O 1
ATOM 2758 N N . ARG A 1 343 ? -13.249 0.538 -8.670 1.00 96.56 343 ARG A N 1
ATOM 2759 C CA . ARG A 1 343 ? -12.697 -0.811 -8.525 1.00 96.56 343 ARG A CA 1
ATOM 2760 C C . ARG A 1 343 ? -11.960 -1.016 -7.202 1.00 96.56 343 ARG A C 1
ATOM 2762 O O . ARG A 1 343 ? -12.088 -2.076 -6.587 1.00 96.56 343 ARG A O 1
ATOM 2769 N N . PHE A 1 344 ? -11.189 -0.021 -6.767 1.00 96.81 344 PHE A N 1
ATOM 2770 C CA . PHE A 1 344 ? -10.556 -0.023 -5.451 1.00 96.81 344 PHE A CA 1
ATOM 2771 C C . PHE A 1 344 ? -11.587 -0.071 -4.317 1.00 96.81 344 PHE A C 1
ATOM 2773 O O . PHE A 1 344 ? -11.417 -0.848 -3.373 1.00 96.81 344 PHE A O 1
ATOM 2780 N N . GLN A 1 345 ? -12.671 0.700 -4.416 1.00 97.62 345 GLN A N 1
ATOM 2781 C CA . GLN A 1 345 ? -13.771 0.659 -3.450 1.00 97.62 345 GLN A CA 1
ATOM 2782 C C . GLN A 1 345 ? -14.426 -0.725 -3.396 1.00 97.62 345 GLN A C 1
ATOM 2784 O O . GLN A 1 345 ? -14.536 -1.305 -2.317 1.00 97.62 345 GLN A O 1
ATOM 2789 N N . ASP A 1 346 ? -14.784 -1.297 -4.547 1.00 97.25 346 ASP A N 1
ATOM 2790 C CA . ASP A 1 346 ? -15.464 -2.594 -4.639 1.00 97.25 346 ASP A CA 1
ATOM 2791 C C . ASP A 1 346 ? -14.614 -3.754 -4.107 1.00 97.25 346 ASP A C 1
ATOM 2793 O O . ASP A 1 346 ? -15.113 -4.647 -3.409 1.00 97.25 346 ASP A O 1
ATOM 2797 N N . GLU A 1 347 ? -13.312 -3.751 -4.404 1.00 96.19 347 GLU A N 1
ATOM 2798 C CA . GLU A 1 347 ? -12.402 -4.754 -3.857 1.00 96.19 347 GLU A CA 1
ATOM 2799 C C . GLU A 1 347 ? -12.208 -4.558 -2.347 1.00 96.19 347 GLU A C 1
ATOM 2801 O O . GLU A 1 347 ? -12.275 -5.539 -1.609 1.00 96.19 347 GLU A O 1
ATOM 2806 N N . SER A 1 348 ? -12.089 -3.312 -1.861 1.00 97.12 348 SER A N 1
ATOM 2807 C CA . SER A 1 348 ? -12.021 -3.004 -0.415 1.00 97.12 348 SER A CA 1
ATOM 2808 C C . SER A 1 348 ? -13.251 -3.499 0.324 1.00 97.12 348 SER A C 1
ATOM 2810 O O . SER A 1 348 ? -13.152 -4.103 1.392 1.00 97.12 348 SER A O 1
ATOM 2812 N N . PHE A 1 349 ? -14.412 -3.263 -0.272 1.00 97.25 349 PHE A N 1
ATOM 2813 C CA . PHE A 1 349 ? -15.700 -3.676 0.243 1.00 97.25 349 PHE A CA 1
ATOM 2814 C C . PHE A 1 349 ? -15.789 -5.199 0.358 1.00 97.25 349 PHE A C 1
ATOM 2816 O O . PHE A 1 349 ? -16.135 -5.732 1.414 1.00 97.25 349 PHE A O 1
ATOM 2823 N N . THR A 1 350 ? -15.442 -5.903 -0.722 1.00 96.50 350 THR A N 1
ATOM 2824 C CA . THR A 1 350 ? -15.473 -7.370 -0.778 1.00 96.50 350 THR A CA 1
ATOM 2825 C C . THR A 1 350 ? -14.507 -7.972 0.238 1.00 96.50 350 THR A C 1
ATOM 2827 O O . THR A 1 350 ? -14.884 -8.852 1.009 1.00 96.50 350 THR A O 1
ATOM 2830 N N . THR A 1 351 ? -13.285 -7.445 0.293 1.00 95.62 351 THR A N 1
ATOM 2831 C CA . THR A 1 351 ? -12.251 -7.887 1.228 1.00 95.62 351 THR A CA 1
ATOM 2832 C C . THR A 1 351 ? -12.677 -7.674 2.681 1.00 95.62 351 THR A C 1
ATOM 2834 O O . THR A 1 351 ? -12.552 -8.596 3.483 1.00 95.62 351 THR A O 1
ATOM 2837 N N . LEU A 1 352 ? -13.269 -6.529 3.036 1.00 96.62 352 LEU A N 1
ATOM 2838 C CA . LEU A 1 352 ? -13.745 -6.286 4.402 1.00 96.62 352 LEU A CA 1
ATOM 2839 C C . LEU A 1 352 ? -14.858 -7.254 4.831 1.00 96.62 352 LEU A C 1
ATOM 2841 O O . LEU A 1 352 ? -14.854 -7.731 5.969 1.00 96.62 352 LEU A O 1
ATOM 2845 N N . LEU A 1 353 ? -15.809 -7.549 3.939 1.00 96.69 353 LEU A N 1
ATOM 2846 C CA . LEU A 1 353 ? -16.857 -8.536 4.216 1.00 96.69 353 LEU A CA 1
ATOM 2847 C C . LEU A 1 353 ? -16.266 -9.925 4.475 1.00 96.69 353 LEU A C 1
ATOM 2849 O O . LEU A 1 353 ? -16.657 -10.573 5.448 1.00 96.69 353 LEU A O 1
ATOM 2853 N N . ASP A 1 354 ? -15.312 -10.349 3.643 1.00 95.75 354 ASP A N 1
ATOM 2854 C CA . ASP A 1 354 ? -14.655 -11.654 3.750 1.00 95.75 354 ASP A CA 1
ATOM 2855 C C . ASP A 1 354 ? -13.815 -11.768 5.035 1.00 95.75 354 ASP A C 1
ATOM 2857 O O . ASP A 1 354 ? -13.907 -12.774 5.745 1.00 95.75 354 ASP A O 1
ATOM 2861 N N . ILE A 1 355 ? -13.033 -10.729 5.360 1.00 95.44 355 ILE A N 1
ATOM 2862 C CA . ILE A 1 355 ? -12.181 -10.664 6.558 1.00 95.44 355 ILE A CA 1
ATOM 2863 C C . ILE A 1 355 ? -13.014 -10.819 7.827 1.00 95.44 355 ILE A C 1
ATOM 2865 O O . ILE A 1 355 ? -12.695 -11.639 8.682 1.00 95.44 355 ILE A O 1
ATOM 2869 N N . LEU A 1 356 ? -14.085 -10.033 7.950 1.00 96.94 356 LEU A N 1
ATOM 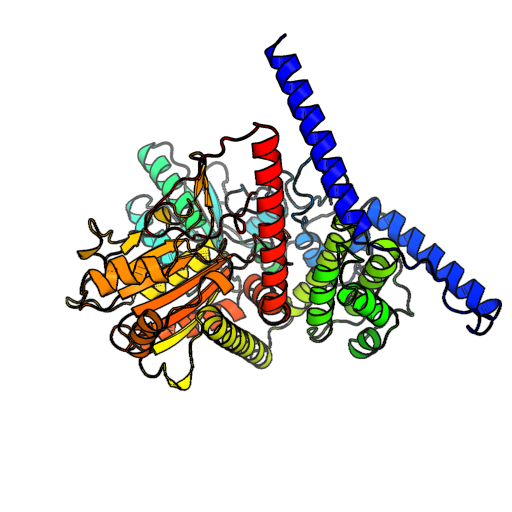2870 C CA . LEU A 1 356 ? -14.912 -10.001 9.157 1.00 96.94 356 LEU A CA 1
ATOM 2871 C C . LEU A 1 356 ? -16.023 -11.064 9.148 1.00 96.94 356 LEU A C 1
ATOM 2873 O O . LEU A 1 356 ? -16.754 -11.194 10.130 1.00 96.94 356 LEU A O 1
ATOM 2877 N N . ALA A 1 357 ? -16.155 -11.830 8.060 1.00 96.81 357 ALA A N 1
ATOM 2878 C CA . ALA A 1 357 ? -17.241 -12.780 7.820 1.00 96.81 357 ALA A CA 1
ATOM 2879 C C . ALA A 1 357 ? -18.644 -12.154 7.991 1.00 96.81 357 ALA A C 1
ATOM 2881 O O . ALA A 1 357 ? -19.542 -12.752 8.595 1.00 96.81 357 ALA A O 1
ATOM 2882 N N . LEU A 1 358 ? -18.822 -10.934 7.473 1.00 95.56 358 LEU A N 1
ATOM 2883 C CA . LEU A 1 358 ? -20.064 -10.161 7.551 1.00 95.56 358 LEU A CA 1
ATOM 2884 C C . LEU A 1 358 ? -20.950 -10.367 6.316 1.00 95.56 358 LEU A C 1
ATOM 2886 O O . LEU A 1 358 ? -20.480 -10.670 5.222 1.00 95.56 358 LEU A O 1
ATOM 2890 N N . ASN A 1 359 ? -22.257 -10.142 6.475 1.00 94.25 359 ASN A N 1
ATOM 2891 C CA . ASN A 1 359 ? -23.216 -10.179 5.372 1.00 94.25 359 ASN A CA 1
ATOM 2892 C C . ASN A 1 359 ? -23.713 -8.766 5.039 1.00 94.25 359 ASN A C 1
ATOM 2894 O O . ASN A 1 359 ? -24.384 -8.138 5.858 1.00 94.25 359 ASN A O 1
ATOM 2898 N N . LYS A 1 360 ? -23.471 -8.308 3.800 1.00 94.12 360 LYS A N 1
ATOM 2899 C CA . LYS A 1 360 ? -23.911 -6.996 3.284 1.00 94.12 360 LYS A CA 1
ATOM 2900 C C . LYS A 1 360 ? -25.367 -6.663 3.622 1.00 94.12 360 LYS A C 1
ATOM 2902 O O . LYS A 1 360 ? -25.661 -5.542 4.020 1.00 94.12 360 LYS A O 1
ATOM 2907 N N . SER A 1 361 ? -26.281 -7.625 3.477 1.00 95.19 361 SER A N 1
ATOM 2908 C CA . SER A 1 361 ? -27.725 -7.401 3.668 1.00 95.19 361 SER A CA 1
ATOM 2909 C C . SER A 1 361 ? -28.118 -7.018 5.102 1.00 95.19 361 SER A C 1
ATOM 2911 O O . SER A 1 361 ? -29.197 -6.457 5.313 1.00 95.19 361 SER A O 1
ATOM 2913 N N . LYS A 1 362 ? -27.242 -7.294 6.074 1.00 94.12 362 LYS A N 1
ATOM 2914 C CA . LYS A 1 362 ? -27.455 -7.028 7.499 1.00 94.12 362 LYS A CA 1
ATOM 2915 C C . LYS A 1 362 ? -26.802 -5.731 7.993 1.00 94.12 362 LYS A C 1
ATOM 2917 O O . LYS A 1 362 ? -27.062 -5.322 9.114 1.00 94.12 362 LYS A O 1
ATOM 2922 N N . LEU A 1 363 ? -26.014 -5.046 7.163 1.00 93.88 363 LEU A N 1
ATOM 2923 C CA . LEU A 1 363 ? -25.243 -3.852 7.541 1.00 93.88 363 LEU A CA 1
ATOM 2924 C C . LEU A 1 363 ? -25.981 -2.536 7.240 1.00 93.88 363 LEU A C 1
ATOM 2926 O O . LEU A 1 363 ? -25.388 -1.568 6.775 1.00 93.88 363 LEU A O 1
ATOM 2930 N N . LYS A 1 364 ? -27.297 -2.488 7.479 1.00 93.62 364 LYS A N 1
ATOM 2931 C CA . LYS A 1 364 ? -28.134 -1.317 7.136 1.00 93.62 364 LYS A CA 1
ATOM 2932 C C . LYS A 1 364 ? -27.801 -0.077 7.972 1.00 93.62 364 LYS A C 1
ATOM 2934 O O . LYS A 1 364 ? -27.870 1.046 7.467 1.00 93.62 364 LYS A O 1
ATOM 2939 N N . GLU A 1 365 ? -27.385 -0.312 9.214 1.00 93.25 365 GLU A N 1
ATOM 2940 C CA . GLU A 1 365 ? -27.016 0.706 10.204 1.00 93.25 365 GLU A CA 1
ATOM 2941 C C . GLU A 1 365 ? -25.559 1.169 10.083 1.00 93.25 365 GLU A C 1
ATOM 2943 O O . GLU A 1 365 ? -25.079 1.921 10.927 1.00 93.25 365 GLU A O 1
ATOM 2948 N N . SER A 1 366 ? -24.835 0.719 9.057 1.00 93.69 366 SER A N 1
ATOM 2949 C CA . SER A 1 366 ? -23.431 1.063 8.842 1.00 93.69 366 SER A CA 1
ATOM 2950 C C . SER A 1 366 ? -23.205 1.660 7.457 1.00 93.69 366 SER A C 1
ATOM 2952 O O . SER A 1 366 ? -23.892 1.331 6.491 1.00 93.69 366 SER A O 1
ATOM 2954 N N . THR A 1 367 ? -22.212 2.531 7.372 1.00 96.06 367 THR A N 1
ATOM 2955 C CA . THR A 1 367 ? -21.679 3.104 6.141 1.00 96.06 367 THR A CA 1
ATOM 2956 C C . THR A 1 367 ? -20.288 2.526 5.914 1.00 96.06 367 THR A C 1
ATOM 2958 O O . THR A 1 367 ? -19.469 2.462 6.836 1.00 96.06 367 THR A O 1
ATOM 2961 N N . PHE A 1 368 ? -20.049 2.050 4.694 1.00 97.19 368 PHE A N 1
ATOM 2962 C CA . PHE A 1 368 ? -18.735 1.585 4.269 1.00 97.19 368 PHE A CA 1
ATOM 2963 C C . PHE A 1 368 ? -17.842 2.782 3.965 1.00 97.19 368 PHE A C 1
ATOM 2965 O O . PHE A 1 368 ? -18.311 3.773 3.411 1.00 97.19 368 PHE A O 1
ATOM 2972 N N . ILE A 1 369 ? -16.560 2.666 4.285 1.00 96.94 369 ILE A N 1
ATOM 2973 C CA . ILE A 1 369 ? -15.546 3.632 3.878 1.00 96.94 369 ILE A CA 1
ATOM 2974 C C . ILE A 1 369 ? -14.287 2.893 3.452 1.00 96.94 369 ILE A C 1
ATOM 2976 O O . ILE A 1 369 ? -13.911 1.907 4.093 1.00 96.94 369 ILE A O 1
ATOM 2980 N N . ALA A 1 370 ? -13.613 3.387 2.416 1.00 97.06 370 ALA A N 1
ATOM 2981 C CA . ALA A 1 370 ? -12.262 2.956 2.085 1.00 97.06 370 ALA A CA 1
ATOM 2982 C C . ALA A 1 370 ? -11.408 4.103 1.551 1.00 97.06 370 ALA A C 1
ATOM 2984 O O . ALA A 1 370 ? -11.860 4.917 0.749 1.00 97.06 370 ALA A O 1
ATOM 2985 N N . SER A 1 371 ? -10.144 4.129 1.964 1.00 96.19 371 SER A N 1
ATOM 2986 C CA . SER A 1 371 ? -9.161 5.115 1.533 1.00 96.19 371 SER A CA 1
ATOM 2987 C C . SER A 1 371 ? -7.831 4.442 1.243 1.00 96.19 371 SER A C 1
ATOM 2989 O O . SER A 1 371 ? -7.297 3.707 2.076 1.00 96.19 371 SER A O 1
ATOM 2991 N N . SER A 1 372 ? -7.261 4.728 0.077 1.00 93.19 372 SER A N 1
ATOM 2992 C CA . SER A 1 372 ? -5.831 4.533 -0.152 1.00 93.19 372 SER A CA 1
ATOM 2993 C C . SER A 1 372 ? -5.048 5.585 0.627 1.00 93.19 372 SER A C 1
ATOM 2995 O O . SER A 1 372 ? -5.542 6.691 0.852 1.00 93.19 372 SER A O 1
ATOM 2997 N N . SER A 1 373 ? -3.828 5.261 1.032 1.00 91.50 373 SER A N 1
ATOM 2998 C CA . SER A 1 373 ? -2.937 6.202 1.701 1.00 91.50 373 SER A CA 1
ATOM 2999 C C . SER A 1 373 ? -1.492 5.965 1.289 1.00 91.50 373 SER A C 1
ATOM 3001 O O . SER A 1 373 ? -1.127 4.915 0.762 1.00 91.50 373 SER A O 1
ATOM 3003 N N . THR A 1 374 ? -0.640 6.953 1.534 1.00 86.94 374 THR A N 1
ATOM 3004 C CA . THR A 1 374 ? 0.738 6.915 1.038 1.00 86.94 374 THR A CA 1
ATOM 3005 C C . THR A 1 374 ? 1.637 5.997 1.875 1.00 86.94 374 THR A C 1
ATOM 3007 O O . THR A 1 374 ? 2.808 5.858 1.570 1.00 86.94 374 THR A O 1
ATOM 3010 N N . SER A 1 375 ? 1.159 5.394 2.969 1.00 84.19 375 SER A N 1
ATOM 3011 C CA . SER A 1 375 ? 1.908 4.430 3.798 1.00 84.19 375 SER A CA 1
ATOM 3012 C C . SER A 1 375 ? 1.011 3.817 4.874 1.00 84.19 375 SER A C 1
ATOM 3014 O O . SER A 1 375 ? -0.067 4.336 5.146 1.00 84.19 375 SER A O 1
ATOM 3016 N N . GLY A 1 376 ? 1.472 2.775 5.575 1.00 86.00 376 GLY A N 1
ATOM 3017 C CA . GLY A 1 376 ? 0.741 2.241 6.738 1.00 86.00 376 GLY A CA 1
ATOM 3018 C C . GLY A 1 376 ? 0.512 3.260 7.860 1.00 86.00 376 GLY A C 1
ATOM 3019 O O . GLY A 1 376 ? -0.544 3.272 8.486 1.00 86.00 376 GLY A O 1
ATOM 3020 N N . VAL A 1 377 ? 1.473 4.158 8.082 1.00 85.12 377 VAL A N 1
ATOM 3021 C CA . VAL A 1 377 ? 1.360 5.238 9.072 1.00 85.12 377 VAL A CA 1
ATOM 3022 C C . VAL A 1 377 ? 0.346 6.288 8.626 1.00 85.12 377 VAL A C 1
ATOM 3024 O O . VAL A 1 377 ? -0.501 6.701 9.413 1.00 85.12 377 VAL A O 1
ATOM 3027 N N . SER A 1 378 ? 0.378 6.667 7.345 1.00 89.00 378 SER A N 1
ATOM 3028 C CA . SER A 1 378 ? -0.641 7.535 6.744 1.00 89.00 378 SER A CA 1
ATOM 3029 C C . SER A 1 378 ? -2.028 6.878 6.801 1.00 89.00 378 SER A C 1
ATOM 3031 O O . SER A 1 378 ? -3.003 7.536 7.144 1.00 89.00 378 SER A O 1
ATOM 3033 N N . ALA A 1 379 ? -2.123 5.558 6.584 1.00 92.31 379 ALA A N 1
ATOM 3034 C CA . ALA A 1 379 ? -3.366 4.800 6.754 1.00 92.31 379 ALA A CA 1
ATOM 3035 C C . ALA A 1 379 ? -3.887 4.908 8.193 1.00 92.31 379 ALA A C 1
ATOM 3037 O O . ALA A 1 379 ? -5.056 5.208 8.417 1.00 92.31 379 ALA A O 1
ATOM 3038 N N . CYS A 1 380 ? -3.009 4.743 9.182 1.00 91.31 380 CYS A N 1
ATOM 3039 C CA . CYS A 1 380 ? -3.387 4.951 10.570 1.00 91.31 380 CYS A CA 1
ATOM 3040 C C . CYS A 1 380 ? -3.853 6.393 10.827 1.00 91.31 380 CYS A C 1
ATOM 3042 O O . CYS A 1 380 ? -4.858 6.587 11.506 1.00 91.31 380 CYS A O 1
ATOM 3044 N N . ALA A 1 381 ? -3.169 7.406 10.288 1.00 90.00 381 ALA A N 1
ATOM 3045 C CA . ALA A 1 381 ? -3.575 8.804 10.437 1.00 90.00 381 ALA A CA 1
ATOM 3046 C C . ALA A 1 381 ? -4.975 9.061 9.852 1.00 90.00 381 ALA A C 1
ATOM 3048 O O . ALA A 1 381 ? -5.802 9.697 10.503 1.00 90.00 381 ALA A O 1
ATOM 3049 N N . VAL A 1 382 ? -5.279 8.496 8.678 1.00 92.88 382 VAL A N 1
ATOM 3050 C CA . VAL A 1 382 ? -6.616 8.557 8.067 1.00 92.88 382 VAL A CA 1
ATOM 3051 C C . VAL A 1 382 ? -7.653 7.825 8.924 1.00 92.88 382 VAL A C 1
ATOM 3053 O O . VAL A 1 382 ? -8.718 8.378 9.185 1.00 92.88 382 VAL A O 1
ATOM 3056 N N . ALA A 1 383 ? -7.345 6.637 9.452 1.00 94.50 383 ALA A N 1
ATOM 3057 C CA . ALA A 1 383 ? -8.228 5.936 10.389 1.00 94.50 383 ALA A CA 1
ATOM 3058 C C . ALA A 1 383 ? -8.508 6.777 11.650 1.00 94.50 383 ALA A C 1
ATOM 3060 O O . ALA A 1 383 ? -9.654 6.871 12.095 1.00 94.50 383 ALA A O 1
ATOM 3061 N N . MET A 1 384 ? -7.485 7.458 12.179 1.00 91.19 384 MET A N 1
ATOM 3062 C CA . MET A 1 384 ? -7.633 8.383 13.304 1.00 91.19 384 MET A CA 1
ATOM 3063 C C . MET A 1 384 ? -8.459 9.627 12.941 1.00 91.19 384 MET A C 1
ATOM 3065 O O . MET A 1 384 ? -9.254 10.092 13.761 1.00 91.19 384 MET A O 1
ATOM 3069 N N . LYS A 1 385 ? -8.346 10.136 11.708 1.00 91.06 385 LYS A N 1
ATOM 3070 C CA . LYS A 1 385 ? -9.200 11.217 11.192 1.00 91.06 385 LYS A CA 1
ATOM 3071 C C . LYS A 1 385 ? -10.658 10.769 11.111 1.00 91.06 385 LYS A C 1
ATOM 3073 O O . LYS A 1 385 ? -11.521 11.514 11.570 1.00 91.06 385 LYS A O 1
ATOM 3078 N N . ILE A 1 386 ? -10.931 9.552 10.633 1.00 93.69 386 ILE A N 1
ATOM 3079 C CA . ILE A 1 386 ? -12.288 8.983 10.593 1.00 93.69 386 ILE A CA 1
ATOM 3080 C C . ILE A 1 386 ? -12.875 8.933 12.003 1.00 93.69 386 ILE A C 1
ATOM 3082 O O . ILE A 1 386 ? -13.914 9.539 12.250 1.00 93.69 386 ILE A O 1
ATOM 3086 N N . VAL A 1 387 ? -12.197 8.295 12.964 1.00 92.88 387 VAL A N 1
ATOM 3087 C CA . VAL A 1 387 ? -12.742 8.199 14.331 1.00 92.88 387 VAL A CA 1
ATOM 3088 C C . VAL A 1 387 ? -12.860 9.551 15.022 1.00 92.88 387 VAL A C 1
ATOM 3090 O O . VAL A 1 387 ? -13.745 9.698 15.852 1.00 92.88 387 VAL A O 1
ATOM 3093 N N . SER A 1 388 ? -12.055 10.559 14.663 1.00 90.12 388 SER A N 1
ATOM 3094 C CA . SER A 1 388 ? -12.195 11.915 15.218 1.00 90.12 388 SER A CA 1
ATOM 3095 C C . SER A 1 388 ? -13.541 12.572 14.879 1.00 90.12 388 SER A C 1
ATOM 3097 O O . SER A 1 388 ? -13.974 13.474 15.594 1.00 90.12 388 SER A O 1
ATOM 3099 N N . LYS A 1 389 ? -14.221 12.096 13.823 1.00 91.69 389 LYS A N 1
ATOM 3100 C CA . LYS A 1 389 ? -15.574 12.509 13.424 1.00 91.69 389 LYS A CA 1
ATOM 3101 C C . LYS A 1 389 ? -16.691 11.793 14.187 1.00 91.69 389 LYS A C 1
ATOM 3103 O O . LYS A 1 389 ? -17.862 12.104 13.977 1.00 91.69 389 LYS A O 1
ATOM 3108 N N . MET A 1 390 ? -16.360 10.846 15.066 1.00 92.31 390 MET A N 1
ATOM 3109 C CA . MET A 1 390 ? -17.351 10.155 15.886 1.00 92.31 390 MET A CA 1
ATOM 3110 C C . MET A 1 390 ? -18.052 11.144 16.823 1.00 92.31 390 MET A C 1
ATOM 3112 O O . MET A 1 390 ? -17.417 11.845 17.611 1.00 92.31 390 MET A O 1
ATOM 3116 N N . GLN A 1 391 ? -19.379 11.158 16.776 1.00 89.31 391 GLN A N 1
ATOM 3117 C CA . GLN A 1 391 ? -20.211 11.934 17.681 1.00 89.31 391 GLN A CA 1
ATOM 3118 C C . GLN A 1 391 ? -20.311 11.221 19.030 1.00 89.31 391 GLN A C 1
ATOM 3120 O O . GLN A 1 391 ? -20.875 10.131 19.136 1.00 89.31 391 GLN A O 1
ATOM 3125 N N . THR A 1 392 ? -19.765 11.837 20.078 1.00 83.81 392 THR A N 1
ATOM 3126 C CA . THR A 1 392 ? -19.952 11.358 21.454 1.00 83.81 392 THR A CA 1
ATOM 3127 C C . THR A 1 392 ? -21.233 11.931 22.058 1.00 83.81 392 THR A C 1
ATOM 3129 O O . THR A 1 392 ? -21.739 12.960 21.608 1.00 83.81 392 THR A O 1
ATOM 3132 N N . ILE A 1 393 ? -21.735 11.295 23.123 1.00 75.31 393 ILE A N 1
ATOM 3133 C CA . ILE A 1 393 ? -22.988 11.669 23.812 1.00 75.31 393 ILE A CA 1
ATOM 3134 C C . ILE A 1 393 ? -23.012 13.156 24.221 1.00 75.31 393 ILE A C 1
ATOM 3136 O O . ILE A 1 393 ? -24.070 13.775 24.216 1.00 75.31 393 ILE A O 1
ATOM 3140 N N . ASN A 1 394 ? -21.849 13.744 24.518 1.00 73.19 394 ASN A N 1
ATOM 3141 C CA . ASN A 1 394 ? -21.727 15.130 24.981 1.00 73.19 394 ASN A CA 1
ATOM 3142 C C . ASN A 1 394 ? -21.189 16.095 23.906 1.00 73.19 394 ASN A C 1
ATOM 3144 O O . ASN A 1 394 ? -20.839 17.225 24.234 1.00 73.19 394 ASN A O 1
ATOM 3148 N N . GLY A 1 395 ? -21.042 15.658 22.649 1.00 75.50 395 GLY A N 1
ATOM 3149 C CA . GLY A 1 395 ? -20.457 16.478 21.578 1.00 75.50 395 GLY A CA 1
ATOM 3150 C C . GLY A 1 395 ? -18.963 16.794 21.755 1.00 75.50 395 GLY A C 1
ATOM 3151 O O . GLY A 1 395 ? -18.442 17.689 21.096 1.00 75.50 395 GLY A O 1
ATOM 3152 N N . VAL A 1 396 ? -18.270 16.076 22.643 1.00 82.75 396 VAL A N 1
ATOM 3153 C CA . VAL A 1 396 ? -16.830 16.230 22.912 1.00 82.75 396 VAL A CA 1
ATOM 3154 C C . VAL A 1 396 ? -16.028 15.304 21.995 1.00 82.75 396 VAL A C 1
ATOM 3156 O O . VAL A 1 396 ? -16.524 14.253 21.586 1.00 82.75 396 VAL A O 1
ATOM 3159 N N . ALA A 1 397 ? -14.777 15.661 21.698 1.00 85.19 397 ALA A N 1
ATOM 3160 C CA . ALA A 1 397 ? -13.865 14.801 20.948 1.00 85.19 397 ALA A CA 1
ATOM 3161 C C . ALA A 1 397 ? -13.735 13.402 21.597 1.00 85.19 397 ALA A C 1
ATOM 3163 O O . ALA A 1 397 ? -13.555 13.318 22.821 1.00 85.19 397 ALA A O 1
ATOM 3164 N N . PRO A 1 398 ? -13.787 12.317 20.804 1.00 91.19 398 PRO A N 1
ATOM 3165 C CA . PRO A 1 398 ? -13.799 10.950 21.315 1.00 91.19 398 PRO A CA 1
ATOM 3166 C C . PRO A 1 398 ? -12.522 10.609 22.077 1.00 91.19 398 PRO A C 1
ATOM 3168 O O . PRO A 1 398 ? -11.416 10.971 21.665 1.00 91.19 398 PRO A O 1
ATOM 3171 N N . LYS A 1 399 ? -12.673 9.886 23.191 1.00 92.00 399 LYS A N 1
ATOM 3172 C CA . LYS A 1 399 ? -11.533 9.426 23.986 1.00 92.00 399 LYS A CA 1
ATOM 3173 C C . LYS A 1 399 ? -10.942 8.146 23.402 1.00 92.00 399 LYS A C 1
ATOM 3175 O O . LYS A 1 399 ? -11.656 7.165 23.205 1.00 92.00 399 LYS A O 1
ATOM 3180 N N . VAL A 1 400 ? -9.633 8.114 23.179 1.00 91.25 400 VAL A N 1
ATOM 3181 C CA . VAL A 1 400 ? -8.935 6.989 22.540 1.00 91.25 400 VAL A CA 1
ATOM 3182 C C . VAL A 1 400 ? -8.127 6.203 23.568 1.00 91.25 400 VAL A C 1
ATOM 3184 O O . VAL A 1 400 ? -7.326 6.775 24.309 1.00 91.25 400 VAL A O 1
ATOM 3187 N N . LYS A 1 401 ? -8.303 4.878 23.601 1.00 91.62 401 LYS A N 1
ATOM 3188 C CA . LYS A 1 401 ? -7.450 3.957 24.362 1.00 91.62 401 LYS A CA 1
ATOM 3189 C C . LYS A 1 401 ? -6.635 3.094 23.406 1.00 91.62 401 LYS A C 1
ATOM 3191 O O . LYS A 1 401 ? -7.189 2.246 22.711 1.00 91.62 401 LYS A O 1
ATOM 3196 N N . ILE A 1 402 ? -5.319 3.283 23.423 1.00 88.50 402 ILE A N 1
ATOM 3197 C CA . ILE A 1 402 ? -4.373 2.424 22.705 1.00 88.50 402 ILE A CA 1
ATOM 3198 C C . ILE A 1 402 ? -4.013 1.242 23.604 1.00 88.50 402 ILE A C 1
ATOM 3200 O O . ILE A 1 402 ? -3.529 1.434 24.724 1.00 88.50 402 ILE A O 1
ATOM 3204 N N . PHE A 1 403 ? -4.254 0.025 23.123 1.00 85.12 403 PHE A N 1
ATOM 3205 C CA . PHE A 1 403 ? -3.839 -1.194 23.804 1.00 85.12 403 PHE A CA 1
ATOM 3206 C C . PHE A 1 403 ? -2.406 -1.547 23.428 1.00 85.12 403 PHE A C 1
ATOM 3208 O O . PHE A 1 403 ? -2.027 -1.516 22.260 1.00 85.12 403 PHE A O 1
ATOM 3215 N N . LYS A 1 404 ? -1.598 -1.862 24.441 1.00 76.75 404 LYS A N 1
ATOM 3216 C CA . LYS A 1 404 ? -0.221 -2.309 24.251 1.00 76.75 404 LYS A CA 1
ATOM 3217 C C . LYS A 1 404 ? -0.159 -3.842 24.220 1.00 76.75 404 LYS A C 1
ATOM 3219 O O . LYS A 1 404 ? -0.924 -4.478 24.943 1.00 76.75 404 LYS A O 1
ATOM 3224 N N . PRO A 1 405 ? 0.783 -4.410 23.456 1.00 70.38 405 PRO A N 1
ATOM 3225 C CA . PRO A 1 405 ? 1.742 -3.705 22.612 1.00 70.38 405 PRO A CA 1
ATOM 3226 C C . PRO A 1 405 ? 1.106 -3.286 21.290 1.00 70.38 405 PRO A C 1
ATOM 3228 O O . PRO A 1 405 ? 0.247 -3.958 20.734 1.00 70.38 405 PRO A O 1
ATOM 3231 N N . CYS A 1 406 ? 1.547 -2.132 20.819 1.00 72.31 406 CYS A N 1
ATOM 3232 C CA . CYS A 1 406 ? 1.123 -1.526 19.572 1.00 72.31 406 CYS A CA 1
ATOM 3233 C C . CYS A 1 406 ? 2.384 -1.140 18.802 1.00 72.31 406 CYS A C 1
ATOM 3235 O O . CYS A 1 406 ? 3.464 -1.004 19.390 1.00 72.31 406 CYS A O 1
ATOM 3237 N N . TYR A 1 407 ? 2.265 -0.997 17.488 1.00 69.31 407 TYR A N 1
ATOM 3238 C CA . TYR A 1 407 ? 3.384 -0.574 16.662 1.00 69.31 407 TYR A CA 1
ATOM 3239 C C . TYR A 1 407 ? 3.914 0.798 17.119 1.00 69.31 407 TYR A C 1
ATOM 3241 O O . TYR A 1 407 ? 3.134 1.686 17.464 1.00 69.31 407 TYR A O 1
ATOM 3249 N N . TYR A 1 408 ? 5.241 0.970 17.154 1.00 62.38 408 TYR A N 1
ATOM 3250 C CA . TYR A 1 408 ? 5.905 2.101 17.829 1.00 62.38 408 TYR A CA 1
ATOM 3251 C C . TYR A 1 408 ? 5.513 3.485 17.283 1.00 62.38 408 TYR A C 1
ATOM 3253 O O . TYR A 1 408 ? 5.653 4.484 17.984 1.00 62.38 408 TYR A O 1
ATOM 3261 N N . GLU A 1 409 ? 5.019 3.549 16.047 1.00 64.25 409 GLU A N 1
ATOM 3262 C CA . GLU A 1 409 ? 4.605 4.794 15.388 1.00 64.25 409 GLU A CA 1
ATOM 3263 C C . GLU A 1 409 ? 3.234 5.266 15.891 1.00 64.25 409 GLU A C 1
ATOM 3265 O O . GLU A 1 409 ? 2.995 6.469 15.942 1.00 64.25 409 GLU A O 1
ATOM 3270 N N . LEU A 1 410 ? 2.367 4.350 16.349 1.00 67.06 410 LEU A N 1
ATOM 3271 C CA . LEU A 1 410 ? 0.956 4.614 16.670 1.00 67.06 410 LEU A CA 1
ATOM 3272 C C . LEU A 1 410 ? 0.744 5.587 17.847 1.00 67.06 410 LEU A C 1
ATOM 3274 O O . LEU A 1 410 ? -0.094 6.484 17.720 1.00 67.06 410 LEU A O 1
ATOM 3278 N N . PRO A 1 411 ? 1.501 5.514 18.964 1.00 63.50 411 PRO A N 1
ATOM 3279 C CA . PRO A 1 411 ? 1.369 6.477 20.061 1.00 63.50 411 PRO A CA 1
ATOM 3280 C C . PRO A 1 411 ? 1.668 7.931 19.665 1.00 63.50 411 PRO A C 1
ATOM 3282 O O . PRO A 1 411 ? 1.261 8.847 20.375 1.00 63.50 411 PRO A O 1
ATOM 3285 N N . ASN A 1 412 ? 2.353 8.157 18.538 1.00 65.00 412 ASN A N 1
ATOM 3286 C CA . ASN A 1 412 ? 2.815 9.478 18.115 1.00 65.00 412 ASN A CA 1
ATOM 3287 C C . ASN A 1 412 ? 1.879 10.161 17.090 1.00 65.00 412 ASN A C 1
ATOM 3289 O O . ASN A 1 412 ? 2.168 11.277 16.644 1.00 65.00 412 ASN A O 1
ATOM 3293 N N . ILE A 1 413 ? 0.750 9.542 16.708 1.00 62.00 413 ILE A N 1
ATOM 3294 C CA . ILE A 1 413 ? -0.022 9.929 15.504 1.00 62.00 413 ILE A CA 1
ATOM 3295 C C . ILE A 1 413 ? -0.960 11.134 15.679 1.00 62.00 413 ILE A C 1
ATOM 3297 O O . ILE A 1 413 ? -1.188 11.861 14.724 1.00 62.00 413 ILE A O 1
ATOM 3301 N N . SER A 1 414 ? -1.349 11.573 16.874 1.00 57.47 414 SER A N 1
ATOM 3302 C CA . SER A 1 414 ? -2.126 12.833 17.029 1.00 57.47 414 SER A CA 1
ATOM 3303 C C . SER A 1 414 ? -2.096 13.329 18.468 1.00 57.47 414 SER A C 1
ATOM 3305 O O . SER A 1 414 ? -1.686 12.592 19.359 1.00 57.47 414 SER A O 1
ATOM 3307 N N . ASN A 1 415 ? -2.535 14.569 18.699 1.00 63.28 415 ASN A N 1
ATOM 3308 C CA . ASN A 1 415 ? -2.929 15.035 20.031 1.00 63.28 415 ASN A CA 1
ATOM 3309 C C . ASN A 1 415 ? -4.210 14.284 20.434 1.00 63.28 415 ASN A C 1
ATOM 3311 O O . ASN A 1 415 ? -5.317 14.809 20.344 1.00 63.28 415 ASN A O 1
ATOM 3315 N N . LEU A 1 416 ? -4.067 12.996 20.753 1.00 71.81 416 LEU A N 1
ATOM 3316 C CA . LEU A 1 416 ? -5.180 12.117 21.078 1.00 71.81 416 LEU A CA 1
ATOM 3317 C C . LEU A 1 416 ? -5.748 12.501 22.440 1.00 71.81 416 LEU A C 1
ATOM 3319 O O . LEU A 1 416 ? -5.019 12.547 23.434 1.00 71.81 416 LEU A O 1
ATOM 3323 N N . ASN A 1 417 ? -7.065 12.702 22.501 1.00 78.94 417 ASN A N 1
ATOM 3324 C CA . ASN A 1 417 ? -7.779 12.774 23.769 1.00 78.94 417 ASN A CA 1
ATOM 3325 C C . ASN A 1 417 ? -7.720 11.386 24.426 1.00 78.94 417 ASN A C 1
ATOM 3327 O O . ASN A 1 417 ? -8.509 10.503 24.106 1.00 78.94 417 ASN A O 1
ATOM 3331 N N . THR A 1 418 ? -6.712 11.139 25.258 1.00 84.12 418 THR A N 1
ATOM 3332 C CA . THR A 1 418 ? -6.390 9.783 25.718 1.00 84.12 418 THR A CA 1
ATOM 3333 C C . THR A 1 418 ? -7.318 9.355 26.853 1.00 84.12 418 THR A C 1
ATOM 3335 O O . THR A 1 418 ? -7.547 10.094 27.809 1.00 84.12 418 THR A O 1
ATOM 3338 N N . ALA A 1 419 ? -7.844 8.135 26.773 1.00 82.81 419 ALA A N 1
ATOM 3339 C CA . ALA A 1 419 ? -8.642 7.549 27.839 1.00 82.81 419 ALA A CA 1
ATOM 3340 C C . ALA A 1 419 ? -7.750 6.958 28.943 1.00 82.81 419 ALA A C 1
ATOM 3342 O O . ALA A 1 419 ? -6.888 6.107 28.689 1.00 82.81 419 ALA A O 1
ATOM 3343 N N . ASN A 1 420 ? -8.013 7.344 30.193 1.00 82.38 420 ASN A N 1
ATOM 3344 C CA . ASN A 1 420 ? -7.308 6.793 31.352 1.00 82.38 420 ASN A CA 1
ATOM 3345 C C . ASN A 1 420 ? -7.702 5.326 31.594 1.00 82.38 420 ASN A C 1
ATOM 3347 O O . ASN A 1 420 ? -6.833 4.477 31.807 1.00 82.38 420 ASN A O 1
ATOM 3351 N N . SER A 1 421 ? -8.987 4.993 31.441 1.00 86.00 421 SER A N 1
ATOM 3352 C CA . SER A 1 421 ? -9.528 3.639 31.602 1.00 86.00 421 SER A CA 1
ATOM 3353 C C . SER A 1 421 ? -10.218 3.121 30.332 1.00 86.00 421 SER A C 1
ATOM 3355 O O . SER A 1 421 ? -10.517 3.879 29.408 1.00 86.00 421 SER A O 1
ATOM 3357 N N . THR A 1 422 ? -10.483 1.814 30.278 1.00 86.19 422 THR A N 1
ATOM 3358 C CA . THR A 1 422 ? -11.269 1.188 29.199 1.00 86.19 422 THR A CA 1
ATOM 3359 C C . THR A 1 422 ? -12.744 1.594 29.239 1.00 86.19 422 THR A C 1
ATOM 3361 O O . THR A 1 422 ? -13.376 1.710 28.189 1.00 86.19 422 THR A O 1
ATOM 3364 N N . ALA A 1 423 ? -13.286 1.878 30.427 1.00 86.56 423 ALA A N 1
ATOM 3365 C CA . ALA A 1 423 ? -14.654 2.365 30.599 1.00 86.56 423 ALA A CA 1
ATOM 3366 C C . ALA A 1 423 ? -14.851 3.754 29.964 1.00 86.56 423 ALA A C 1
ATOM 3368 O O . ALA A 1 423 ? -15.870 4.016 29.320 1.00 86.56 423 ALA A O 1
ATOM 3369 N N . ASP A 1 424 ? -13.839 4.618 30.071 1.00 87.31 424 ASP A N 1
ATOM 3370 C CA . ASP A 1 424 ? -13.901 5.992 29.565 1.00 87.31 424 ASP A CA 1
ATOM 3371 C C . ASP A 1 424 ? -13.670 6.100 28.059 1.00 87.31 424 ASP A C 1
ATOM 3373 O O . ASP A 1 424 ? -14.135 7.059 27.449 1.00 87.31 424 ASP A O 1
ATOM 3377 N N . ALA A 1 425 ? -12.971 5.137 27.457 1.00 91.81 425 ALA A N 1
ATOM 3378 C CA . ALA A 1 425 ? -12.644 5.138 26.032 1.00 91.81 425 ALA A CA 1
ATOM 3379 C C . ALA A 1 425 ? -13.908 5.138 25.179 1.00 91.81 425 ALA A C 1
ATOM 3381 O O . ALA A 1 425 ? -14.863 4.489 25.575 1.00 91.81 425 ALA A O 1
ATOM 3382 N N . ASP A 1 426 ? -13.922 5.811 24.035 1.00 93.50 426 ASP A N 1
ATOM 3383 C CA . ASP A 1 426 ? -14.938 5.728 22.969 1.00 93.50 426 ASP A CA 1
ATOM 3384 C C . ASP A 1 426 ? -14.386 4.980 21.750 1.00 93.50 426 ASP A C 1
ATOM 3386 O O . ASP A 1 426 ? -15.118 4.290 21.040 1.00 93.50 426 ASP A O 1
ATOM 3390 N N . VAL A 1 427 ? -13.067 5.073 21.572 1.00 94.25 427 VAL A N 1
ATOM 3391 C CA . VAL A 1 427 ? -12.306 4.398 20.530 1.00 94.25 427 VAL A CA 1
ATOM 3392 C C . VAL A 1 427 ? -11.276 3.483 21.177 1.00 94.25 427 VAL A C 1
ATOM 3394 O O . VAL A 1 427 ? -10.517 3.905 22.056 1.00 94.25 427 VAL A O 1
ATOM 3397 N N . PHE A 1 428 ? -11.216 2.243 20.708 1.00 94.06 428 PHE A N 1
ATOM 3398 C CA . PHE A 1 428 ? -10.150 1.304 21.031 1.00 94.06 428 PHE A CA 1
ATOM 3399 C C . PHE A 1 428 ? -9.224 1.142 19.840 1.00 94.06 428 PHE A C 1
ATOM 3401 O O . PHE A 1 428 ? -9.691 0.953 18.724 1.00 94.06 428 PHE A O 1
ATOM 3408 N N . MET A 1 429 ? -7.920 1.187 20.079 1.00 92.31 429 MET A N 1
ATOM 3409 C CA . MET A 1 429 ? -6.922 0.895 19.059 1.00 92.31 429 MET A CA 1
ATOM 3410 C C . MET A 1 429 ? -6.155 -0.361 19.449 1.00 92.31 429 MET A C 1
ATOM 3412 O O . MET A 1 429 ? -5.572 -0.411 20.537 1.00 92.31 429 MET A O 1
ATOM 3416 N N . ILE A 1 430 ? -6.175 -1.361 18.571 1.00 91.69 430 ILE A N 1
ATOM 3417 C CA . ILE A 1 430 ? -5.558 -2.670 18.792 1.00 91.69 430 ILE A CA 1
ATOM 3418 C C . ILE A 1 430 ? -4.671 -3.054 17.607 1.00 91.69 430 ILE A C 1
ATOM 3420 O O . ILE A 1 430 ? -4.939 -2.686 16.465 1.00 91.69 430 ILE A O 1
ATOM 3424 N N . SER A 1 431 ? -3.639 -3.847 17.875 1.00 89.69 431 SER A N 1
ATOM 3425 C CA . SER A 1 431 ? -2.880 -4.546 16.839 1.00 89.69 431 SER A CA 1
ATOM 3426 C C . SER A 1 431 ? -3.315 -6.006 16.834 1.00 89.69 431 SER A C 1
ATOM 3428 O O . SER A 1 431 ? -3.052 -6.737 17.788 1.00 89.69 431 SER A O 1
ATOM 3430 N N . ALA A 1 432 ? -4.000 -6.435 15.772 1.00 88.56 432 ALA A N 1
ATOM 3431 C CA . ALA A 1 432 ? -4.574 -7.783 15.683 1.00 88.56 432 ALA A CA 1
ATOM 3432 C C . ALA A 1 432 ? -3.552 -8.855 15.285 1.00 88.56 432 ALA A C 1
ATOM 3434 O O . ALA A 1 432 ? -3.914 -9.970 14.933 1.00 88.56 432 ALA A O 1
ATOM 3435 N N . GLY A 1 433 ? -2.275 -8.504 15.234 1.00 83.19 433 GLY A N 1
ATOM 3436 C CA . GLY A 1 433 ? -1.236 -9.335 14.665 1.00 83.19 433 GLY A CA 1
ATOM 3437 C C . GLY A 1 433 ? 0.030 -9.325 15.503 1.00 83.19 433 GLY A C 1
ATOM 3438 O O . GLY A 1 433 ? 0.221 -8.393 16.292 1.00 83.19 433 GLY A O 1
ATOM 3439 N N . PRO A 1 434 ? 0.910 -10.325 15.343 1.00 78.19 434 PRO A N 1
ATOM 3440 C CA . PRO A 1 434 ? 2.152 -10.382 16.082 1.00 78.19 434 PRO A CA 1
ATOM 3441 C C . PRO A 1 434 ? 3.042 -9.153 15.871 1.00 78.19 434 PRO A C 1
ATOM 3443 O O . PRO A 1 434 ? 3.185 -8.637 14.758 1.00 78.19 434 PRO A O 1
ATOM 3446 N N . ILE A 1 435 ? 3.679 -8.704 16.952 1.00 75.88 435 ILE A N 1
ATOM 3447 C CA . ILE A 1 435 ? 4.651 -7.606 16.963 1.00 75.88 435 ILE A CA 1
ATOM 3448 C C . ILE A 1 435 ? 5.919 -8.084 17.662 1.00 75.88 435 ILE A C 1
ATOM 3450 O O . ILE A 1 435 ? 5.873 -8.560 18.797 1.00 75.88 435 ILE A O 1
ATOM 3454 N N . VAL A 1 436 ? 7.056 -7.906 16.991 1.00 69.31 436 VAL A N 1
ATOM 3455 C CA . VAL A 1 436 ? 8.387 -8.063 17.584 1.00 69.31 436 VAL A CA 1
ATOM 3456 C C . VAL A 1 436 ? 8.833 -6.706 18.124 1.00 69.31 436 VAL A C 1
ATOM 3458 O O . VAL A 1 436 ? 8.851 -5.720 17.385 1.00 69.31 436 VAL A O 1
ATOM 3461 N N . ASN A 1 437 ? 9.186 -6.651 19.403 1.00 65.56 437 ASN A N 1
ATOM 3462 C CA . ASN A 1 437 ? 9.736 -5.478 20.077 1.00 65.56 437 ASN A CA 1
ATOM 3463 C C . ASN A 1 437 ? 10.983 -5.876 20.899 1.00 65.56 437 ASN A C 1
ATOM 3465 O O . ASN A 1 437 ? 11.291 -7.068 20.996 1.00 65.56 437 ASN A O 1
ATOM 3469 N N . PRO A 1 438 ? 11.747 -4.913 21.453 1.00 61.94 438 PRO A N 1
ATOM 3470 C CA . PRO A 1 438 ? 12.918 -5.221 22.278 1.00 61.94 438 PRO A CA 1
ATOM 3471 C C . PRO A 1 438 ? 12.620 -6.127 23.483 1.00 61.94 438 PRO A C 1
ATOM 3473 O O . PRO A 1 438 ? 13.512 -6.835 23.945 1.00 61.94 438 PRO A O 1
ATOM 3476 N N . GLU A 1 439 ? 11.383 -6.116 23.985 1.00 60.44 439 GLU A N 1
ATOM 3477 C CA . GLU A 1 439 ? 10.924 -6.925 25.115 1.00 60.44 439 GLU A CA 1
ATOM 3478 C C . GLU A 1 439 ? 10.527 -8.363 24.725 1.00 60.44 439 GLU A C 1
ATOM 3480 O O . GLU A 1 439 ? 10.394 -9.218 25.600 1.00 60.44 439 GLU A O 1
ATOM 3485 N N . GLY A 1 440 ? 10.359 -8.654 23.431 1.00 64.94 440 GLY A N 1
ATOM 3486 C CA . GLY A 1 440 ? 10.057 -9.983 22.909 1.00 64.94 440 GLY A CA 1
ATOM 3487 C C . GLY A 1 440 ? 9.043 -9.989 21.764 1.00 64.94 440 GLY A C 1
ATOM 3488 O O . GLY A 1 440 ? 8.807 -9.000 21.072 1.00 64.94 440 GLY A O 1
ATOM 3489 N N . LEU A 1 441 ? 8.439 -11.155 21.536 1.00 72.06 441 LEU A N 1
ATOM 3490 C CA . LEU A 1 441 ? 7.357 -11.322 20.572 1.00 72.06 441 LEU A CA 1
ATOM 3491 C C . LEU A 1 441 ? 6.018 -11.290 21.305 1.00 72.06 441 LEU A C 1
ATOM 3493 O O . LEU A 1 441 ? 5.776 -12.089 22.213 1.00 72.06 441 LEU A O 1
ATOM 3497 N N . THR A 1 442 ? 5.127 -10.418 20.850 1.00 76.25 442 THR A N 1
ATOM 3498 C CA . THR A 1 442 ? 3.737 -10.397 21.303 1.00 76.25 442 THR A CA 1
ATOM 3499 C C . THR A 1 442 ? 2.834 -10.965 20.213 1.00 76.25 442 THR A C 1
ATOM 3501 O O . THR A 1 442 ? 2.938 -10.488 19.089 1.00 76.25 442 THR A O 1
ATOM 3504 N N . PRO A 1 443 ? 1.962 -11.946 20.506 1.00 73.62 443 PRO A N 1
ATOM 3505 C CA . PRO A 1 443 ? 1.106 -12.643 19.531 1.00 73.62 443 PRO A CA 1
ATOM 3506 C C . PRO A 1 443 ? 0.023 -11.794 18.839 1.00 73.62 443 PRO A C 1
ATOM 3508 O O . PRO A 1 443 ? -0.496 -12.221 17.816 1.00 73.62 443 PRO A O 1
ATOM 3511 N N . GLY A 1 444 ? -0.293 -10.595 19.337 1.00 84.12 444 GLY A N 1
ATOM 3512 C CA . GLY A 1 444 ? -1.380 -9.760 18.810 1.00 84.12 444 GLY A CA 1
ATOM 3513 C C . GLY A 1 444 ? -2.722 -10.028 19.496 1.00 84.12 444 GLY A C 1
ATOM 3514 O O . GLY A 1 444 ? -2.877 -11.000 20.236 1.00 84.12 444 GLY A O 1
ATOM 3515 N N . VAL A 1 445 ? -3.688 -9.136 19.273 1.00 89.00 445 VAL A N 1
ATOM 3516 C CA . VAL A 1 445 ? -5.001 -9.146 19.937 1.00 89.00 445 VAL A CA 1
ATOM 3517 C C . VAL A 1 445 ? -6.045 -9.906 19.114 1.00 89.00 445 VAL A C 1
ATOM 3519 O O . VAL A 1 445 ? -6.293 -9.573 17.957 1.00 89.00 445 VAL A O 1
ATOM 3522 N N . ASP A 1 446 ? -6.702 -10.887 19.727 1.00 91.69 446 ASP A N 1
ATOM 3523 C CA . ASP A 1 446 ? -7.917 -11.512 19.205 1.00 91.69 446 ASP A CA 1
ATOM 3524 C C . ASP A 1 446 ? -9.106 -10.559 19.395 1.00 91.69 446 ASP A C 1
ATOM 3526 O O . ASP A 1 446 ? -9.470 -10.192 20.518 1.00 91.69 446 ASP A O 1
ATOM 3530 N N . ILE A 1 447 ? -9.721 -10.146 18.285 1.00 93.56 447 ILE A N 1
ATOM 3531 C CA . ILE A 1 447 ? -10.820 -9.180 18.312 1.00 93.56 447 ILE A CA 1
ATOM 3532 C C . ILE A 1 447 ? -12.064 -9.718 19.034 1.00 93.56 447 ILE A C 1
ATOM 3534 O O . ILE A 1 447 ? -12.753 -8.955 19.712 1.00 93.56 447 ILE A O 1
ATOM 3538 N N . ASN A 1 448 ? -12.351 -11.016 18.943 1.00 95.56 448 ASN A N 1
ATOM 3539 C CA . ASN A 1 448 ? -13.535 -11.607 19.556 1.00 95.56 448 ASN A CA 1
ATOM 3540 C C . ASN A 1 448 ? -13.392 -11.652 21.076 1.00 95.56 448 ASN A C 1
ATOM 3542 O O . ASN A 1 448 ? -14.307 -11.243 21.795 1.00 95.56 448 ASN A O 1
ATOM 3546 N N . LEU A 1 449 ? -12.229 -12.087 21.574 1.00 94.56 449 LEU A N 1
ATOM 3547 C CA . LEU A 1 449 ? -11.923 -12.045 23.008 1.00 94.56 449 LEU A CA 1
ATOM 3548 C C . LEU A 1 449 ? -11.964 -10.606 23.529 1.00 94.56 449 LEU A C 1
ATOM 3550 O O . LEU A 1 449 ? -12.653 -10.321 24.515 1.00 94.56 449 LEU A O 1
ATOM 3554 N N . PHE A 1 450 ? -11.333 -9.687 22.794 1.00 94.56 450 PHE A N 1
ATOM 3555 C CA . PHE A 1 450 ? -11.290 -8.275 23.143 1.00 94.56 450 PHE A CA 1
ATOM 3556 C C . PHE A 1 450 ? -12.688 -7.657 23.272 1.00 94.56 450 PHE A C 1
ATOM 3558 O O . PHE A 1 450 ? -12.988 -7.009 24.282 1.00 94.56 450 PHE A O 1
ATOM 3565 N N . VAL A 1 451 ? -13.555 -7.858 22.271 1.00 95.94 451 VAL A N 1
ATOM 3566 C CA . VAL A 1 451 ? -14.928 -7.331 22.260 1.00 95.94 451 VAL A CA 1
ATOM 3567 C C . VAL A 1 451 ? -15.756 -7.952 23.379 1.00 95.94 451 VAL A C 1
ATOM 3569 O O . VAL A 1 451 ? -16.450 -7.230 24.102 1.00 95.94 451 VAL A O 1
ATOM 3572 N N . ARG A 1 452 ? -15.666 -9.271 23.581 1.00 96.44 452 ARG A N 1
ATOM 3573 C CA . ARG A 1 452 ? -16.387 -9.940 24.670 1.00 96.44 452 ARG A CA 1
ATOM 3574 C C . ARG A 1 452 ? -16.009 -9.363 26.018 1.00 96.44 452 ARG A C 1
ATOM 3576 O O . ARG A 1 452 ? -16.890 -9.014 26.795 1.00 96.44 452 ARG A O 1
ATOM 3583 N N . ARG A 1 453 ? -14.716 -9.197 26.283 1.00 94.19 453 ARG A N 1
ATOM 3584 C CA . ARG A 1 453 ? -14.225 -8.663 27.551 1.00 94.19 453 ARG A CA 1
ATOM 3585 C C . ARG A 1 453 ? -14.616 -7.199 27.761 1.00 94.19 453 ARG A C 1
ATOM 3587 O O . ARG A 1 453 ? -15.180 -6.862 28.800 1.00 94.19 453 ARG A O 1
ATOM 3594 N N . ASN A 1 454 ? -14.324 -6.333 26.790 1.00 94.00 454 ASN A N 1
ATOM 3595 C CA . ASN A 1 454 ? -14.377 -4.876 26.973 1.00 94.00 454 ASN A CA 1
ATOM 3596 C C . ASN A 1 454 ? -15.723 -4.239 26.597 1.00 94.00 454 ASN A C 1
ATOM 3598 O O . ASN A 1 454 ? -15.967 -3.085 26.953 1.00 94.00 454 ASN A O 1
ATOM 3602 N N . ILE A 1 455 ? -16.594 -4.961 25.886 1.00 94.88 455 ILE A N 1
ATOM 3603 C CA . ILE A 1 455 ? -17.886 -4.443 25.415 1.00 94.88 455 ILE A CA 1
ATOM 3604 C C . ILE A 1 455 ? -19.036 -5.282 25.979 1.00 94.88 455 ILE A C 1
ATOM 3606 O O . ILE A 1 455 ? -19.859 -4.749 26.723 1.00 94.88 455 ILE A O 1
ATOM 3610 N N . ILE A 1 456 ? -19.077 -6.589 25.694 1.00 95.00 456 ILE A N 1
ATOM 3611 C CA . ILE A 1 456 ? -20.215 -7.456 26.063 1.00 95.00 456 ILE A CA 1
ATOM 3612 C C . ILE A 1 456 ? -20.256 -7.712 27.577 1.00 95.00 456 ILE A C 1
ATOM 3614 O O . ILE A 1 456 ? -21.234 -7.371 28.241 1.00 95.00 456 ILE A O 1
ATOM 3618 N N . ASN A 1 457 ? -19.181 -8.258 28.148 1.00 95.25 457 ASN A N 1
ATOM 3619 C CA . ASN A 1 457 ? -19.076 -8.582 29.575 1.00 95.25 457 ASN A CA 1
ATOM 3620 C C . ASN A 1 457 ? -19.054 -7.318 30.438 1.00 95.25 457 ASN A C 1
ATOM 3622 O O . ASN A 1 457 ? -19.632 -7.297 31.524 1.00 95.25 457 ASN A O 1
ATOM 3626 N N . ALA A 1 458 ? -18.452 -6.244 29.920 1.00 93.31 458 ALA A N 1
ATOM 3627 C CA . ALA A 1 458 ? -18.510 -4.914 30.517 1.00 93.31 458 ALA A CA 1
ATOM 3628 C C . ALA A 1 458 ? -19.912 -4.272 30.439 1.00 93.31 458 ALA A C 1
ATOM 3630 O O . ALA A 1 458 ? -20.113 -3.197 31.000 1.00 93.31 458 ALA A O 1
ATOM 3631 N N . LYS A 1 459 ? -20.876 -4.914 29.753 1.00 93.44 459 LYS A N 1
ATOM 3632 C CA . LYS A 1 459 ? -22.262 -4.452 29.556 1.00 93.44 459 LYS A CA 1
ATOM 3633 C C . LYS A 1 459 ? -22.327 -3.017 29.058 1.00 93.44 459 LYS A C 1
ATOM 3635 O O . LYS A 1 459 ? -23.110 -2.191 29.529 1.00 93.44 459 LYS A O 1
ATOM 3640 N N . ARG A 1 460 ? -21.446 -2.710 28.118 1.00 89.94 460 ARG A N 1
ATOM 3641 C CA . ARG A 1 460 ? -21.272 -1.363 27.619 1.00 89.94 460 ARG A CA 1
ATOM 3642 C C . ARG A 1 460 ? -22.467 -0.964 26.758 1.00 89.94 460 ARG A C 1
ATOM 3644 O O . ARG A 1 460 ? -22.814 -1.655 25.809 1.00 89.94 460 ARG A O 1
ATOM 3651 N N . THR A 1 461 ? -23.074 0.169 27.090 1.00 85.19 461 THR A N 1
ATOM 3652 C CA . THR A 1 461 ? -24.272 0.684 26.407 1.00 85.19 461 THR A CA 1
ATOM 3653 C C . THR A 1 461 ? -23.961 1.783 25.396 1.00 85.19 461 THR A C 1
ATOM 3655 O O . THR A 1 461 ? -24.762 2.028 24.498 1.00 85.19 461 THR A O 1
ATOM 3658 N N . LYS A 1 462 ? -22.804 2.449 25.519 1.00 85.38 462 LYS A N 1
ATOM 3659 C CA . LYS A 1 462 ? -22.372 3.469 24.558 1.00 85.38 462 LYS A CA 1
ATOM 3660 C C . LYS A 1 462 ? -21.738 2.831 23.315 1.00 85.38 462 LYS A C 1
ATOM 3662 O O . LYS A 1 462 ? -20.946 1.897 23.486 1.00 85.38 462 LYS A O 1
ATOM 3667 N N . PRO A 1 463 ? -22.015 3.357 22.104 1.00 85.06 463 PRO A N 1
ATOM 3668 C CA . PRO A 1 463 ? -21.342 2.918 20.889 1.00 85.06 463 PRO A CA 1
ATOM 3669 C C . PRO A 1 463 ? -19.818 3.014 20.989 1.00 85.06 463 PRO A C 1
ATOM 3671 O O . PRO A 1 463 ? -19.270 3.790 21.781 1.00 85.06 463 PRO A O 1
ATOM 3674 N N . VAL A 1 464 ? -19.137 2.196 20.192 1.00 93.81 464 VAL A N 1
ATOM 3675 C CA . VAL A 1 464 ? -17.677 2.052 20.209 1.00 93.81 464 VAL A CA 1
ATOM 3676 C C . VAL A 1 464 ? -17.141 2.000 18.791 1.00 93.81 464 VAL A C 1
ATOM 3678 O O . VAL A 1 464 ? -17.716 1.320 17.946 1.00 93.81 464 VAL A O 1
ATOM 3681 N N . ALA A 1 465 ? -15.997 2.635 18.550 1.00 96.19 465 ALA A N 1
ATOM 3682 C CA . ALA A 1 465 ? -15.184 2.348 17.373 1.00 96.19 465 ALA A CA 1
ATOM 3683 C C . ALA A 1 465 ? -13.938 1.537 17.759 1.00 96.19 465 ALA A C 1
ATOM 3685 O O . ALA A 1 465 ? -13.291 1.816 18.769 1.00 96.19 465 ALA A O 1
ATOM 3686 N N . ILE A 1 466 ? -13.591 0.540 16.950 1.00 96.56 466 ILE A N 1
ATOM 3687 C CA . ILE A 1 466 ? -12.360 -0.240 17.079 1.00 96.56 466 ILE A CA 1
ATOM 3688 C C . ILE A 1 466 ? -11.510 0.023 15.837 1.00 96.56 466 ILE A C 1
ATOM 3690 O O . ILE A 1 466 ? -11.930 -0.276 14.721 1.00 96.56 466 ILE A O 1
ATOM 3694 N N . VAL A 1 467 ? -10.324 0.591 16.041 1.00 95.81 467 VAL A N 1
ATOM 3695 C CA . VAL A 1 467 ? -9.291 0.766 15.020 1.00 95.81 467 VAL A CA 1
ATOM 3696 C C . VAL A 1 467 ? -8.314 -0.398 15.124 1.00 95.81 467 VAL A C 1
ATOM 3698 O O . VAL A 1 467 ? -7.747 -0.642 16.191 1.00 95.81 467 VAL A O 1
ATOM 3701 N N . ILE A 1 468 ? -8.126 -1.119 14.024 1.00 94.56 468 ILE A N 1
ATOM 3702 C CA . ILE A 1 468 ? -7.321 -2.336 13.971 1.00 94.56 468 ILE A CA 1
ATOM 3703 C C . ILE A 1 468 ? -6.139 -2.120 13.037 1.00 94.56 468 ILE A C 1
ATOM 3705 O O . ILE A 1 468 ? -6.325 -1.898 11.841 1.00 94.56 468 ILE A O 1
ATOM 3709 N N . ASP A 1 469 ? -4.928 -2.262 13.571 1.00 91.94 469 ASP A N 1
ATOM 3710 C CA . ASP A 1 469 ? -3.735 -2.449 12.751 1.00 91.94 469 ASP A CA 1
ATOM 3711 C C . ASP A 1 469 ? -3.672 -3.910 12.290 1.00 91.94 469 ASP A C 1
ATOM 3713 O O . ASP A 1 469 ? -3.369 -4.818 13.074 1.00 91.94 469 ASP A O 1
ATOM 3717 N N . ALA A 1 470 ? -3.978 -4.129 11.011 1.00 90.69 470 ALA A N 1
ATOM 3718 C CA . ALA A 1 470 ? -3.936 -5.435 10.363 1.00 90.69 470 ALA A CA 1
ATOM 3719 C C . ALA A 1 470 ? -2.621 -5.690 9.616 1.00 90.69 470 ALA A C 1
ATOM 3721 O O . ALA A 1 470 ? -2.452 -6.757 9.018 1.00 90.69 470 ALA A O 1
ATOM 3722 N N . THR A 1 471 ? -1.658 -4.759 9.669 1.00 86.62 471 THR A N 1
ATOM 3723 C CA . THR A 1 471 ? -0.391 -4.862 8.930 1.00 86.62 471 THR A CA 1
ATOM 3724 C C . THR A 1 471 ? 0.280 -6.210 9.166 1.00 86.62 471 THR A C 1
ATOM 3726 O O . THR A 1 471 ? 0.646 -6.894 8.214 1.00 86.62 471 THR A O 1
ATOM 3729 N N . THR A 1 472 ? 0.386 -6.631 10.426 1.00 83.00 472 THR A N 1
ATOM 3730 C CA . THR A 1 472 ? 0.977 -7.913 10.824 1.00 83.00 472 THR A CA 1
ATOM 3731 C C . THR A 1 472 ? -0.071 -8.938 11.261 1.00 83.00 472 THR A C 1
ATOM 3733 O O . THR A 1 472 ? 0.251 -9.792 12.068 1.00 83.00 472 THR A O 1
ATOM 3736 N N . SER A 1 473 ? -1.311 -8.896 10.758 1.00 87.00 473 SER A N 1
ATOM 3737 C CA . SER A 1 473 ? -2.369 -9.872 11.100 1.00 87.00 473 SER A CA 1
ATOM 3738 C C . SER A 1 473 ? -2.865 -10.647 9.882 1.00 87.00 473 SER A C 1
ATOM 3740 O O . SER A 1 473 ? -3.099 -10.031 8.848 1.00 87.00 473 SER A O 1
ATOM 3742 N N . LEU A 1 474 ? -3.057 -11.963 9.978 1.00 89.00 474 LEU A N 1
ATOM 3743 C CA . LEU A 1 474 ? -3.698 -12.727 8.901 1.00 89.00 474 LEU A CA 1
ATOM 3744 C C . LEU A 1 474 ? -5.210 -12.481 8.898 1.00 89.00 474 LEU A C 1
ATOM 3746 O O . LEU A 1 474 ? -5.865 -12.531 9.938 1.00 89.00 474 LEU A O 1
ATOM 3750 N N . TYR A 1 475 ? -5.783 -12.273 7.717 1.00 91.69 475 TYR A N 1
ATOM 3751 C CA . TYR A 1 475 ? -7.198 -11.958 7.517 1.00 91.69 475 TYR A CA 1
ATOM 3752 C C . TYR A 1 475 ? -8.132 -13.001 8.116 1.00 91.69 475 TYR A C 1
ATOM 3754 O O . TYR A 1 475 ? -9.154 -12.663 8.711 1.00 91.69 475 TYR A O 1
ATOM 3762 N N . LYS A 1 476 ? -7.756 -14.278 8.029 1.00 90.38 476 LYS A N 1
ATOM 3763 C CA . LYS A 1 476 ? -8.527 -15.374 8.622 1.00 90.38 476 LYS A CA 1
ATOM 3764 C C . LYS A 1 476 ? -8.673 -15.265 10.148 1.00 90.38 476 LYS A C 1
ATOM 3766 O O . LYS A 1 476 ? -9.670 -15.760 10.667 1.00 90.38 476 LYS A O 1
ATOM 3771 N N . ASN A 1 477 ? -7.748 -14.586 10.835 1.00 89.25 477 ASN A N 1
ATOM 3772 C CA . ASN A 1 477 ? -7.748 -14.422 12.293 1.00 89.25 477 ASN A CA 1
ATOM 3773 C C . ASN A 1 477 ? -8.585 -13.220 12.763 1.00 89.25 477 ASN A C 1
ATOM 3775 O O . ASN A 1 477 ? -8.729 -13.003 13.963 1.00 89.25 477 ASN A O 1
ATOM 3779 N N . MET A 1 478 ? -9.140 -12.434 11.836 1.00 93.12 478 MET A N 1
ATOM 3780 C CA . MET A 1 478 ? -10.015 -11.295 12.140 1.00 93.12 478 MET A CA 1
ATOM 3781 C C . MET A 1 478 ? -11.503 -11.606 11.929 1.00 93.12 478 MET A C 1
ATOM 3783 O O . MET A 1 478 ? -12.345 -10.724 12.106 1.00 93.12 478 MET A O 1
ATOM 3787 N N . LYS A 1 479 ? -11.847 -12.851 11.573 1.00 95.88 479 LYS A N 1
ATOM 3788 C CA . LYS A 1 479 ? -13.242 -13.277 11.428 1.00 95.88 479 LYS A CA 1
ATOM 3789 C C . LYS A 1 479 ? -13.982 -13.107 12.745 1.00 95.88 479 LYS A C 1
ATOM 3791 O O . LYS A 1 479 ? -13.527 -13.568 13.790 1.00 95.88 479 LYS A O 1
ATOM 3796 N N . LEU A 1 480 ? -15.135 -12.455 12.676 1.00 97.12 480 LEU A N 1
ATOM 3797 C CA . LEU A 1 480 ? -15.955 -12.205 13.849 1.00 97.12 480 LEU A CA 1
ATOM 3798 C C . LEU A 1 480 ? -16.785 -13.441 14.193 1.00 97.12 480 LEU A C 1
ATOM 3800 O O . LEU A 1 480 ? -17.251 -14.157 13.304 1.00 97.12 480 LEU A O 1
ATOM 3804 N N . ASP A 1 481 ? -17.022 -13.640 15.481 1.00 97.31 481 ASP A N 1
ATOM 3805 C CA . ASP A 1 481 ? -18.024 -14.568 15.988 1.00 97.31 481 ASP A CA 1
ATOM 3806 C C . ASP A 1 481 ? -19.420 -13.925 15.946 1.00 97.31 481 ASP A C 1
ATOM 3808 O O . ASP A 1 481 ? -19.564 -12.702 15.874 1.00 97.31 481 ASP A O 1
ATOM 3812 N N . ASP A 1 482 ? -20.478 -14.738 15.966 1.00 97.50 482 ASP A N 1
ATOM 3813 C CA . ASP A 1 482 ? -21.844 -14.264 15.701 1.00 97.50 482 ASP A CA 1
ATOM 3814 C C . ASP A 1 482 ? -22.359 -13.230 16.720 1.00 97.50 482 ASP A C 1
ATOM 3816 O O . ASP A 1 482 ? -23.099 -12.315 16.351 1.00 97.50 482 ASP A O 1
ATOM 3820 N N . ASP A 1 483 ? -21.937 -13.319 17.985 1.00 96.69 483 ASP A N 1
ATOM 3821 C CA . ASP A 1 483 ? -22.245 -12.323 19.016 1.00 96.69 483 ASP A CA 1
ATOM 3822 C C . ASP A 1 483 ? -21.589 -10.966 18.723 1.00 96.69 483 ASP A C 1
ATOM 3824 O O . ASP A 1 483 ? -22.208 -9.920 18.925 1.00 96.69 483 ASP A O 1
ATOM 3828 N N . VAL A 1 484 ? -20.370 -10.974 18.178 1.00 96.94 484 VAL A N 1
ATOM 3829 C CA . VAL A 1 484 ? -19.644 -9.765 17.773 1.00 96.94 484 VAL A CA 1
ATOM 3830 C C . VAL A 1 484 ? -20.199 -9.195 16.466 1.00 96.94 484 VAL A C 1
ATOM 3832 O O . VAL A 1 484 ? -20.412 -7.984 16.380 1.00 96.94 484 VAL A O 1
ATOM 3835 N N . LYS A 1 485 ? -20.517 -10.039 15.471 1.00 97.38 485 LYS A N 1
ATOM 3836 C CA . LYS A 1 485 ? -21.168 -9.604 14.218 1.00 97.38 485 LYS A CA 1
ATOM 3837 C C . LYS A 1 485 ? -22.455 -8.851 14.497 1.00 97.38 485 LYS A C 1
ATOM 3839 O O . LYS A 1 485 ? -22.664 -7.784 13.929 1.00 97.38 485 LYS A O 1
ATOM 3844 N N . LYS A 1 486 ? -23.282 -9.370 15.409 1.00 96.31 486 LYS A N 1
ATOM 3845 C CA . LYS A 1 486 ? -24.547 -8.742 15.794 1.00 96.31 486 LYS A CA 1
ATOM 3846 C C . LYS A 1 486 ? -24.350 -7.300 16.272 1.00 96.31 486 LYS A C 1
ATOM 3848 O O . LYS A 1 486 ? -25.128 -6.430 15.899 1.00 96.31 486 LYS A O 1
ATOM 3853 N N . LEU A 1 487 ? -23.287 -7.016 17.029 1.00 96.56 487 LEU A N 1
ATOM 3854 C CA . LEU A 1 487 ? -22.983 -5.650 17.472 1.00 96.56 487 LEU A CA 1
ATOM 3855 C C . LEU A 1 487 ? -22.656 -4.705 16.309 1.00 96.56 487 LEU A C 1
ATOM 3857 O O . LEU A 1 487 ? -23.022 -3.532 16.366 1.00 96.56 487 LEU A O 1
ATOM 3861 N N . VAL A 1 488 ? -21.977 -5.198 15.272 1.00 96.00 488 VAL A N 1
ATOM 3862 C CA . VAL A 1 488 ? -21.674 -4.421 14.059 1.00 96.00 488 VAL A CA 1
ATOM 3863 C C . VAL A 1 488 ? -22.939 -4.216 13.222 1.00 96.00 488 VAL A C 1
ATOM 3865 O O . VAL A 1 488 ? -23.238 -3.095 12.820 1.00 96.00 488 VAL A O 1
ATOM 3868 N N . GLU A 1 489 ? -23.726 -5.276 13.018 1.00 95.44 489 GLU A N 1
ATOM 3869 C CA . GLU A 1 489 ? -25.001 -5.252 12.282 1.00 95.44 489 GLU A CA 1
ATOM 3870 C C . GLU A 1 489 ? -26.009 -4.273 12.906 1.00 95.44 489 GLU A C 1
ATOM 3872 O O . GLU A 1 489 ? -26.675 -3.521 12.197 1.00 95.44 489 GLU A O 1
ATOM 3877 N N . GLU A 1 490 ? -26.074 -4.226 14.238 1.00 94.50 490 GLU A N 1
ATOM 3878 C CA . GLU A 1 490 ? -26.920 -3.296 14.992 1.00 94.50 490 GLU A CA 1
ATOM 3879 C C . GLU A 1 490 ? -26.330 -1.879 15.096 1.00 94.50 490 GLU A C 1
ATOM 3881 O O . GLU A 1 490 ? -26.964 -1.004 15.687 1.00 94.50 490 GLU A O 1
ATOM 3886 N N . GLY A 1 491 ? -25.123 -1.630 14.575 1.00 93.31 491 GLY A N 1
ATOM 3887 C CA . GLY A 1 491 ? -24.450 -0.330 14.639 1.00 93.31 491 GLY A CA 1
ATOM 3888 C C . GLY A 1 491 ? -23.969 0.067 16.042 1.00 93.31 491 GLY A C 1
ATOM 3889 O O . GLY A 1 491 ? -23.792 1.254 16.320 1.00 93.31 491 GLY A O 1
ATOM 3890 N N . ASN A 1 492 ? -23.786 -0.893 16.950 1.00 94.31 492 ASN A N 1
ATOM 3891 C CA . ASN A 1 492 ? -23.253 -0.657 18.297 1.00 94.31 492 ASN A CA 1
ATOM 3892 C C . ASN A 1 492 ? -21.714 -0.639 18.312 1.00 94.31 492 ASN A C 1
ATOM 3894 O O . ASN A 1 492 ? -21.112 -0.001 19.178 1.00 94.31 492 ASN A O 1
ATOM 3898 N N . VAL A 1 493 ? -21.082 -1.316 17.349 1.00 96.06 493 VAL A N 1
ATOM 3899 C CA . VAL A 1 493 ? -19.627 -1.331 17.156 1.00 96.06 493 VAL A CA 1
ATOM 3900 C C . VAL A 1 493 ? -19.292 -0.965 15.713 1.00 96.06 493 VAL A C 1
ATOM 3902 O O . VAL A 1 493 ? -19.785 -1.590 14.781 1.00 96.06 493 VAL A O 1
ATOM 3905 N N . SER A 1 494 ? -18.422 0.027 15.539 1.00 97.69 494 SER A N 1
ATOM 3906 C CA . SER A 1 494 ? -17.754 0.322 14.269 1.00 97.69 494 SER A CA 1
ATOM 3907 C C . SER A 1 494 ? -16.376 -0.325 14.241 1.00 97.69 494 SER A C 1
ATOM 3909 O O . SER A 1 494 ? -15.671 -0.310 15.250 1.00 97.69 494 SER A O 1
ATOM 3911 N N . ILE A 1 495 ? -15.970 -0.855 13.090 1.00 97.94 495 ILE A N 1
ATOM 3912 C CA . ILE A 1 495 ? -14.654 -1.476 12.901 1.00 97.94 495 ILE A CA 1
ATOM 3913 C C . ILE A 1 495 ? -13.966 -0.792 11.727 1.00 97.94 495 ILE A C 1
ATOM 3915 O O . ILE A 1 495 ? -14.489 -0.798 10.616 1.00 97.94 495 ILE A O 1
ATOM 3919 N N . ILE A 1 496 ? -12.792 -0.218 11.976 1.00 97.81 496 ILE A N 1
ATOM 3920 C CA . ILE A 1 496 ? -11.951 0.433 10.969 1.00 97.81 496 ILE A CA 1
ATOM 3921 C C . ILE A 1 496 ? -10.609 -0.285 10.963 1.00 97.81 496 ILE A C 1
ATOM 3923 O O . ILE A 1 496 ? -9.923 -0.344 11.981 1.00 97.81 496 ILE A O 1
ATOM 3927 N N . ILE A 1 497 ? -10.234 -0.833 9.818 1.00 96.56 497 ILE A N 1
ATOM 3928 C CA . ILE A 1 497 ? -8.988 -1.564 9.626 1.00 96.56 497 ILE A CA 1
ATOM 3929 C C . ILE A 1 497 ? -8.031 -0.673 8.846 1.00 96.56 497 ILE A C 1
ATOM 3931 O O . ILE A 1 497 ? -8.424 -0.053 7.856 1.00 96.56 497 ILE A O 1
ATOM 3935 N N . HIS A 1 498 ? -6.775 -0.619 9.278 1.00 94.06 498 HIS A N 1
ATOM 3936 C CA . HIS A 1 498 ? -5.695 -0.053 8.485 1.00 94.06 498 HIS A CA 1
ATOM 3937 C C . HIS A 1 498 ? -4.550 -1.053 8.330 1.00 94.06 498 HIS A C 1
ATOM 3939 O O . HIS A 1 498 ? -4.282 -1.873 9.209 1.00 94.06 498 HIS A O 1
ATOM 3945 N N . GLU A 1 499 ? -3.846 -0.969 7.208 1.00 89.25 499 GLU A N 1
ATOM 3946 C CA . GLU A 1 499 ? -2.720 -1.850 6.913 1.00 89.25 499 GLU A CA 1
ATOM 3947 C C . GLU A 1 499 ? -1.664 -1.173 6.032 1.00 89.25 499 GLU A C 1
ATOM 3949 O O . GLU A 1 499 ? -1.952 -0.274 5.239 1.00 89.25 499 GLU A O 1
ATOM 3954 N N . SER A 1 500 ? -0.418 -1.627 6.176 1.00 86.44 500 SER A N 1
ATOM 3955 C CA . SER A 1 500 ? 0.674 -1.361 5.236 1.00 86.44 500 SER A CA 1
ATOM 3956 C C . SER A 1 500 ? 0.840 -2.539 4.279 1.00 86.44 500 SER A C 1
ATOM 3958 O O . SER A 1 500 ? 1.050 -3.668 4.723 1.00 86.44 500 SER A O 1
ATOM 3960 N N . HIS A 1 501 ? 0.859 -2.276 2.971 1.00 80.12 501 HIS A N 1
ATOM 3961 C CA . HIS A 1 501 ? 1.202 -3.293 1.957 1.00 80.12 501 HIS A CA 1
ATOM 3962 C C . HIS A 1 501 ? 2.700 -3.362 1.665 1.00 80.12 501 HIS A C 1
ATOM 3964 O O . HIS A 1 501 ? 3.150 -4.057 0.760 1.00 80.12 501 HIS A O 1
ATOM 3970 N N . GLN A 1 502 ? 3.491 -2.635 2.443 1.00 70.81 502 GLN A N 1
ATOM 3971 C CA . GLN A 1 502 ? 4.903 -2.444 2.163 1.00 70.81 502 GLN A CA 1
ATOM 3972 C C . GLN A 1 502 ? 5.776 -3.517 2.829 1.00 70.81 502 GLN A C 1
ATOM 3974 O O . GLN A 1 502 ? 6.894 -3.795 2.399 1.00 70.81 502 GLN A O 1
ATOM 3979 N N . LYS A 1 503 ? 5.255 -4.145 3.891 1.00 64.25 503 LYS A N 1
ATOM 3980 C CA . LYS A 1 503 ? 5.949 -5.210 4.629 1.00 64.25 503 LYS A CA 1
ATOM 3981 C C . LYS A 1 503 ? 5.808 -6.586 3.984 1.00 64.25 503 LYS A C 1
ATOM 3983 O O . LYS A 1 503 ? 6.712 -7.404 4.122 1.00 64.25 503 LYS A O 1
ATOM 3988 N N . PHE A 1 504 ? 4.698 -6.833 3.289 1.00 55.91 504 PHE A N 1
ATOM 3989 C CA . PHE A 1 504 ? 4.365 -8.115 2.667 1.00 55.91 504 PHE A CA 1
ATOM 3990 C C . PHE A 1 504 ? 3.733 -7.830 1.308 1.00 55.91 504 PHE A C 1
ATOM 3992 O O . PHE A 1 504 ? 2.575 -7.424 1.254 1.00 55.91 504 PHE A O 1
ATOM 3999 N N . GLY A 1 505 ? 4.464 -7.996 0.206 1.00 54.72 505 GLY A N 1
ATOM 4000 C CA . GLY A 1 505 ? 3.828 -7.845 -1.098 1.00 54.72 505 GLY A CA 1
ATOM 4001 C C . GLY A 1 505 ? 4.740 -7.492 -2.254 1.00 54.72 505 GLY A C 1
ATOM 4002 O O . GLY A 1 505 ? 5.914 -7.219 -2.110 1.00 54.72 505 GLY A O 1
ATOM 4003 N N . LEU A 1 506 ? 4.166 -7.444 -3.449 1.00 60.56 506 LEU A N 1
ATOM 4004 C CA . LEU A 1 506 ? 4.872 -7.080 -4.685 1.00 60.56 506 LEU A CA 1
ATOM 4005 C C . LEU A 1 506 ? 5.439 -5.653 -4.668 1.00 60.56 506 LEU A C 1
ATOM 4007 O O . LEU A 1 506 ? 6.303 -5.328 -5.475 1.00 60.56 506 LEU A O 1
ATOM 4011 N N . ILE A 1 507 ? 4.980 -4.829 -3.724 1.00 56.62 507 ILE A N 1
ATOM 4012 C CA . ILE A 1 507 ? 5.487 -3.492 -3.416 1.00 56.62 507 ILE A CA 1
ATOM 4013 C C . ILE A 1 507 ? 6.716 -3.633 -2.493 1.00 56.62 507 ILE A C 1
ATOM 4015 O O . ILE A 1 507 ? 6.813 -3.046 -1.420 1.00 56.62 507 ILE A O 1
ATOM 4019 N N . HIS A 1 508 ? 7.658 -4.486 -2.897 1.00 52.69 508 HIS A N 1
ATOM 4020 C CA . HIS A 1 508 ? 8.946 -4.709 -2.236 1.00 52.69 508 HIS A CA 1
ATOM 4021 C C . HIS A 1 508 ? 10.022 -3.853 -2.895 1.00 52.69 508 HIS A C 1
ATOM 4023 O O . HIS A 1 508 ? 11.124 -4.312 -3.176 1.00 52.69 508 HIS A O 1
ATOM 4029 N N . SER A 1 509 ? 9.719 -2.596 -3.171 1.00 52.91 509 SER A N 1
ATOM 4030 C CA . SER A 1 509 ? 10.655 -1.705 -3.836 1.00 52.91 509 SER A CA 1
ATOM 4031 C C . SER A 1 509 ? 10.559 -0.297 -3.309 1.00 52.91 509 SER A C 1
ATOM 4033 O O . SER A 1 509 ? 9.480 0.114 -2.893 1.00 52.91 509 SER A O 1
ATOM 4035 N N . ASP A 1 510 ? 11.644 0.458 -3.449 1.00 54.47 510 ASP A N 1
ATOM 4036 C CA . ASP A 1 510 ? 11.713 1.896 -3.162 1.00 54.47 510 ASP A CA 1
ATOM 4037 C C . ASP A 1 510 ? 10.765 2.748 -4.056 1.00 54.47 510 ASP A C 1
ATOM 4039 O O . ASP A 1 510 ? 10.887 3.968 -4.071 1.00 54.47 510 ASP A O 1
ATOM 4043 N N . GLN A 1 511 ? 9.855 2.128 -4.828 1.00 59.56 511 GLN A N 1
ATOM 4044 C CA . GLN A 1 511 ? 8.982 2.788 -5.802 1.00 59.56 511 GLN A CA 1
ATOM 4045 C C . GLN A 1 511 ? 7.748 3.434 -5.180 1.00 59.56 511 GLN A C 1
ATOM 4047 O O . GLN A 1 511 ? 7.782 4.606 -4.837 1.00 59.56 511 GLN A O 1
ATOM 4052 N N . ALA A 1 512 ? 6.665 2.676 -5.014 1.00 65.81 512 ALA A N 1
ATOM 4053 C CA . ALA A 1 512 ? 5.424 3.203 -4.467 1.00 65.81 512 ALA A CA 1
ATOM 4054 C C . ALA A 1 512 ? 5.303 2.861 -2.987 1.00 65.81 512 ALA A C 1
ATOM 4056 O O . ALA A 1 512 ? 5.568 1.736 -2.557 1.00 65.81 512 ALA A O 1
ATOM 4057 N N . GLN A 1 513 ? 4.851 3.825 -2.197 1.00 75.75 513 GLN A N 1
ATOM 4058 C CA . GLN A 1 513 ? 4.495 3.597 -0.810 1.00 75.75 513 GLN A CA 1
ATOM 4059 C C . GLN A 1 513 ? 2.973 3.576 -0.668 1.00 75.75 513 GLN A C 1
ATOM 4061 O O . GLN A 1 513 ? 2.289 4.507 -1.076 1.00 75.75 513 GLN A O 1
ATOM 4066 N N . TYR A 1 514 ? 2.443 2.494 -0.093 1.00 85.81 514 TYR A N 1
ATOM 4067 C CA . TYR A 1 514 ? 1.004 2.275 -0.037 1.00 85.81 514 TYR A CA 1
ATOM 4068 C C . TYR A 1 514 ? 0.546 1.743 1.317 1.00 85.81 514 TYR A C 1
ATOM 4070 O O . TYR A 1 514 ? 1.095 0.785 1.873 1.00 85.81 514 TYR A O 1
ATOM 4078 N N . GLY A 1 515 ? -0.488 2.382 1.839 1.00 90.12 515 GLY A N 1
ATOM 4079 C CA . GLY A 1 515 ? -1.324 1.868 2.901 1.00 90.12 515 GLY A CA 1
ATOM 4080 C C . GLY A 1 515 ? -2.783 1.912 2.478 1.00 90.12 515 GLY A C 1
ATOM 4081 O O . GLY A 1 515 ? -3.158 2.513 1.468 1.00 90.12 515 GLY A O 1
ATOM 4082 N N . ARG A 1 516 ? -3.611 1.250 3.271 1.00 93.00 516 ARG A N 1
ATOM 4083 C CA . ARG A 1 516 ? -5.035 1.133 3.001 1.00 93.00 516 ARG A CA 1
ATOM 4084 C C . ARG A 1 516 ? -5.811 1.241 4.298 1.00 93.00 516 ARG A C 1
ATOM 4086 O O . ARG A 1 516 ? -5.385 0.702 5.317 1.00 93.00 516 ARG A O 1
ATOM 4093 N N . VAL A 1 517 ? -6.943 1.927 4.239 1.00 96.44 517 VAL A N 1
ATOM 4094 C CA . VAL A 1 517 ? -7.947 1.989 5.299 1.00 96.44 517 VAL A CA 1
ATOM 4095 C C . VAL A 1 517 ? -9.261 1.510 4.725 1.00 96.44 517 VAL A C 1
ATOM 4097 O O . VAL A 1 517 ? -9.623 1.909 3.621 1.00 96.44 517 VAL A O 1
ATOM 4100 N N . PHE A 1 518 ? -9.983 0.682 5.462 1.00 96.94 518 PHE A N 1
ATOM 4101 C CA . PHE A 1 518 ? -11.351 0.320 5.122 1.00 96.94 518 PHE A CA 1
ATOM 4102 C C . PHE A 1 518 ? -12.119 -0.071 6.381 1.00 96.94 518 PHE A C 1
ATOM 4104 O O . PHE A 1 518 ? -11.547 -0.605 7.332 1.00 96.94 518 PHE A O 1
ATOM 4111 N N . GLY A 1 519 ? -13.414 0.224 6.430 1.00 97.19 519 GLY A N 1
ATOM 4112 C CA . GLY A 1 519 ? -14.181 0.000 7.649 1.00 97.19 519 GLY A CA 1
ATOM 4113 C C . GLY A 1 519 ? -15.687 0.124 7.501 1.00 97.19 519 GLY A C 1
ATOM 4114 O O . GLY A 1 519 ? -16.205 0.630 6.507 1.00 97.19 519 GLY A O 1
ATOM 4115 N N . TRP A 1 520 ? -16.372 -0.326 8.548 1.00 97.06 520 TRP A N 1
ATOM 4116 C CA . TRP A 1 520 ? -17.798 -0.139 8.767 1.00 97.06 520 TRP A CA 1
ATOM 4117 C C . TRP A 1 520 ? -18.000 0.856 9.901 1.00 97.06 520 TRP A C 1
ATOM 4119 O O . TRP A 1 520 ? -17.628 0.595 11.047 1.00 97.06 520 TRP A O 1
ATOM 4129 N N . CYS A 1 521 ? -18.582 2.001 9.560 1.00 96.94 521 CYS A N 1
ATOM 4130 C CA . CYS A 1 521 ? -18.867 3.095 10.477 1.00 96.94 521 CYS A CA 1
ATOM 4131 C C . CYS A 1 521 ? -20.373 3.159 10.738 1.00 96.94 521 CYS A C 1
ATOM 4133 O O . CYS A 1 521 ? -21.157 3.302 9.807 1.00 96.94 521 CYS A O 1
ATOM 4135 N N . SER A 1 522 ? -20.798 3.065 11.993 1.00 95.06 522 SER A N 1
ATOM 4136 C CA . SER A 1 522 ? -22.216 3.101 12.351 1.00 95.06 522 SER A CA 1
ATOM 4137 C C . SER A 1 522 ? -22.834 4.477 12.117 1.00 95.06 522 SER A C 1
ATOM 4139 O O . SER A 1 522 ? -22.338 5.502 12.597 1.00 95.06 522 SER A O 1
ATOM 4141 N N . LYS A 1 523 ? -23.997 4.478 11.470 1.00 94.00 523 LYS A N 1
ATOM 4142 C CA . LYS A 1 523 ? -24.827 5.664 11.222 1.00 94.00 523 LYS A CA 1
ATOM 4143 C C . LYS A 1 523 ? -25.376 6.285 12.507 1.00 94.00 523 LYS A C 1
ATOM 4145 O O . LYS A 1 523 ? -25.800 7.435 12.499 1.00 94.00 523 LYS A O 1
ATOM 4150 N N . LYS A 1 524 ? -25.345 5.559 13.633 1.00 90.94 524 LYS A N 1
ATOM 4151 C CA . LYS A 1 524 ? -25.776 6.085 14.939 1.00 90.94 524 LYS A CA 1
ATOM 4152 C C . LYS A 1 524 ? -24.831 7.145 15.501 1.00 90.94 524 LYS A C 1
ATOM 4154 O O . LYS A 1 524 ? -25.236 7.904 16.375 1.00 90.94 524 LYS A O 1
ATOM 4159 N N . HIS A 1 525 ? -23.568 7.150 15.075 1.00 89.25 525 HIS A N 1
ATOM 4160 C CA . HIS A 1 525 ? -22.542 8.007 15.673 1.00 89.25 525 HIS A CA 1
ATOM 4161 C C . HIS A 1 525 ? -21.562 8.616 14.671 1.00 89.25 525 HIS A C 1
ATOM 4163 O O . HIS A 1 525 ? -20.697 9.393 15.068 1.00 89.25 525 HIS A O 1
ATOM 4169 N N . PHE A 1 526 ? -21.684 8.299 13.387 1.00 94.31 526 PHE A N 1
ATOM 4170 C CA . PHE A 1 526 ? -21.018 9.026 12.318 1.00 94.31 526 PHE A CA 1
ATOM 4171 C C . PHE A 1 526 ? -22.065 9.667 11.420 1.00 94.31 526 PHE A C 1
ATOM 4173 O O . PHE A 1 526 ? -23.001 9.006 10.971 1.00 94.31 526 PHE A O 1
ATOM 4180 N N . LYS A 1 527 ? -21.888 10.958 11.145 1.00 92.75 527 LYS A N 1
ATOM 4181 C CA . LYS A 1 527 ? -22.677 11.650 10.131 1.00 92.75 527 LYS A CA 1
ATOM 4182 C C . LYS A 1 527 ? -22.244 11.169 8.756 1.00 92.75 527 LYS A C 1
ATOM 4184 O O . LYS A 1 527 ? -21.053 11.158 8.460 1.00 92.75 527 LYS A O 1
ATOM 4189 N N . GLU A 1 528 ? -23.216 10.846 7.914 1.00 92.94 528 GLU A N 1
ATOM 4190 C CA . GLU A 1 528 ? -22.972 10.402 6.539 1.00 92.94 528 GLU A CA 1
ATOM 4191 C C . GLU A 1 528 ? -22.135 11.424 5.759 1.00 92.94 528 GLU A C 1
ATOM 4193 O O . GLU A 1 528 ? -21.078 11.070 5.258 1.00 92.94 528 GLU A O 1
ATOM 4198 N N . MET A 1 529 ? -22.489 12.710 5.834 1.00 95.00 529 MET A N 1
ATOM 4199 C CA . MET A 1 529 ? -21.744 13.812 5.205 1.00 95.00 529 MET A CA 1
ATOM 4200 C C . MET A 1 529 ? -20.263 13.908 5.631 1.00 95.00 529 MET A C 1
ATOM 4202 O O . MET A 1 529 ? -19.405 14.257 4.821 1.00 95.00 529 MET A O 1
ATOM 4206 N N . ASP A 1 530 ? -19.929 13.600 6.894 1.00 94.19 530 ASP A N 1
ATOM 4207 C CA . ASP A 1 530 ? -18.527 13.591 7.348 1.00 94.19 530 ASP A CA 1
ATOM 4208 C C . ASP A 1 530 ? -17.749 12.426 6.710 1.00 94.19 530 ASP A C 1
ATOM 4210 O O . ASP A 1 530 ? -16.577 12.583 6.369 1.00 94.19 530 ASP A O 1
ATOM 4214 N N . LEU A 1 531 ? -18.394 11.266 6.541 1.00 95.31 531 LEU A N 1
ATOM 4215 C CA . LEU A 1 531 ? -17.802 10.104 5.877 1.00 95.31 531 LEU A CA 1
ATOM 4216 C C . LEU A 1 531 ? -17.691 10.320 4.362 1.00 95.31 531 LEU A C 1
ATOM 4218 O O . LEU A 1 531 ? -16.652 9.997 3.792 1.00 95.31 531 LEU A O 1
ATOM 4222 N N . GLU A 1 532 ? -18.705 10.921 3.735 1.00 95.75 532 GLU A N 1
ATOM 4223 C CA . GLU A 1 532 ? -18.697 11.316 2.320 1.00 95.75 532 GLU A CA 1
ATOM 4224 C C . GLU A 1 532 ? -17.534 12.263 2.023 1.00 95.75 532 GLU A C 1
ATOM 4226 O O . GLU A 1 532 ? -16.767 12.006 1.104 1.00 95.75 532 GLU A O 1
ATOM 4231 N N . THR A 1 533 ? -17.304 13.274 2.869 1.00 96.50 533 THR A N 1
ATOM 4232 C CA . THR A 1 533 ? -16.162 14.193 2.710 1.00 96.50 533 THR A CA 1
ATOM 4233 C C . THR A 1 533 ? -14.819 13.452 2.747 1.00 96.50 533 THR A C 1
ATOM 4235 O O . THR A 1 533 ? -13.919 13.741 1.962 1.00 96.50 533 THR A O 1
ATOM 4238 N N . ILE A 1 534 ? -14.647 12.482 3.654 1.00 95.56 534 ILE A N 1
ATOM 4239 C CA . ILE A 1 534 ? -13.411 11.679 3.723 1.00 95.56 534 ILE A CA 1
ATOM 4240 C C . ILE A 1 534 ? -13.270 10.795 2.475 1.00 95.56 534 ILE A C 1
ATOM 4242 O O . ILE A 1 534 ? -12.162 10.608 1.962 1.00 95.56 534 ILE A O 1
ATOM 4246 N N . GLN A 1 535 ? -14.382 10.260 1.973 1.00 96.12 535 GLN A N 1
ATOM 4247 C CA . GLN A 1 535 ? -14.417 9.421 0.781 1.00 96.12 535 GLN A CA 1
ATOM 4248 C C . GLN A 1 535 ? -14.087 10.221 -0.490 1.00 96.12 535 GLN A C 1
ATOM 4250 O O . GLN A 1 535 ? -13.299 9.752 -1.311 1.00 96.12 535 GLN A O 1
ATOM 4255 N N . GLU A 1 536 ? -14.622 11.438 -0.611 1.00 97.06 536 GLU A N 1
ATOM 4256 C CA . GLU A 1 536 ? -14.315 12.404 -1.672 1.00 97.06 536 GLU A CA 1
ATOM 4257 C C . GLU A 1 536 ? -12.848 12.831 -1.628 1.00 97.06 536 GLU A C 1
ATOM 4259 O O . GLU A 1 536 ? -12.145 12.714 -2.627 1.00 97.06 536 GLU A O 1
ATOM 4264 N N . ASN A 1 537 ? -12.338 13.203 -0.453 1.00 97.31 537 ASN A N 1
ATOM 4265 C CA . ASN A 1 537 ? -10.918 13.503 -0.273 1.00 97.31 537 ASN A CA 1
ATOM 4266 C C . ASN A 1 537 ? -10.026 12.317 -0.668 1.00 97.31 537 ASN A C 1
ATOM 4268 O O . ASN A 1 537 ? -8.956 12.516 -1.235 1.00 97.31 537 ASN A O 1
ATOM 4272 N N . SER A 1 538 ? -10.455 11.077 -0.393 1.00 96.75 538 SER A N 1
ATOM 4273 C CA . SER A 1 538 ? -9.702 9.892 -0.815 1.00 96.75 538 SER A CA 1
ATOM 4274 C C . SER A 1 538 ? -9.692 9.724 -2.331 1.00 96.75 538 SER A C 1
ATOM 4276 O O . SER A 1 538 ? -8.702 9.212 -2.852 1.00 96.75 538 SER A O 1
ATOM 4278 N N . ARG A 1 539 ? -10.780 10.080 -3.020 1.00 97.50 539 ARG A N 1
ATOM 4279 C CA . ARG A 1 539 ? -10.846 10.060 -4.484 1.00 97.50 539 ARG A CA 1
ATOM 4280 C C . ARG A 1 539 ? -9.898 11.106 -5.062 1.00 97.50 539 ARG A C 1
ATOM 4282 O O . ARG A 1 539 ? -9.093 10.783 -5.927 1.00 97.50 539 ARG A O 1
ATOM 4289 N N . ASP A 1 540 ? -9.935 12.321 -4.526 1.00 96.56 540 ASP A N 1
ATOM 4290 C CA . ASP A 1 540 ? -9.078 13.421 -4.970 1.00 96.56 540 ASP A CA 1
ATOM 4291 C C . ASP A 1 540 ? -7.589 13.103 -4.740 1.00 96.56 540 ASP A C 1
ATOM 4293 O O . ASP A 1 540 ? -6.765 13.287 -5.639 1.00 96.56 540 ASP A O 1
ATOM 4297 N N . ASP A 1 541 ? -7.244 12.553 -3.569 1.00 95.56 541 ASP A N 1
ATOM 4298 C CA . ASP A 1 541 ? -5.887 12.080 -3.274 1.00 95.56 541 ASP A CA 1
ATOM 4299 C C . ASP A 1 541 ? -5.474 10.967 -4.258 1.00 95.56 541 ASP A C 1
ATOM 4301 O O . ASP A 1 541 ? -4.364 10.982 -4.793 1.00 95.56 541 ASP A O 1
ATOM 4305 N N . PHE A 1 542 ? -6.366 10.012 -4.552 1.00 95.25 542 PHE A N 1
ATOM 4306 C CA . PHE A 1 542 ? -6.113 8.945 -5.527 1.00 95.25 542 PHE A CA 1
ATOM 4307 C C . PHE A 1 542 ? -5.860 9.486 -6.943 1.00 95.25 542 PHE A C 1
ATOM 4309 O O . PHE A 1 542 ? -4.980 8.979 -7.639 1.00 95.25 542 PHE A O 1
ATOM 4316 N N . TYR A 1 543 ? -6.580 10.527 -7.369 1.00 94.75 543 TYR A N 1
ATOM 4317 C CA . TYR A 1 543 ? -6.396 11.138 -8.694 1.00 94.75 543 TYR A CA 1
ATOM 4318 C C . TYR A 1 543 ? -5.065 11.868 -8.793 1.00 94.75 543 TYR A C 1
ATOM 4320 O O . TYR A 1 543 ? -4.410 11.826 -9.835 1.00 94.75 543 TYR A O 1
ATOM 4328 N N . LYS A 1 544 ? -4.658 12.519 -7.700 1.00 91.75 544 LYS A N 1
ATOM 4329 C CA . LYS A 1 544 ? -3.478 13.379 -7.679 1.00 91.75 544 LYS A CA 1
ATOM 4330 C C . LYS A 1 544 ? -2.164 12.614 -7.515 1.00 91.75 544 LYS A C 1
ATOM 4332 O O . LYS A 1 544 ? -1.156 13.055 -8.054 1.00 91.75 544 LYS A O 1
ATOM 4337 N N . HIS A 1 545 ? -2.156 11.495 -6.789 1.00 90.81 545 HIS A N 1
ATOM 4338 C CA . HIS A 1 545 ? -0.918 10.838 -6.352 1.00 90.81 545 HIS A CA 1
ATOM 4339 C C . HIS A 1 545 ? -0.700 9.479 -7.028 1.00 90.81 545 HIS A C 1
ATOM 4341 O O . HIS A 1 545 ? -1.476 8.535 -6.850 1.00 90.81 545 HIS A O 1
ATOM 4347 N N . VAL A 1 546 ? 0.392 9.338 -7.789 1.00 86.00 546 VAL A N 1
ATOM 4348 C CA . VAL A 1 546 ? 0.709 8.090 -8.507 1.00 86.00 546 VAL A CA 1
ATOM 4349 C C . VAL A 1 546 ? 0.967 6.910 -7.565 1.00 86.00 546 VAL A C 1
ATOM 4351 O O . VAL A 1 546 ? 0.539 5.795 -7.866 1.00 86.00 546 VAL A O 1
ATOM 4354 N N . ASP A 1 547 ? 1.563 7.146 -6.392 1.00 86.00 547 ASP A N 1
ATOM 4355 C CA . ASP A 1 547 ? 1.814 6.106 -5.385 1.00 86.00 547 ASP A CA 1
ATOM 4356 C C . ASP A 1 547 ? 0.516 5.382 -4.982 1.00 86.00 547 ASP A C 1
ATOM 4358 O O . ASP A 1 547 ? 0.484 4.152 -4.853 1.00 86.00 547 ASP A O 1
ATOM 4362 N N . LEU A 1 548 ? -0.587 6.133 -4.857 1.00 90.88 548 LEU A N 1
ATOM 4363 C CA . LEU A 1 548 ? -1.901 5.585 -4.516 1.00 90.88 548 LEU A CA 1
ATOM 4364 C C . LEU A 1 548 ? -2.496 4.775 -5.668 1.00 90.88 548 LEU A C 1
ATOM 4366 O O . LEU A 1 548 ? -3.100 3.726 -5.426 1.00 90.88 548 LEU A O 1
ATOM 4370 N N . ARG A 1 549 ? -2.289 5.222 -6.912 1.00 91.56 549 ARG A N 1
ATOM 4371 C CA . ARG A 1 549 ? -2.723 4.513 -8.126 1.00 91.56 549 ARG A CA 1
ATOM 4372 C C . ARG A 1 549 ? -1.992 3.187 -8.291 1.00 91.56 549 ARG A C 1
ATOM 4374 O O . ARG A 1 549 ? -2.636 2.167 -8.514 1.00 91.56 549 ARG A O 1
ATOM 4381 N N . ILE A 1 550 ? -0.676 3.166 -8.092 1.00 88.31 550 ILE A N 1
ATOM 4382 C CA . ILE A 1 550 ? 0.150 1.950 -8.188 1.00 88.31 550 ILE A CA 1
ATOM 4383 C C . ILE A 1 550 ? -0.235 0.948 -7.106 1.00 88.31 550 ILE A C 1
ATOM 4385 O O . ILE A 1 550 ? -0.488 -0.225 -7.394 1.00 88.31 550 ILE A O 1
ATOM 4389 N N . GLY A 1 551 ? -0.306 1.407 -5.855 1.00 89.06 551 GLY A N 1
ATOM 4390 C CA . GLY A 1 551 ? -0.660 0.543 -4.740 1.00 89.06 551 GLY A CA 1
ATOM 4391 C C . GLY A 1 551 ? -2.064 -0.040 -4.880 1.00 89.06 551 GLY A C 1
ATOM 4392 O O . GLY A 1 551 ? -2.246 -1.244 -4.697 1.00 89.06 551 GLY A O 1
ATOM 4393 N N . SER A 1 552 ? -3.032 0.771 -5.316 1.00 92.00 552 SER A N 1
ATOM 4394 C CA . SER A 1 552 ? -4.401 0.307 -5.570 1.00 92.00 552 SER A CA 1
ATOM 4395 C C . SER A 1 552 ? -4.494 -0.612 -6.787 1.00 92.00 552 SER A C 1
ATOM 4397 O O . SER A 1 552 ? -5.235 -1.592 -6.757 1.00 92.00 552 SER A O 1
ATOM 4399 N N . PHE A 1 553 ? -3.722 -0.363 -7.850 1.00 92.81 553 PHE A N 1
ATOM 4400 C CA . PHE A 1 553 ? -3.650 -1.261 -9.005 1.00 92.81 553 PHE A CA 1
ATOM 4401 C C . PHE A 1 553 ? -3.206 -2.662 -8.573 1.00 92.81 553 PHE A C 1
ATOM 4403 O O . PHE A 1 553 ? -3.830 -3.662 -8.933 1.00 92.81 553 PHE A O 1
ATOM 4410 N N . ILE A 1 554 ? -2.153 -2.730 -7.755 1.00 89.56 554 ILE A N 1
ATOM 4411 C CA . ILE A 1 554 ? -1.611 -3.987 -7.243 1.00 89.56 554 ILE A CA 1
ATOM 4412 C C . ILE A 1 554 ? -2.593 -4.652 -6.274 1.00 89.56 554 ILE A C 1
ATOM 4414 O O . ILE A 1 554 ? -2.875 -5.842 -6.437 1.00 89.56 554 ILE A O 1
ATOM 4418 N N . SER A 1 555 ? -3.128 -3.919 -5.293 1.00 88.88 555 SER A N 1
ATOM 4419 C CA . SER A 1 555 ? -4.034 -4.483 -4.285 1.00 88.88 555 SER A CA 1
ATOM 4420 C C . SER A 1 555 ? -5.301 -5.042 -4.932 1.00 88.88 555 SER A C 1
ATOM 4422 O O . SER A 1 555 ? -5.581 -6.230 -4.790 1.00 88.88 555 SER A O 1
ATOM 4424 N N . THR A 1 556 ? -5.972 -4.269 -5.786 1.00 92.19 556 THR A N 1
ATOM 4425 C CA . THR A 1 556 ? -7.217 -4.694 -6.455 1.00 92.19 556 THR A CA 1
ATOM 4426 C C . THR A 1 556 ? -7.079 -5.973 -7.281 1.00 92.19 556 THR A C 1
ATOM 4428 O O . THR A 1 556 ? -8.032 -6.740 -7.420 1.00 92.19 556 THR A O 1
ATOM 4431 N N . ARG A 1 557 ? -5.895 -6.228 -7.850 1.00 91.62 557 ARG A N 1
ATOM 4432 C CA . ARG A 1 557 ? -5.642 -7.381 -8.732 1.00 91.62 557 ARG A CA 1
ATOM 4433 C C . ARG A 1 557 ? -5.041 -8.570 -7.991 1.00 91.62 557 ARG A C 1
ATOM 4435 O O . ARG A 1 557 ? -5.258 -9.717 -8.394 1.00 91.62 557 ARG A O 1
ATOM 4442 N N . CYS A 1 558 ? -4.302 -8.313 -6.915 1.00 89.88 558 CYS A N 1
ATOM 4443 C CA . CYS A 1 558 ? -3.484 -9.315 -6.243 1.00 89.88 558 CYS A CA 1
ATOM 4444 C C . CYS A 1 558 ? -3.834 -9.539 -4.768 1.00 89.88 558 CYS A C 1
ATOM 4446 O O . CYS A 1 558 ? -3.203 -10.413 -4.189 1.00 89.88 558 CYS A O 1
ATOM 4448 N N . GLN A 1 559 ? -4.813 -8.853 -4.158 1.00 87.56 559 GLN A N 1
ATOM 4449 C CA . GLN A 1 559 ? -5.060 -8.882 -2.702 1.00 87.56 559 GLN A CA 1
ATOM 4450 C C . GLN A 1 559 ? -5.035 -10.290 -2.094 1.00 87.56 559 GLN A C 1
ATOM 4452 O O . GLN A 1 559 ? -4.294 -10.549 -1.152 1.00 87.56 559 GLN A O 1
ATOM 4457 N N . LYS A 1 560 ? -5.789 -11.234 -2.668 1.00 88.25 560 LYS A N 1
ATOM 4458 C CA . LYS A 1 560 ? -5.827 -12.626 -2.179 1.00 88.25 560 LYS A CA 1
ATOM 4459 C C . LYS A 1 560 ? -4.456 -13.305 -2.237 1.00 88.25 560 LYS A C 1
ATOM 4461 O O . LYS A 1 560 ? -4.104 -14.072 -1.355 1.00 88.25 560 LYS A O 1
ATOM 4466 N N . ILE A 1 561 ? -3.668 -13.003 -3.266 1.00 89.25 561 ILE A N 1
ATOM 4467 C CA . ILE A 1 561 ? -2.315 -13.540 -3.430 1.00 89.25 561 ILE A CA 1
ATOM 4468 C C . ILE A 1 561 ? -1.326 -12.819 -2.497 1.00 89.25 561 ILE A C 1
ATOM 4470 O O . ILE A 1 561 ? -0.391 -13.443 -2.011 1.00 89.25 561 ILE A O 1
ATOM 4474 N N . LEU A 1 562 ? -1.518 -11.524 -2.224 1.00 86.12 562 LEU A N 1
ATOM 4475 C CA . LEU A 1 562 ? -0.740 -10.795 -1.216 1.00 86.12 562 LEU A CA 1
ATOM 4476 C C . LEU A 1 562 ? -0.963 -11.395 0.179 1.00 86.12 562 LEU A C 1
ATOM 4478 O O . LEU A 1 562 ? -0.006 -11.536 0.938 1.00 86.12 562 LEU A O 1
ATOM 4482 N N . GLU A 1 563 ? -2.186 -11.837 0.475 1.00 87.06 563 GLU A N 1
ATOM 4483 C CA . GLU A 1 563 ? -2.472 -12.588 1.696 1.00 87.06 563 GLU A CA 1
ATOM 4484 C C . GLU A 1 563 ? -1.779 -13.965 1.698 1.00 87.06 563 GLU A C 1
ATOM 4486 O O . GLU A 1 563 ? -1.126 -14.292 2.685 1.00 87.06 563 GLU A O 1
ATOM 4491 N N . ASP A 1 564 ? -1.768 -14.718 0.585 1.00 86.75 564 ASP A N 1
ATOM 4492 C CA . ASP A 1 564 ? -0.972 -15.962 0.472 1.00 86.75 564 ASP A CA 1
ATOM 4493 C C . ASP A 1 564 ? 0.533 -15.717 0.749 1.00 86.75 564 ASP A C 1
ATOM 4495 O O . ASP A 1 564 ? 1.211 -16.543 1.370 1.00 86.75 564 ASP A O 1
ATOM 4499 N N . ILE A 1 565 ? 1.086 -14.588 0.272 1.00 81.69 565 ILE A N 1
ATOM 4500 C CA . ILE A 1 565 ? 2.474 -14.179 0.559 1.00 81.69 565 ILE A CA 1
ATOM 4501 C C . ILE A 1 565 ? 2.642 -13.991 2.065 1.00 81.69 565 ILE A C 1
ATOM 4503 O O . ILE A 1 565 ? 3.572 -14.543 2.658 1.00 81.69 565 ILE A O 1
ATOM 4507 N N . LYS A 1 566 ? 1.738 -13.238 2.694 1.00 84.06 566 LYS A N 1
ATOM 4508 C CA . LYS A 1 566 ? 1.759 -12.980 4.133 1.00 84.06 566 LYS A CA 1
ATOM 4509 C C . LYS A 1 566 ? 1.678 -14.280 4.935 1.00 84.06 566 LYS A C 1
ATOM 4511 O O . LYS A 1 566 ? 2.529 -14.502 5.792 1.00 84.06 566 LYS A O 1
ATOM 4516 N N . GLU A 1 567 ? 0.777 -15.198 4.595 1.00 83.94 567 GLU A N 1
ATOM 4517 C CA . GLU A 1 567 ? 0.697 -16.528 5.215 1.00 83.94 567 GLU A CA 1
ATOM 4518 C C . GLU A 1 567 ? 2.014 -17.314 5.097 1.00 83.94 567 GLU A C 1
ATOM 4520 O O . GLU A 1 567 ? 2.461 -17.952 6.059 1.00 83.94 567 GLU A O 1
ATOM 4525 N N . GLN A 1 568 ? 2.686 -17.240 3.941 1.00 79.75 568 GLN A N 1
ATOM 4526 C CA . GLN A 1 568 ? 3.996 -17.865 3.757 1.00 79.75 568 GLN A CA 1
ATOM 4527 C C . GLN A 1 568 ? 5.063 -17.231 4.664 1.00 79.75 568 GLN A C 1
ATOM 4529 O O . GLN A 1 568 ? 5.873 -17.957 5.247 1.00 79.75 568 GLN A O 1
ATOM 4534 N N . HIS A 1 569 ? 5.073 -15.903 4.816 1.00 77.81 569 HIS A N 1
ATOM 4535 C CA . HIS A 1 569 ? 5.983 -15.217 5.740 1.00 77.81 569 HIS A CA 1
ATOM 4536 C C . HIS A 1 569 ? 5.756 -15.647 7.192 1.00 77.81 569 HIS A C 1
ATOM 4538 O O . HIS A 1 569 ? 6.726 -15.905 7.903 1.00 77.81 569 HIS A O 1
ATOM 4544 N N . PHE A 1 570 ? 4.500 -15.793 7.610 1.00 78.75 570 PHE A N 1
ATOM 4545 C CA . PHE A 1 570 ? 4.140 -16.236 8.959 1.00 78.75 570 PHE A CA 1
ATOM 4546 C C . PHE A 1 570 ? 4.597 -17.673 9.205 1.00 78.75 570 PHE A C 1
ATOM 4548 O O . PHE A 1 570 ? 5.275 -17.955 10.192 1.00 78.75 570 PHE A O 1
ATOM 4555 N N . SER A 1 571 ? 4.334 -18.558 8.243 1.00 77.25 571 SER A N 1
ATOM 4556 C CA . SER A 1 571 ? 4.777 -19.953 8.291 1.00 77.25 571 SER A CA 1
ATOM 4557 C C . SER A 1 571 ? 6.305 -20.064 8.393 1.00 77.25 571 SER A C 1
ATOM 4559 O O . SER A 1 571 ? 6.833 -20.835 9.195 1.00 77.25 571 SER A O 1
ATOM 4561 N N . ASN A 1 572 ? 7.036 -19.269 7.606 1.00 74.25 572 ASN A N 1
ATOM 4562 C CA . ASN A 1 572 ? 8.499 -19.227 7.651 1.00 74.25 572 ASN A CA 1
ATOM 4563 C C . ASN A 1 572 ? 9.017 -18.664 8.984 1.00 74.25 572 ASN A C 1
ATOM 4565 O O . ASN A 1 572 ? 9.982 -19.196 9.535 1.00 74.25 572 ASN A O 1
ATOM 4569 N N . GLY A 1 573 ? 8.371 -17.620 9.513 1.00 73.56 573 GLY A N 1
ATOM 4570 C CA . GLY A 1 573 ? 8.691 -17.026 10.811 1.00 73.56 573 GLY A CA 1
ATOM 4571 C C . GLY A 1 573 ? 8.548 -18.026 11.958 1.00 73.56 573 GLY A C 1
ATOM 4572 O O . GLY A 1 573 ? 9.458 -18.162 12.777 1.00 73.56 573 GLY A O 1
ATOM 4573 N N . ALA A 1 574 ? 7.470 -18.812 11.964 1.00 73.75 574 ALA A N 1
ATOM 4574 C CA . ALA A 1 574 ? 7.256 -19.866 12.951 1.00 73.75 574 ALA A CA 1
ATOM 4575 C C . ALA A 1 574 ? 8.328 -20.971 12.878 1.00 73.75 574 ALA A C 1
ATOM 4577 O O . ALA A 1 574 ? 8.831 -21.420 13.912 1.00 73.75 574 ALA A O 1
ATOM 4578 N N . ILE A 1 575 ? 8.738 -21.377 11.668 1.00 74.31 575 ILE A N 1
ATOM 4579 C CA . ILE A 1 575 ? 9.841 -22.335 11.478 1.00 74.31 575 ILE A CA 1
ATOM 4580 C C . ILE A 1 575 ? 11.151 -21.760 12.026 1.00 74.31 575 ILE A C 1
ATOM 4582 O O . ILE A 1 575 ? 11.838 -22.437 12.792 1.00 74.31 575 ILE A O 1
ATOM 4586 N N . LEU A 1 576 ? 11.485 -20.512 11.675 1.00 70.56 576 LEU A N 1
ATOM 4587 C CA . LEU A 1 576 ? 12.695 -19.847 12.157 1.00 70.56 576 LEU A CA 1
ATOM 4588 C C . LEU A 1 576 ? 12.707 -19.763 13.685 1.00 70.56 576 LEU A C 1
ATOM 4590 O O . LEU A 1 576 ? 13.696 -20.143 14.304 1.00 70.56 576 LEU A O 1
ATOM 4594 N N . ARG A 1 577 ? 11.597 -19.350 14.305 1.00 71.56 577 ARG A N 1
ATOM 4595 C CA . ARG A 1 577 ? 11.441 -19.339 15.765 1.00 71.56 577 ARG A CA 1
ATOM 4596 C C . ARG A 1 577 ? 11.740 -20.708 16.368 1.00 71.56 577 ARG A C 1
ATOM 4598 O O . ARG A 1 577 ? 12.498 -20.798 17.330 1.00 71.56 577 ARG A O 1
ATOM 4605 N N . ASN A 1 578 ? 11.159 -21.771 15.813 1.00 71.69 578 ASN A N 1
ATOM 4606 C CA . ASN A 1 578 ? 11.367 -23.126 16.318 1.00 71.69 578 ASN A CA 1
ATOM 4607 C C . ASN A 1 578 ? 12.842 -23.539 16.237 1.00 71.69 578 ASN A C 1
ATOM 4609 O O . ASN A 1 578 ? 13.361 -24.088 17.207 1.00 71.69 578 ASN A O 1
ATOM 4613 N N . ILE A 1 579 ? 13.532 -23.203 15.144 1.00 69.69 579 ILE A N 1
ATOM 4614 C CA . ILE A 1 579 ? 14.980 -23.415 15.006 1.00 69.69 579 ILE A CA 1
ATOM 4615 C C . ILE A 1 579 ? 15.748 -22.607 16.064 1.00 69.69 579 ILE A C 1
ATOM 4617 O O . ILE A 1 579 ? 16.609 -23.152 16.754 1.00 69.69 579 ILE A O 1
ATOM 4621 N N . LEU A 1 580 ? 15.427 -21.322 16.248 1.00 68.75 580 LEU A N 1
ATOM 4622 C CA . LEU A 1 580 ? 16.097 -20.457 17.227 1.00 68.75 580 LEU A CA 1
ATOM 4623 C C . LEU A 1 580 ? 15.896 -20.942 18.675 1.00 68.75 580 LEU A C 1
ATOM 4625 O O . LEU A 1 580 ? 16.831 -20.892 19.471 1.00 68.75 580 LEU A O 1
ATOM 4629 N N . ILE A 1 581 ? 14.715 -21.466 19.015 1.00 69.12 581 ILE A N 1
ATOM 4630 C CA . ILE A 1 581 ? 14.440 -22.074 20.326 1.00 69.12 581 ILE A CA 1
ATOM 4631 C C . ILE A 1 581 ? 15.197 -23.401 20.485 1.00 69.12 581 ILE A C 1
ATOM 4633 O O . ILE A 1 581 ? 15.829 -23.623 21.514 1.00 69.12 581 ILE A O 1
ATOM 4637 N N . GLN A 1 582 ? 15.173 -24.283 19.476 1.00 71.19 582 GLN A N 1
ATOM 4638 C CA . GLN A 1 582 ? 15.880 -25.578 19.494 1.00 71.19 582 GLN A CA 1
ATOM 4639 C C . GLN A 1 582 ? 17.405 -25.429 19.593 1.00 71.19 582 GLN A C 1
ATOM 4641 O O . GLN A 1 582 ? 18.098 -26.299 20.138 1.00 71.19 582 GLN A O 1
ATOM 4646 N N . THR A 1 583 ? 17.923 -24.320 19.073 1.00 68.81 583 THR A N 1
ATOM 4647 C CA . THR A 1 583 ? 19.331 -23.923 19.161 1.00 68.81 583 THR A CA 1
ATOM 4648 C C . THR A 1 583 ? 19.624 -23.037 20.370 1.00 68.81 583 THR A C 1
ATOM 4650 O O . THR A 1 583 ? 20.747 -22.570 20.497 1.00 68.81 583 THR A O 1
ATOM 4653 N N . SER A 1 584 ? 18.663 -22.819 21.275 1.00 67.88 584 SER A N 1
ATOM 4654 C CA . SER A 1 584 ? 18.811 -21.994 22.484 1.00 67.88 584 SER A CA 1
ATOM 4655 C C . SER A 1 584 ? 19.347 -20.576 22.216 1.00 67.88 584 SER A C 1
ATOM 4657 O O . SER A 1 584 ? 20.031 -20.000 23.064 1.00 67.88 584 SER A O 1
ATOM 4659 N N . LEU A 1 585 ? 19.068 -20.020 21.031 1.00 61.34 585 LEU A N 1
ATOM 4660 C CA . LEU A 1 585 ? 19.481 -18.673 20.622 1.00 61.34 585 LEU A CA 1
ATOM 4661 C C . LEU A 1 585 ? 18.493 -17.592 21.075 1.00 61.34 585 LEU A C 1
ATOM 4663 O O . LEU A 1 585 ? 18.892 -16.443 21.242 1.00 61.34 585 LEU A O 1
ATOM 4667 N N . ILE A 1 586 ? 17.229 -17.959 21.292 1.00 65.00 586 ILE A N 1
ATOM 4668 C CA . ILE A 1 586 ? 16.207 -17.100 21.901 1.00 65.00 586 ILE A CA 1
ATOM 4669 C C . ILE A 1 586 ? 15.515 -17.840 23.047 1.00 65.00 586 ILE A C 1
ATOM 4671 O O . ILE A 1 586 ? 15.448 -19.073 23.053 1.00 65.00 586 ILE A O 1
ATOM 4675 N N . ALA A 1 587 ? 14.983 -17.086 24.010 1.00 61.09 587 ALA A N 1
ATOM 4676 C CA . ALA A 1 587 ? 14.125 -17.644 25.047 1.00 61.09 587 ALA A CA 1
ATOM 4677 C C . ALA A 1 587 ? 12.820 -18.181 24.434 1.00 61.09 587 ALA A C 1
ATOM 4679 O O . ALA A 1 587 ? 12.332 -17.682 23.419 1.00 61.09 587 ALA A O 1
ATOM 4680 N N . LYS A 1 588 ? 12.241 -19.208 25.063 1.00 62.72 588 LYS A N 1
ATOM 4681 C CA . LYS A 1 588 ? 10.936 -19.762 24.665 1.00 62.72 588 LYS A CA 1
ATOM 4682 C C . LYS A 1 588 ? 9.773 -18.825 25.027 1.00 62.72 588 LYS A C 1
ATOM 4684 O O . LYS A 1 588 ? 8.674 -19.006 24.499 1.00 62.72 588 LYS A O 1
ATOM 4689 N N . ASP A 1 589 ? 10.021 -17.871 25.919 1.00 66.81 589 ASP A N 1
ATOM 4690 C CA . ASP A 1 589 ? 8.997 -17.083 26.591 1.00 66.81 589 ASP A CA 1
ATOM 4691 C C . ASP A 1 589 ? 8.217 -16.214 25.599 1.00 66.81 589 ASP A C 1
ATOM 4693 O O . ASP A 1 589 ? 8.779 -15.486 24.782 1.00 66.81 589 ASP A O 1
ATOM 4697 N N . ILE A 1 590 ? 6.894 -16.339 25.659 1.00 68.12 590 ILE A N 1
ATOM 4698 C CA . ILE A 1 590 ? 5.934 -15.544 24.895 1.00 68.12 590 ILE A CA 1
ATOM 4699 C C . ILE A 1 590 ? 5.272 -14.597 25.886 1.00 68.12 590 ILE A C 1
ATOM 4701 O O . ILE A 1 590 ? 4.847 -15.032 26.958 1.00 68.12 590 ILE A O 1
ATOM 4705 N N . VAL A 1 591 ? 5.155 -13.320 25.525 1.00 70.94 591 VAL A N 1
ATOM 4706 C CA . VAL A 1 591 ? 4.415 -12.357 26.344 1.00 70.94 591 VAL A CA 1
ATOM 4707 C C . VAL A 1 591 ? 2.926 -12.683 26.234 1.00 70.94 591 VAL A C 1
ATOM 4709 O O . VAL A 1 591 ? 2.296 -12.430 25.209 1.00 70.94 591 VAL A O 1
ATOM 4712 N N . THR A 1 592 ? 2.366 -13.285 27.280 1.00 75.19 592 THR A N 1
ATOM 4713 C CA . THR A 1 592 ? 0.943 -13.636 27.343 1.00 75.19 592 THR A CA 1
ATOM 4714 C C . THR A 1 592 ? 0.102 -12.441 27.780 1.00 75.19 592 THR A C 1
ATOM 4716 O O . THR A 1 592 ? 0.478 -11.729 28.712 1.00 75.19 592 THR A O 1
ATOM 4719 N N . HIS A 1 593 ? -1.072 -12.264 27.176 1.00 80.31 593 HIS A N 1
ATOM 4720 C CA . HIS A 1 593 ? -2.108 -11.346 27.654 1.00 80.31 593 HIS A CA 1
ATOM 4721 C C . HIS A 1 593 ? -3.498 -11.964 27.449 1.00 80.31 593 HIS A C 1
ATOM 4723 O O . HIS A 1 593 ? -3.657 -12.889 26.662 1.00 80.31 593 HIS A O 1
ATOM 4729 N N . GLU A 1 594 ? -4.504 -11.474 28.172 1.00 84.50 594 GLU A N 1
ATOM 4730 C CA . GLU A 1 594 ? -5.837 -12.106 28.239 1.00 84.50 594 GLU A CA 1
ATOM 4731 C C . GLU A 1 594 ? -6.567 -12.181 26.890 1.00 84.50 594 GLU A C 1
ATOM 4733 O O . GLU A 1 594 ? -7.334 -13.107 26.653 1.00 84.50 594 GLU A O 1
ATOM 4738 N N . ASP A 1 595 ? -6.295 -11.224 26.004 1.00 85.44 595 ASP A N 1
ATOM 4739 C CA . ASP A 1 595 ? -6.916 -11.121 24.682 1.00 85.44 595 ASP A CA 1
ATOM 4740 C C . ASP A 1 595 ? -5.975 -11.614 23.560 1.00 85.44 595 ASP A C 1
ATOM 4742 O O . ASP A 1 595 ? -6.044 -11.115 22.441 1.00 85.44 595 ASP A O 1
ATOM 4746 N N . MET A 1 596 ? -5.014 -12.500 23.854 1.00 84.50 596 MET A N 1
ATOM 4747 C CA . MET A 1 596 ? -3.995 -12.918 22.878 1.00 84.50 596 MET A CA 1
ATOM 4748 C C . MET A 1 596 ? -4.522 -13.878 21.813 1.00 84.50 596 MET A C 1
ATOM 4750 O O . MET A 1 596 ? -5.305 -14.781 22.114 1.00 84.50 596 MET A O 1
ATOM 4754 N N . GLN A 1 597 ? -4.005 -13.753 20.587 1.00 80.75 597 GLN A N 1
ATOM 4755 C CA . GLN A 1 597 ? -4.176 -14.794 19.573 1.00 80.75 597 GLN A CA 1
ATOM 4756 C C . GLN A 1 597 ? -3.579 -16.121 20.058 1.00 80.75 597 GLN A C 1
ATOM 4758 O O . GLN A 1 597 ? -2.451 -16.175 20.555 1.00 80.75 597 GLN A O 1
ATOM 4763 N N . GLN A 1 598 ? -4.362 -17.195 19.930 1.00 72.19 598 GLN A N 1
ATOM 4764 C CA . GLN A 1 598 ? -4.030 -18.495 20.516 1.00 72.19 598 GLN A CA 1
ATOM 4765 C C . GLN A 1 598 ? -3.141 -19.366 19.615 1.00 72.19 598 GLN A C 1
ATOM 4767 O O . GLN A 1 598 ? -2.426 -20.227 20.132 1.00 72.19 598 GLN A O 1
ATOM 4772 N N . ASP A 1 599 ? -3.146 -19.156 18.292 1.00 72.75 599 ASP A N 1
ATOM 4773 C CA . ASP A 1 599 ? -2.309 -19.946 17.383 1.00 72.75 599 ASP A CA 1
ATOM 4774 C C . ASP A 1 599 ? -0.868 -19.423 17.326 1.00 72.75 599 ASP A C 1
ATOM 4776 O O . ASP A 1 599 ? -0.506 -18.514 16.580 1.00 72.75 599 ASP A O 1
ATOM 4780 N N . LEU A 1 600 ? -0.006 -20.060 18.115 1.00 66.56 600 LEU A N 1
ATOM 4781 C CA . LEU A 1 600 ? 1.421 -19.750 18.176 1.00 66.56 600 LEU A CA 1
ATOM 4782 C C . LEU A 1 600 ? 2.215 -20.242 16.947 1.00 66.56 600 LEU A C 1
ATOM 4784 O O . LEU A 1 600 ? 3.420 -19.991 16.870 1.00 66.56 600 LEU A O 1
ATOM 4788 N N . ASN A 1 601 ? 1.584 -20.946 15.999 1.00 63.66 601 ASN A N 1
ATOM 4789 C CA . ASN A 1 601 ? 2.206 -21.333 14.727 1.00 63.66 601 ASN A CA 1
ATOM 4790 C C . ASN A 1 601 ? 2.081 -20.244 13.651 1.00 63.66 601 ASN A C 1
ATOM 4792 O O . ASN A 1 601 ? 2.658 -20.384 12.575 1.00 63.66 601 ASN A O 1
ATOM 4796 N N . GLU A 1 602 ? 1.382 -19.148 13.951 1.00 64.56 602 GLU A N 1
ATOM 4797 C CA . GLU A 1 602 ? 1.167 -18.005 13.056 1.00 64.56 602 GLU A CA 1
ATOM 4798 C C . GLU A 1 602 ? 1.866 -16.753 13.593 1.00 64.56 602 GLU A C 1
ATOM 4800 O O . GLU A 1 602 ? 1.372 -15.631 13.535 1.00 64.56 602 GLU A O 1
ATOM 4805 N N . LEU A 1 603 ? 3.056 -16.955 14.151 1.00 62.44 603 LEU A N 1
ATOM 4806 C CA . LEU A 1 603 ? 3.872 -15.890 14.703 1.00 62.44 603 LEU A CA 1
ATOM 4807 C C . LEU A 1 603 ? 4.858 -15.383 13.654 1.00 62.44 603 LEU A C 1
ATOM 4809 O O . LEU A 1 603 ? 5.757 -16.101 13.211 1.00 62.44 603 LEU A O 1
ATOM 4813 N N . LEU A 1 604 ? 4.711 -14.115 13.286 1.00 53.44 604 LEU A N 1
ATOM 4814 C CA . LEU A 1 604 ? 5.645 -13.436 12.409 1.00 53.44 604 LEU A CA 1
ATOM 4815 C C . LEU A 1 604 ? 6.967 -13.153 13.142 1.00 53.44 604 LEU A C 1
ATOM 4817 O O . LEU A 1 604 ? 6.989 -12.458 14.156 1.00 53.44 604 LEU A O 1
ATOM 4821 N N . PHE A 1 605 ? 8.071 -13.646 12.582 1.00 49.62 605 PHE A N 1
ATOM 4822 C CA . PHE A 1 605 ? 9.435 -13.264 12.954 1.00 49.62 605 PHE A CA 1
ATOM 4823 C C . PHE A 1 605 ? 10.074 -12.538 11.764 1.00 49.62 605 PHE A C 1
ATOM 4825 O O . PHE A 1 605 ? 10.076 -13.081 10.657 1.00 49.62 605 PHE A O 1
ATOM 4832 N N . PHE A 1 606 ? 10.584 -11.326 11.994 1.00 43.12 606 PHE A N 1
ATOM 4833 C CA . PHE A 1 606 ? 11.414 -10.586 11.036 1.00 43.12 606 PHE A CA 1
ATOM 4834 C C . PHE A 1 606 ? 12.899 -10.871 11.253 1.00 43.12 606 PHE A C 1
ATOM 4836 O O . PHE A 1 606 ? 13.305 -10.976 12.435 1.00 43.12 606 PHE A O 1
#

Organism: NCBI:txid658187

Secondary structure (DSSP, 8-state):
-HHHHHHHHHHHHHHHHHHHHHHHHHHTS-----PPPS-SPPPPHHHHHHHHHHHHHHHHHHHHHHH-HHHHHHTTS-TT-TTHHHHHHH---BGGG-STT-TT----TTS-TT--SSTTS---SHHHHHHHHHHT-TT--TTTEEEEEEE--SSS-HHHHHHHHHTT-TT-EEE--TT-SEEEEEEE--SSHHHHHHHHHHHHHHHTTT-BPPHHHHHHT-SSPPPP-PPPS---PPPTTS--SHHHHHTSHHHHHHHHHHT-TTS-TTHHHHHHHHHHHHTPPP--HHHHHHHHHHHHHIIIIITT-HHHHHHHHHHHHHHHHHHHHH---HHHHHHHHHHHHHHHHHHHHHHHT--GGG-TTEEEEEEEESSHHHHHHHHHHHHHT---TTSPPPPEEEPSS--TTGGGSS---B-SSTTT-SEEEEE-S-EEETTEEE--B-HHHHHIIIIITTT--S-EEEEEE-TTS-GGGGPPPHHHHHHHHTTSEEEEEEEESSSSSS--BSS---EEEEEEEETTTS-HHHHHHHHHHHHHHHHH-HHHHHHHHHHHHHHHHHHHHHHHHHHHHHHHHHHHHHTTSS-------TTB-S-TTS----

Foldseek 3Di:
DVVVVLVVVLVVLLVVLVVVVVVVLVVVQDDPPDDPPPPDPDDDPVRVVVVVVVVVLLVVLVVVCQVAVLQSLLLLPDPPDPCSQLLLLQLFWFLVQLPPPRSRTHDRQQDDNPDDLALLDDPDGLLVVLLCVVLVDPPPDVVFKDKFKWFAFPLQGCVVLQVVLCVVQVPWDWRDDPPARIIITIQTDDPDPSSVVSSVLSSLQCRLLVTGDFSSSSSLRNDDGRRDDDNDPDHDYQDPPAFQDLVSLCPDVLLVLLVCLLPVVSNFPCNLVSLLCNLCSVPADDAGSSLSSSLRSLSNSLSVPPSRPNSSNLSSLSSNLSRSLVRLSVPQDPVVLVVLLVLLQVLLVVLVCLLQVADPVLQPQWDKAKFKAQALSNLLLSVVSQQQQFQDPVRDGFEEEEDPPDDPSNVSNDPHNHDPDLLRGQEYEWEQAWDQDPVGIAGTFQPQLVCCVSPVVVVHDAAHEYEYECAHPQSNSNHYDPVVNVCSSVQSYKYKYKYWLQVFDSVSTSRAGIMMIIIIHGVVTHPPVSSVSSRVSSSVSSSNDSSRVSRSSSCSRCVVSSSVRSQVQQQVQLSVVVSCVVSVVDDPDYDDDSRGDDPSNRTHDD

Radius of gyration: 25.98 Å; chains: 1; bounding box: 65×72×71 Å

Sequence (606 aa):
MKYLLAKNNLLHKLSEDIKFYSERIKDKVQRPTSLPSSDAPSLSQDQAACIIQRKWRGRKIKETIVKSPYFAYLSLIDPADEQQQLSAIMFGRHVAEIRQSARERVDNPLINVQEVYHRSVHLANAVTDAFFKEFDLPDFDPAKNTYMPITLLKNNPIQDVVDYFKGYIPDLQLVTKEPYSIAVLVIPKNEDEAKKKQASLLQDKVKNLGLVASSWEIAENLKVTKIPYEQSNIDITLDPKLPKTKEALLDSEIIIKLNRIATSGGRYPTKILAKCLQKMLQDLPELSPQAIQRIALMLDLTNTFYSQNYPRYAFCVYAIIHEISLSLLKQTDEATLEKEFARFQDESFTTLLDILALNKSKLKESTFIASSSTSGVSACAVAMKIVSKMQTINGVAPKVKIFKPCYYELPNISNLNTANSTADADVFMISAGPIVNPEGLTPGVDINLFVRRNIINAKRTKPVAIVIDATTSLYKNMKLDDDVKKLVEEGNVSIIIHESHQKFGLIHSDQAQYGRVFGWCSKKHFKEMDLETIQENSRDDFYKHVDLRIGSFISTRCQKILEDIKEQHFSNGAILRNILIQTSLIAKDIVTHEDMQQDLNELLFF

pLDDT: mean 82.32, std 14.0, range [27.58, 97.94]